Protein 3QJ3 (pdb70)

B-factor: mean 28.93, std 7.81, range [14.49, 84.55]

Secondary structure (DSSP, 8-state):
--HHHHHHHHHHHHHHTT----SHHHHHHHHHHHHHHHHHHHHHHHHHHTTS-SEEE--STTTT--HHHHHHHHS-----SSTTTTPEEE-SGGGGT--SS----SSEEGGGGT-SPPP-B--SS--HHHHHHHHHHHHHHHHHH-TTS---B-HHHHHHH-TTS-GGG---HHHHHHHHHHHT-EEBTTTS---SS-------TTSEEE--SEEEEESS--HHHHHHHHHHH--EEEEE---TTGGGEEEEEE--TT--SS---EEEEEEEEEEETTEEEEEEE-SB-TTSTBTTEEEEE-SSSSGGGTTTS-EEEE-/-HHHHHHHHHHHH----SSHHHHHHHHHHHHHHHHHHHHHHHHHHTTSSSEEE--STTTT--HHHHHHHHS-----SSTTTTPEEE-STGGGT--SS----SSEEGGGGT-SPPP-B-TTS--HHHHHHHHHHHHHHHHHH-TTS---B-HHHHHHH-TTS-GGG---HHHHHHHHHHHT-EEBTTTS---SS-------TTSEEE--SEEEEESS--HHHHHHHHHHH--EEEEE---TTGGGEEEEEE--TT--SS---EEEEEEEEEE-SS-EEEEEE-SB-TTSTBTTEEEEE-SSSSGGGTTTT-EEEE-

Nearest PDB structures (foldseek):
  3qj3-assembly2_B  TM=1.000E+00  e=4.064E-65  Tenebrio molitor
  2yj9-assembly1_A  TM=9.650E-01  e=5.679E-28  Homo sapiens
  3hha-assembly2_B  TM=9.621E-01  e=4.720E-28  Homo sapiens
  8a4u-assembly4_D  TM=9.611E-01  e=4.438E-28  Homo sapiens
  8qkb-assembly1_C  TM=9.578E-01  e=4.720E-28  Homo sapiens

Structure (mmCIF, N/CA/C/O backbone):
data_3QJ3
#
_entry.id   3QJ3
#
_cell.length_a   51.669
_cell.length_b   52.370
_cell.length_c   59.716
_cell.angle_alpha   91.28
_cell.angle_beta   91.55
_cell.angle_gamma   109.59
#
_symmetry.space_group_name_H-M   'P 1'
#
loop_
_entity.id
_entity.type
_entity.pdbx_description
1 polymer 'Cathepsin L-like protein'
2 non-polymer 'ACETATE ION'
3 water water
#
loop_
_atom_site.group_PDB
_atom_site.id
_atom_site.type_symbol
_atom_site.label_atom_id
_atom_site.label_alt_id
_atom_site.label_comp_id
_atom_site.label_asym_id
_atom_site.label_entity_id
_atom_site.label_seq_id
_atom_site.pdbx_PDB_ins_code
_atom_site.Cartn_x
_atom_site.Cartn_y
_atom_site.Cartn_z
_atom_site.occupancy
_atom_site.B_iso_or_equiv
_atom_site.auth_seq_id
_atom_site.auth_comp_id
_atom_site.auth_asym_id
_atom_site.auth_atom_id
_atom_site.pdbx_PDB_model_num
ATOM 1 N N . LEU A 1 13 ? -1.634 41.282 3.609 1.00 37.08 2 LEU A N 1
ATOM 2 C CA . LEU A 1 13 ? -2.581 41.643 2.506 1.00 36.50 2 LEU A CA 1
ATOM 3 C C . LEU A 1 13 ? -2.894 43.135 2.537 1.00 35.56 2 LEU A C 1
ATOM 4 O O . LEU A 1 13 ? -3.181 43.675 3.608 1.00 35.47 2 LEU A O 1
ATOM 9 N N . PRO A 1 14 ? -2.825 43.805 1.366 1.00 35.15 3 PRO A N 1
ATOM 10 C CA . PRO A 1 14 ? -3.164 45.231 1.264 1.00 34.60 3 PRO A CA 1
ATOM 11 C C . PRO A 1 14 ? -4.539 45.517 1.855 1.00 34.11 3 PRO A C 1
ATOM 12 O O . PRO A 1 14 ? -5.456 44.702 1.718 1.00 33.67 3 PRO A O 1
ATOM 16 N N . SER A 1 15 ? -4.670 46.664 2.516 1.00 33.35 4 SER A N 1
ATOM 17 C CA . SER A 1 15 ? -5.860 46.970 3.299 1.00 33.12 4 SER A CA 1
ATOM 18 C C . SER A 1 15 ? -7.093 47.207 2.456 1.00 32.75 4 SER A C 1
ATOM 19 O O . SER A 1 15 ? -8.183 46.789 2.830 1.00 32.09 4 SER A O 1
ATOM 22 N N . THR A 1 16 ? -6.922 47.874 1.319 1.00 32.83 5 THR A N 1
ATOM 23 C CA . THR A 1 16 ? -8.058 48.160 0.444 1.00 32.89 5 THR A CA 1
ATOM 24 C C . THR A 1 16 ? -8.523 46.879 -0.251 1.00 32.05 5 THR A C 1
ATOM 25 O O . THR A 1 16 ? -9.712 46.713 -0.529 1.00 32.22 5 THR A O 1
ATOM 29 N N . PHE A 1 17 ? -7.584 45.968 -0.494 1.00 31.13 6 PHE A N 1
ATOM 30 C CA . PHE A 1 17 ? -7.899 44.625 -0.960 1.00 30.35 6 PHE A CA 1
ATOM 31 C C . PHE A 1 17 ? -8.820 43.900 0.027 1.00 29.71 6 PHE A C 1
ATOM 32 O O . PHE A 1 17 ? -9.871 43.369 -0.367 1.00 29.61 6 PHE A O 1
ATOM 40 N N . VAL A 1 18 ? -8.421 43.873 1.300 1.00 27.58 7 VAL A N 1
ATOM 41 C CA . VAL A 1 18 ? -9.249 43.288 2.349 1.00 26.34 7 VAL A CA 1
ATOM 42 C C . VAL A 1 18 ? -10.615 43.969 2.401 1.00 25.99 7 VAL A C 1
ATOM 43 O O . VAL A 1 18 ? -11.635 43.293 2.500 1.00 25.25 7 VAL A O 1
ATOM 47 N N . ALA A 1 19 ? -10.615 45.306 2.339 1.00 25.94 8 ALA A N 1
ATOM 48 C CA . ALA A 1 19 ? -11.844 46.092 2.417 1.00 25.94 8 ALA A CA 1
ATOM 49 C C . ALA A 1 19 ? -12.812 45.716 1.289 1.00 25.99 8 ALA A C 1
ATOM 50 O O . ALA A 1 19 ? -14.010 45.550 1.530 1.00 25.82 8 ALA A O 1
ATOM 52 N N . GLU A 1 20 ? -12.278 45.553 0.080 1.00 25.78 9 GLU A N 1
ATOM 53 C CA . GLU A 1 20 ? -13.068 45.122 -1.085 1.00 26.65 9 GLU A CA 1
ATOM 54 C C . GLU A 1 20 ? -13.612 43.696 -0.929 1.00 25.78 9 GLU A C 1
ATOM 55 O O . GLU A 1 20 ? -14.811 43.452 -1.130 1.00 25.48 9 GLU A O 1
ATOM 61 N N . LYS A 1 21 ? -12.724 42.766 -0.573 1.00 25.00 10 LYS A N 1
ATOM 62 C CA . LYS A 1 21 ? -13.089 41.379 -0.285 1.00 24.53 10 LYS A CA 1
ATOM 63 C C . LYS A 1 21 ? -14.140 41.323 0.838 1.00 23.70 10 LYS A C 1
ATOM 64 O O . LYS A 1 21 ? -15.065 40.495 0.800 1.00 23.27 10 LYS A O 1
ATOM 70 N N . TRP A 1 22 ? -13.990 42.210 1.824 1.00 22.71 11 TRP A N 1
ATOM 71 C CA . TRP A 1 22 ? -14.945 42.329 2.933 1.00 22.56 11 TRP A CA 1
ATOM 72 C C . TRP A 1 22 ? -16.312 42.836 2.465 1.00 22.28 11 TRP A C 1
ATOM 73 O O . TRP A 1 22 ? -17.334 42.229 2.777 1.00 22.15 11 TRP A O 1
ATOM 84 N N . GLU A 1 23 ? -16.337 43.945 1.725 1.00 22.35 12 GLU A N 1
ATOM 85 C CA . GLU A 1 23 ? -17.598 44.440 1.137 1.00 21.84 12 GLU A CA 1
ATOM 86 C C . GLU A 1 23 ? -18.293 43.360 0.304 1.00 21.43 12 GLU A C 1
ATOM 87 O O . GLU A 1 23 ? -19.515 43.140 0.433 1.00 20.74 12 GLU A O 1
ATOM 93 N N . ASN A 1 24 ? -17.512 42.659 -0.517 1.00 21.23 13 ASN A N 1
ATOM 94 C CA . ASN A 1 24 ? -18.054 41.553 -1.313 1.00 21.22 13 ASN A CA 1
ATOM 95 C C . ASN A 1 24 ? -18.645 40.449 -0.452 1.00 20.95 13 ASN A C 1
ATOM 96 O O . ASN A 1 24 ? -19.705 39.919 -0.763 1.00 20.49 13 ASN A O 1
ATOM 101 N N . PHE A 1 25 ? -17.942 40.092 0.621 1.00 21.08 14 PHE A N 1
ATOM 102 C CA . PHE A 1 25 ? -18.449 39.095 1.566 1.00 21.49 14 PHE A CA 1
ATOM 103 C C . PHE A 1 25 ? -19.810 39.469 2.165 1.00 21.36 14 PHE A C 1
ATOM 104 O O . PHE A 1 25 ? -20.743 38.660 2.157 1.00 21.37 14 PHE A O 1
ATOM 112 N N . LYS A 1 26 ? -19.924 40.690 2.675 1.00 21.91 15 LYS A N 1
ATOM 113 C CA . LYS A 1 26 ? -21.158 41.137 3.332 1.00 22.76 15 LYS A CA 1
ATOM 114 C C . LYS A 1 26 ? -22.327 41.063 2.361 1.00 23.06 15 LYS A C 1
ATOM 115 O O . LYS A 1 26 ? -23.416 40.599 2.717 1.00 22.04 15 LYS A O 1
ATOM 121 N N . THR A 1 27 ? -22.080 41.519 1.134 1.00 23.13 16 THR A N 1
ATOM 122 C CA . THR A 1 27 ? -23.076 41.478 0.066 1.00 24.34 16 THR A CA 1
ATOM 123 C C . THR A 1 27 ? -23.476 40.043 -0.254 1.00 24.18 16 THR A C 1
ATOM 124 O O . THR A 1 27 ? -24.657 39.716 -0.246 1.00 24.42 16 THR A O 1
ATOM 128 N N . THR A 1 28 ? -22.494 39.178 -0.498 1.00 24.29 17 THR A N 1
ATOM 129 C CA . THR A 1 28 ? -22.773 37.812 -0.932 1.00 24.19 17 THR A CA 1
ATOM 130 C C . THR A 1 28 ? -23.449 36.964 0.149 1.00 25.24 17 THR A C 1
ATOM 131 O O . THR A 1 28 ? -24.355 36.188 -0.157 1.00 24.70 17 THR A O 1
ATOM 135 N N . TYR A 1 29 ? -23.035 37.130 1.404 1.00 24.86 18 TYR A N 1
ATOM 136 C CA . TYR A 1 29 ? -23.621 36.343 2.484 1.00 26.20 18 TYR A CA 1
ATOM 137 C C . TYR A 1 29 ? -24.670 37.120 3.276 1.00 26.72 18 TYR A C 1
ATOM 138 O O . TYR A 1 29 ? -25.091 36.690 4.356 1.00 26.93 18 TYR A O 1
ATOM 147 N N . ALA A 1 30 ? -25.087 38.249 2.710 1.00 27.35 19 ALA A N 1
ATOM 148 C CA . ALA A 1 30 ? -26.175 39.089 3.231 1.00 28.34 19 ALA A CA 1
ATOM 149 C C . ALA A 1 30 ? -26.022 39.415 4.723 1.00 28.92 19 ALA A C 1
ATOM 150 O O . ALA A 1 30 ? -26.935 39.216 5.527 1.00 28.51 19 ALA A O 1
ATOM 152 N N . ARG A 1 31 ? -24.848 39.933 5.065 1.00 29.24 20 ARG A N 1
ATOM 153 C CA . ARG A 1 31 ? -24.527 40.283 6.429 1.00 29.82 20 ARG A CA 1
ATOM 154 C C . ARG A 1 31 ? -25.170 41.617 6.748 1.00 31.25 20 ARG A C 1
ATOM 155 O O . ARG A 1 31 ? -25.157 42.535 5.918 1.00 30.93 20 ARG A O 1
ATOM 163 N N . SER A 1 32 ? -25.754 41.706 7.939 1.00 32.36 21 SER A N 1
ATOM 164 C CA . SER A 1 32 ? -26.315 42.957 8.410 1.00 34.13 21 SER A CA 1
ATOM 165 C C . SER A 1 32 ? -25.593 43.385 9.686 1.00 34.97 21 SER A C 1
ATOM 166 O O . SER A 1 32 ? -25.926 42.940 10.783 1.00 35.13 21 SER A O 1
ATOM 169 N N . TYR A 1 33 ? -24.581 44.235 9.524 1.00 35.85 22 TYR A N 1
ATOM 170 C CA . TYR A 1 33 ? -23.840 44.769 10.663 1.00 36.69 22 TYR A CA 1
ATOM 171 C C . TYR A 1 33 ? -24.159 46.249 10.783 1.00 37.37 22 TYR A C 1
ATOM 172 O O . TYR A 1 33 ? -23.744 47.063 9.942 1.00 37.82 22 TYR A O 1
ATOM 181 N N . VAL A 1 34 ? -24.910 46.568 11.836 1.00 37.37 23 VAL A N 1
ATOM 182 C CA . VAL A 1 34 ? -25.718 47.796 11.909 1.00 37.61 23 VAL A CA 1
ATOM 183 C C . VAL A 1 34 ? -25.118 48.934 12.753 1.00 37.66 23 VAL A C 1
ATOM 184 O O . VAL A 1 34 ? -25.772 49.962 12.970 1.00 37.83 23 VAL A O 1
ATOM 188 N N . ASN A 1 35 ? -23.899 48.732 13.253 1.00 37.20 24 ASN A N 1
ATOM 189 C CA . ASN A 1 35 ? -23.092 49.825 13.797 1.00 36.59 24 ASN A CA 1
ATOM 190 C C . ASN A 1 35 ? -21.600 49.540 13.643 1.00 35.82 24 ASN A C 1
ATOM 191 O O . ASN A 1 35 ? -21.197 48.386 13.431 1.00 35.38 24 ASN A O 1
ATOM 196 N N . ALA A 1 36 ? -20.797 50.600 13.751 1.00 34.85 25 ALA A N 1
ATOM 197 C CA . ALA A 1 36 ? -19.342 50.531 13.597 1.00 33.78 25 ALA A CA 1
ATOM 198 C C . ALA A 1 36 ? -18.674 49.443 14.442 1.00 32.96 25 ALA A C 1
ATOM 199 O O . ALA A 1 36 ? -17.716 48.802 13.989 1.00 32.67 25 ALA A O 1
ATOM 201 N N . LYS A 1 37 ? -19.177 49.252 15.661 1.00 31.55 26 LYS A N 1
ATOM 202 C CA . LYS A 1 37 ? -18.611 48.289 16.602 1.00 30.48 26 LYS A CA 1
ATOM 203 C C . LYS A 1 37 ? -18.847 46.843 16.179 1.00 29.73 26 LYS A C 1
ATOM 204 O O . LYS A 1 37 ? -17.918 46.029 16.248 1.00 29.88 26 LYS A O 1
ATOM 210 N N . GLU A 1 38 ? -20.070 46.529 15.755 1.00 29.02 27 GLU A N 1
ATOM 211 C CA . GLU A 1 38 ? -20.381 45.208 15.176 1.00 29.38 27 GLU A CA 1
ATOM 212 C C . GLU A 1 38 ? -19.524 44.963 13.930 1.00 29.73 27 GLU A C 1
ATOM 213 O O . GLU A 1 38 ? -18.964 43.873 13.742 1.00 29.44 27 GLU A O 1
ATOM 219 N N . GLU A 1 39 ? -19.438 45.995 13.092 1.00 30.00 28 GLU A N 1
ATOM 220 C CA . GLU A 1 39 ? -18.648 45.980 11.866 1.00 30.72 28 GLU A CA 1
ATOM 221 C C . GLU A 1 39 ? -17.161 45.717 12.126 1.00 30.41 28 GLU A C 1
ATOM 222 O O . GLU A 1 39 ? -16.573 44.800 11.527 1.00 30.25 28 GLU A O 1
ATOM 228 N N . THR A 1 40 ? -16.567 46.516 13.019 1.00 29.57 29 THR A N 1
ATOM 229 C CA . THR A 1 40 ? -15.149 46.394 13.359 1.00 29.16 29 THR A CA 1
ATOM 230 C C . THR A 1 40 ? -14.841 44.981 13.828 1.00 27.62 29 THR A C 1
ATOM 231 O O . THR A 1 40 ? -13.890 44.372 13.364 1.00 27.55 29 THR A O 1
ATOM 235 N N . PHE A 1 41 ? -15.666 44.479 14.740 1.00 26.17 30 PHE A N 1
ATOM 236 C CA . PHE A 1 41 ? -15.535 43.131 15.308 1.00 25.03 30 PHE A CA 1
ATOM 237 C C . PHE A 1 41 ? -15.552 42.039 14.231 1.00 24.15 30 PHE A C 1
ATOM 238 O O . PHE A 1 41 ? -14.663 41.183 14.190 1.00 23.31 30 PHE A O 1
ATOM 246 N N . ARG A 1 42 ? -16.552 42.076 13.362 1.00 23.48 31 ARG A N 1
ATOM 247 C CA . ARG A 1 42 ? -16.706 41.035 12.329 1.00 23.85 31 ARG A CA 1
ATOM 248 C C . ARG A 1 42 ? -15.611 41.114 11.266 1.00 23.78 31 ARG A C 1
ATOM 249 O O . ARG A 1 42 ? -15.110 40.083 10.802 1.00 23.57 31 ARG A O 1
ATOM 257 N N . LYS A 1 43 ? -15.240 42.335 10.887 1.00 24.17 32 LYS A N 1
ATOM 258 C CA . LYS A 1 43 ? -14.170 42.531 9.909 1.00 24.52 32 LYS A CA 1
ATOM 259 C C . LYS A 1 43 ? -12.811 42.099 10.459 1.00 24.60 32 LYS A C 1
ATOM 260 O O . LYS A 1 43 ? -11.968 41.614 9.704 1.00 24.14 32 LYS A O 1
ATOM 266 N N . GLN A 1 44 ? -12.610 42.272 11.770 1.00 24.61 33 GLN A N 1
ATOM 267 C CA . GLN A 1 44 ? -11.423 41.759 12.468 1.00 24.89 33 GLN A CA 1
ATOM 268 C C . GLN A 1 44 ? -11.324 40.245 12.333 1.00 24.50 33 GLN A C 1
ATOM 269 O O . GLN A 1 44 ? -10.278 39.734 11.960 1.00 24.53 33 GLN A O 1
ATOM 275 N N . ILE A 1 45 ? -12.406 39.534 12.668 1.00 24.43 34 ILE A N 1
ATOM 276 C CA . ILE A 1 45 ? -12.466 38.074 12.500 1.00 24.36 34 ILE A CA 1
ATOM 277 C C . ILE A 1 45 ? -12.129 37.688 11.069 1.00 23.98 34 ILE A C 1
ATOM 278 O O . ILE A 1 45 ? -11.264 36.836 10.834 1.00 24.39 34 ILE A O 1
ATOM 283 N N . PHE A 1 46 ? -12.822 38.327 10.125 1.00 23.44 35 PHE A N 1
ATOM 284 C CA . PHE A 1 46 ? -12.683 38.075 8.691 1.00 23.22 35 PHE A CA 1
ATOM 285 C C . PHE A 1 46 ? -11.239 38.290 8.235 1.00 23.44 35 PHE A C 1
ATOM 286 O O . PHE A 1 46 ? -10.671 37.447 7.535 1.00 23.29 35 PHE A O 1
ATOM 294 N N . GLN A 1 47 ? -10.644 39.413 8.637 1.00 23.83 36 GLN A N 1
ATOM 295 C CA . GLN A 1 47 ? -9.299 39.732 8.194 1.00 24.62 36 GLN A CA 1
ATOM 296 C C . GLN A 1 47 ? -8.258 38.783 8.764 1.00 24.47 36 GLN A C 1
ATOM 297 O O . GLN A 1 47 ? -7.337 38.375 8.059 1.00 25.24 36 GLN A O 1
ATOM 303 N N . LYS A 1 48 ? -8.406 38.429 10.034 1.00 24.95 37 LYS A N 1
ATOM 304 C CA . LYS A 1 48 ? -7.521 37.454 10.649 1.00 24.93 37 LYS A CA 1
ATOM 305 C C . LYS A 1 48 ? -7.622 36.120 9.914 1.00 25.42 37 LYS A C 1
ATOM 306 O O . LYS A 1 48 ? -6.604 35.515 9.596 1.00 24.73 37 LYS A O 1
ATOM 312 N N . LYS A 1 49 ? -8.844 35.684 9.593 1.00 25.83 38 LYS A N 1
ATOM 313 C CA . LYS A 1 49 ? -9.002 34.430 8.844 1.00 26.03 38 LYS A CA 1
ATOM 314 C C . LYS A 1 49 ? -8.355 34.487 7.456 1.00 26.33 38 LYS A C 1
ATOM 315 O O . LYS A 1 49 ? -7.712 33.518 7.047 1.00 26.45 38 LYS A O 1
ATOM 321 N N . LEU A 1 50 ? -8.487 35.622 6.761 1.00 26.68 39 LEU A N 1
ATOM 322 C CA . LEU A 1 50 ? -7.824 35.833 5.462 1.00 27.69 39 LEU A CA 1
ATOM 323 C C . LEU A 1 50 ? -6.307 35.678 5.535 1.00 28.13 39 LEU A C 1
ATOM 324 O O . LEU A 1 50 ? -5.695 35.0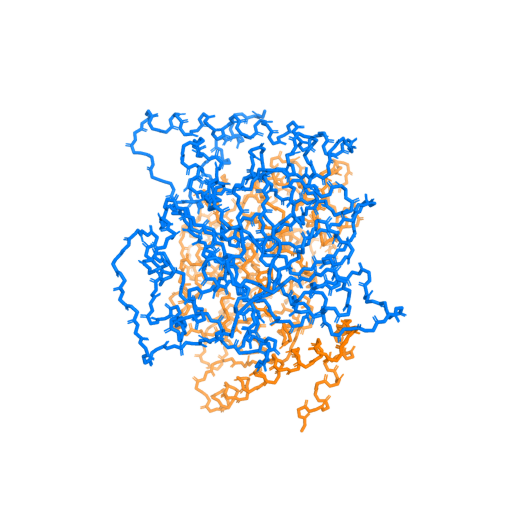57 4.665 1.00 27.76 39 LEU A O 1
ATOM 329 N N . GLU A 1 51 ? -5.711 36.244 6.574 1.00 28.68 40 GLU A N 1
ATOM 330 C CA . GLU A 1 51 ? -4.278 36.080 6.813 1.00 29.40 40 GLU A CA 1
ATOM 331 C C . GLU A 1 51 ? -3.911 34.589 6.948 1.00 29.96 40 GLU A C 1
ATOM 332 O O . GLU A 1 51 ? -2.957 34.116 6.307 1.00 29.40 40 GLU A O 1
ATOM 338 N N . THR A 1 52 ? -4.697 33.853 7.734 1.00 30.70 41 THR A N 1
ATOM 339 C CA . THR A 1 52 ? -4.443 32.425 7.942 1.00 31.59 41 THR A CA 1
ATOM 340 C C . THR A 1 52 ? -4.571 31.621 6.656 1.00 31.70 41 THR A C 1
ATOM 341 O O . THR A 1 52 ? -3.794 30.690 6.445 1.00 31.75 41 THR A O 1
ATOM 345 N N . PHE A 1 53 ? -5.528 31.986 5.798 1.00 32.23 42 PHE A N 1
ATOM 346 C CA . PHE A 1 53 ? -5.683 31.343 4.481 1.00 32.58 42 PHE A CA 1
ATOM 347 C C . PHE A 1 53 ? -4.457 31.582 3.591 1.00 33.22 42 PHE A C 1
ATOM 348 O O . PHE A 1 53 ? -3.931 30.652 2.971 1.00 32.93 42 PHE A O 1
ATOM 356 N N . GLU A 1 54 ? -4.014 32.836 3.519 1.00 34.04 43 GLU A N 1
ATOM 357 C CA . GLU A 1 54 ? -2.825 33.190 2.736 1.00 34.74 43 GLU A CA 1
ATOM 358 C C . GLU A 1 54 ? -1.601 32.380 3.155 1.00 35.25 43 GLU A C 1
ATOM 359 O O . GLU A 1 54 ? -0.923 31.802 2.303 1.00 35.71 43 GLU A O 1
ATOM 365 N N . GLU A 1 55 ? -1.348 32.327 4.461 1.00 35.69 44 GLU A N 1
ATOM 366 C CA . GLU A 1 55 ? -0.257 31.534 5.031 1.00 36.38 44 GLU A CA 1
ATOM 367 C C . GLU A 1 55 ? -0.429 30.041 4.727 1.00 36.81 44 GLU A C 1
ATOM 368 O O . GLU A 1 55 ? 0.493 29.401 4.222 1.00 36.89 44 GLU A O 1
ATOM 374 N N . HIS A 1 56 ? -1.611 29.498 5.019 1.00 36.92 45 HIS A N 1
ATOM 375 C CA . HIS A 1 56 ? -1.908 28.097 4.708 1.00 37.32 45 HIS A CA 1
ATOM 376 C C . HIS A 1 56 ? -1.757 27.781 3.223 1.00 37.65 45 HIS A C 1
ATOM 377 O O . HIS A 1 56 ? -1.084 26.815 2.859 1.00 37.63 45 HIS A O 1
ATOM 384 N N . ASN A 1 57 ? -2.390 28.588 2.373 1.00 38.38 46 ASN A N 1
ATOM 385 C CA . ASN A 1 57 ? -2.350 28.372 0.927 1.00 39.10 46 ASN A CA 1
ATOM 386 C C . ASN A 1 57 ? -0.942 28.493 0.332 1.00 40.12 46 ASN A C 1
ATOM 387 O O . ASN A 1 57 ? -0.674 27.981 -0.763 1.00 39.92 46 ASN A O 1
ATOM 392 N N . GLU A 1 58 ? -0.061 29.178 1.066 1.00 41.16 47 GLU A N 1
ATOM 393 C CA . GLU A 1 58 ? 1.359 29.261 0.734 1.00 42.12 47 GLU A CA 1
ATOM 394 C C . GLU A 1 58 ? 2.062 27.949 1.068 1.00 42.29 47 GLU A C 1
ATOM 395 O O . GLU A 1 58 ? 2.821 27.425 0.252 1.00 42.70 47 GLU A O 1
ATOM 401 N N . LYS A 1 59 ? 1.813 27.422 2.265 1.00 42.55 48 LYS A N 1
ATOM 402 C CA . LYS A 1 59 ? 2.329 26.105 2.634 1.00 42.97 48 LYS A CA 1
ATOM 403 C C . LYS A 1 59 ? 1.825 25.034 1.667 1.00 43.39 48 LYS A C 1
ATOM 404 O O . LYS A 1 59 ? 2.500 24.031 1.423 1.00 43.75 48 LYS A O 1
ATOM 410 N N . TYR A 1 60 ? 0.642 25.263 1.108 1.00 43.90 49 TYR A N 1
ATOM 411 C CA . TYR A 1 60 ? 0.060 24.360 0.122 1.00 44.09 49 TYR A CA 1
ATOM 412 C C . TYR A 1 60 ? 0.828 24.356 -1.198 1.00 44.35 49 TYR A C 1
ATOM 413 O O . TYR A 1 60 ? 1.198 23.290 -1.694 1.00 44.44 49 TYR A O 1
ATOM 422 N N . ARG A 1 61 ? 1.060 25.539 -1.763 1.00 44.71 50 ARG A N 1
ATOM 423 C CA A ARG A 1 61 ? 1.798 25.683 -3.023 0.50 44.89 50 ARG A CA 1
ATOM 424 C CA B ARG A 1 61 ? 1.780 25.633 -3.035 0.50 45.01 50 ARG A CA 1
ATOM 425 C C . ARG A 1 61 ? 3.235 25.168 -2.896 1.00 45.00 50 ARG A C 1
ATOM 426 O O . ARG A 1 61 ? 3.846 24.732 -3.878 1.00 44.95 50 ARG A O 1
ATOM 441 N N . GLN A 1 62 ? 3.766 25.236 -1.672 1.00 44.91 51 GLN A N 1
ATOM 442 C CA . GLN A 1 62 ? 5.089 24.700 -1.345 1.00 44.74 51 GLN A CA 1
ATOM 443 C C . GLN A 1 62 ? 5.034 23.192 -1.021 1.00 44.37 51 GLN A C 1
ATOM 444 O O . GLN A 1 62 ? 6.044 22.590 -0.634 1.00 44.49 51 GLN A O 1
ATOM 450 N N . GLY A 1 63 ? 3.850 22.595 -1.175 1.00 43.71 52 GLY A N 1
ATOM 451 C CA . GLY A 1 63 ? 3.655 21.163 -0.959 1.00 42.66 52 GLY A CA 1
ATOM 452 C C . GLY A 1 63 ? 3.881 20.709 0.471 1.00 42.07 52 GLY A C 1
ATOM 453 O O . GLY A 1 63 ? 4.301 19.572 0.705 1.00 42.19 52 GLY A O 1
ATOM 454 N N . LEU A 1 64 ? 3.594 21.592 1.425 1.00 41.21 53 LEU A N 1
ATOM 455 C CA . LEU A 1 64 ? 3.680 21.269 2.853 1.00 40.39 53 LEU A CA 1
ATOM 456 C C . LEU A 1 64 ? 2.363 20.744 3.417 1.00 39.84 53 LEU A C 1
ATOM 457 O O . LEU A 1 64 ? 2.359 20.027 4.428 1.00 39.82 53 LEU A O 1
ATOM 462 N N . VAL A 1 65 ? 1.259 21.125 2.769 1.00 39.00 54 VAL A N 1
ATOM 463 C CA . VAL A 1 65 ? -0.093 20.658 3.115 1.00 37.90 54 VAL A CA 1
ATOM 464 C C . VAL A 1 65 ? -0.856 20.270 1.839 1.00 36.75 54 VAL A C 1
ATOM 465 O O . VAL A 1 65 ? -0.491 20.703 0.750 1.00 36.70 54 VAL A O 1
ATOM 469 N N . SER A 1 66 ? -1.909 19.460 1.974 1.00 35.33 55 SER A N 1
ATOM 470 C CA . SER A 1 66 ? -2.586 18.878 0.798 1.00 33.84 55 SER A CA 1
ATOM 471 C C . SER A 1 66 ? -3.888 19.577 0.368 1.00 33.29 55 SER A C 1
ATOM 472 O O . SER A 1 66 ? -4.481 19.228 -0.658 1.00 33.22 55 SER A O 1
ATOM 475 N N . TYR A 1 67 ? -4.326 20.567 1.139 1.00 31.91 56 TYR A N 1
ATOM 476 C CA . TYR A 1 67 ? -5.620 21.187 0.893 1.00 30.94 56 TYR A CA 1
ATOM 477 C C . TYR A 1 67 ? -5.531 22.697 1.064 1.00 30.34 56 TYR A C 1
ATOM 478 O O . TYR A 1 67 ? -4.635 23.196 1.748 1.00 30.31 56 TYR A O 1
ATOM 487 N N . THR A 1 68 ? -6.467 23.406 0.444 1.00 30.06 57 THR A N 1
ATOM 488 C CA . THR A 1 68 ? -6.557 24.861 0.539 1.00 29.94 57 THR A CA 1
ATOM 489 C C . THR A 1 68 ? -7.668 25.322 1.503 1.00 29.80 57 THR A C 1
ATOM 490 O O . THR A 1 68 ? -8.622 24.573 1.787 1.00 29.33 57 THR A O 1
ATOM 494 N N . LEU A 1 69 ? -7.527 26.556 1.987 1.00 28.70 58 LEU A N 1
ATOM 495 C CA . LEU A 1 69 ? -8.547 27.217 2.802 1.00 28.02 58 LEU A CA 1
ATOM 496 C C . LEU A 1 69 ? -9.084 28.391 2.011 1.00 27.76 58 LEU A C 1
ATOM 497 O O . LEU A 1 69 ? -8.353 28.992 1.220 1.00 27.77 58 LEU A O 1
ATOM 502 N N . GLY A 1 70 ? -10.357 28.728 2.211 1.00 26.95 59 GLY A N 1
ATOM 503 C CA . GLY A 1 70 ? -10.960 29.828 1.469 1.00 26.07 59 GLY A CA 1
ATOM 504 C C . GLY A 1 70 ? -12.137 30.475 2.171 1.00 25.39 59 GLY A C 1
ATOM 505 O O . GLY A 1 70 ? -12.570 30.028 3.239 1.00 25.87 59 GLY A O 1
ATOM 506 N N . VAL A 1 71 ? -12.639 31.542 1.566 1.00 24.70 60 VAL A N 1
ATOM 507 C CA . VAL A 1 71 ? -13.761 32.290 2.105 1.00 23.35 60 VAL A CA 1
ATOM 508 C C . VAL A 1 71 ? -15.024 31.459 1.895 1.00 23.38 60 VAL A C 1
ATOM 509 O O . VAL A 1 71 ? -15.183 30.806 0.855 1.00 22.79 60 VAL A O 1
ATOM 513 N N . ASN A 1 72 ? -15.883 31.450 2.914 1.00 23.28 61 ASN A N 1
ATOM 514 C CA . ASN A 1 72 ? -17.202 30.802 2.873 1.00 23.51 61 ASN A CA 1
ATOM 515 C C . ASN A 1 72 ? -18.079 31.375 3.982 1.00 23.47 61 ASN A C 1
ATOM 516 O O . ASN A 1 72 ? -17.729 32.389 4.578 1.00 23.48 61 ASN A O 1
ATOM 521 N N . LEU A 1 73 ? -19.221 30.750 4.253 1.00 23.35 62 LEU A N 1
ATOM 522 C CA . LEU A 1 73 ? -20.160 31.248 5.257 1.00 22.84 62 LEU A CA 1
ATOM 523 C C . LEU A 1 73 ? -19.532 31.452 6.649 1.00 22.44 62 LEU A C 1
ATOM 524 O O . LEU A 1 73 ? -20.069 32.217 7.460 1.00 21.73 62 LEU A O 1
ATOM 529 N N . PHE A 1 74 ? -18.412 30.767 6.924 1.00 21.42 63 PHE A N 1
ATOM 530 C CA . PHE A 1 74 ? -17.820 30.784 8.270 1.00 20.73 63 PHE A CA 1
ATOM 531 C C . PHE A 1 74 ? -16.820 31.907 8.537 1.00 20.25 63 PHE A C 1
ATOM 532 O O . PHE A 1 74 ? -16.384 32.097 9.682 1.00 18.77 63 PHE A O 1
ATOM 540 N N . THR A 1 75 ? -16.446 32.633 7.488 1.00 19.76 64 THR A N 1
ATOM 541 C CA . THR A 1 75 ? -15.258 33.484 7.536 1.00 20.36 64 THR A CA 1
ATOM 542 C C . THR A 1 75 ? -15.356 34.640 8.530 1.00 20.70 64 THR A C 1
ATOM 543 O O . THR A 1 75 ? -14.340 35.069 9.065 1.00 21.34 64 THR A O 1
ATOM 547 N N . ASP A 1 76 ? -16.568 35.111 8.815 1.00 21.10 65 ASP A N 1
ATOM 548 C CA . ASP A 1 76 ? -16.747 36.146 9.844 1.00 22.72 65 ASP A CA 1
ATOM 549 C C . ASP A 1 76 ? -17.387 35.610 11.140 1.00 23.53 65 ASP A C 1
ATOM 550 O O . ASP A 1 76 ? -17.826 36.393 11.997 1.00 23.82 65 ASP A O 1
ATOM 555 N N . MET A 1 77 ? -17.461 34.284 11.263 1.00 23.48 66 MET A N 1
ATOM 556 C CA . MET A 1 77 ? -18.100 33.659 12.417 1.00 24.68 66 MET A CA 1
ATOM 557 C C . MET A 1 77 ? -17.112 33.356 13.533 1.00 24.53 66 MET A C 1
ATOM 558 O O . MET A 1 77 ? -15.927 33.061 13.286 1.00 24.58 66 MET A O 1
ATOM 563 N N . THR A 1 78 ? -17.620 33.429 14.758 1.00 24.64 67 THR A N 1
ATOM 564 C CA . THR A 1 78 ? -16.883 33.057 15.962 1.00 25.19 67 THR A CA 1
ATOM 565 C C . THR A 1 78 ? -16.952 31.540 16.185 1.00 25.36 67 THR A C 1
ATOM 566 O O . THR A 1 78 ? -17.852 30.880 15.653 1.00 24.85 67 THR A O 1
ATOM 570 N N . PRO A 1 79 ? -16.023 30.985 16.995 1.00 25.59 68 PRO A N 1
ATOM 571 C CA . PRO A 1 79 ? -16.088 29.563 17.351 1.00 25.87 68 PRO A CA 1
ATOM 572 C C . PRO A 1 79 ? -17.459 29.136 17.888 1.00 26.15 68 PRO A C 1
ATOM 573 O O . PRO A 1 79 ? -17.942 28.051 17.542 1.00 25.82 68 PRO A O 1
ATOM 577 N N . GLU A 1 80 ? -18.081 29.996 18.697 1.00 26.15 69 GLU A N 1
ATOM 578 C CA A GLU A 1 80 ? -19.385 29.709 19.303 0.50 26.50 69 GLU A CA 1
ATOM 579 C CA B GLU A 1 80 ? -19.378 29.685 19.297 0.50 26.42 69 GLU A CA 1
ATOM 580 C C . GLU A 1 80 ? -20.470 29.571 18.238 1.00 26.63 69 GLU A C 1
ATOM 581 O O . GLU A 1 80 ? -21.320 28.694 18.324 1.00 26.66 69 GLU A O 1
ATOM 592 N N . GLU A 1 81 ? -20.432 30.450 17.236 1.00 26.30 70 GLU A N 1
ATOM 593 C CA . GLU A 1 81 ? -21.389 30.410 16.128 1.00 26.36 70 GLU A CA 1
ATOM 594 C C . GLU A 1 81 ? -21.148 29.225 15.192 1.00 25.62 70 GLU A C 1
ATOM 595 O O . GLU A 1 81 ? -22.091 28.684 14.631 1.00 25.43 70 GLU A O 1
ATOM 601 N N . MET A 1 82 ? -19.891 28.823 15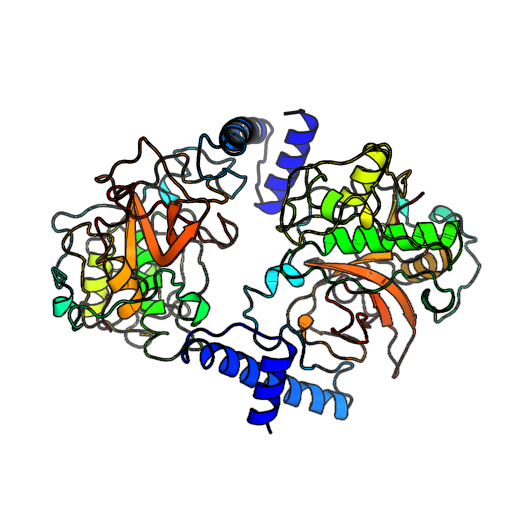.034 1.00 25.16 71 MET A N 1
ATOM 602 C CA . MET A 1 82 ? -19.551 27.690 14.164 1.00 25.22 71 MET A CA 1
ATOM 603 C C . MET A 1 82 ? -19.841 26.344 14.805 1.00 24.92 71 MET A C 1
ATOM 604 O O . MET A 1 82 ? -19.984 25.343 14.103 1.00 23.90 71 MET A O 1
ATOM 609 N N . LYS A 1 83 ? -19.935 26.331 16.135 1.00 24.89 72 LYS A N 1
ATOM 610 C CA . LYS A 1 83 ? -20.128 25.097 16.891 1.00 25.63 72 LYS A CA 1
ATOM 611 C C . LYS A 1 83 ? -21.324 24.281 16.393 1.00 25.03 72 LYS A C 1
ATOM 612 O O . LYS A 1 83 ? -21.219 23.058 16.257 1.00 25.06 72 LYS A O 1
ATOM 618 N N . ALA A 1 84 ? -22.436 24.957 16.103 1.00 24.44 73 ALA A N 1
ATOM 619 C CA . ALA A 1 84 ? -23.642 24.282 15.610 1.00 24.51 73 ALA A CA 1
ATOM 620 C C . ALA A 1 84 ? -23.353 23.471 14.347 1.00 24.28 73 ALA A C 1
ATOM 621 O O . ALA A 1 84 ? -23.832 22.347 14.195 1.00 24.67 73 ALA A O 1
ATOM 623 N N . TYR A 1 85 ? -22.556 24.049 13.454 1.00 23.46 74 TYR A N 1
ATOM 624 C CA . TYR A 1 85 ? -22.226 23.433 12.173 1.00 22.69 74 TYR A CA 1
ATOM 625 C C . TYR A 1 85 ? -21.230 22.295 12.303 1.00 22.69 74 TYR A C 1
ATOM 626 O O . TYR A 1 85 ? -21.425 21.227 11.712 1.00 22.85 74 TYR A O 1
ATOM 635 N N . THR A 1 86 ? -20.161 22.525 13.063 1.00 22.49 75 THR A N 1
ATOM 636 C CA . THR A 1 86 ? -19.000 21.618 13.048 1.00 23.03 75 THR A CA 1
ATOM 637 C C . THR A 1 86 ? -18.948 20.634 14.212 1.00 23.60 75 THR A C 1
ATOM 638 O O . THR A 1 86 ? -18.195 19.662 14.173 1.00 23.36 75 THR A O 1
ATOM 642 N N . HIS A 1 87 ? -19.719 20.899 15.258 1.00 24.82 76 HIS A N 1
ATOM 643 C CA . HIS A 1 87 ? -19.593 20.126 16.504 1.00 25.92 76 HIS A CA 1
ATOM 644 C C . HIS A 1 87 ? -20.933 19.797 17.093 1.00 26.24 76 HIS A C 1
ATOM 645 O O . HIS A 1 87 ? -21.109 19.863 18.306 1.00 26.72 76 HIS A O 1
ATOM 652 N N . GLY A 1 88 ? -21.871 19.424 16.235 1.00 26.66 77 GLY A N 1
ATOM 653 C CA . GLY A 1 88 ? -23.235 19.194 16.665 1.00 27.65 77 GLY A CA 1
ATOM 654 C C . GLY A 1 88 ? -23.558 17.766 17.051 1.00 28.36 77 GLY A C 1
ATOM 655 O O . GLY A 1 88 ? -24.638 17.524 17.588 1.00 29.18 77 GLY A O 1
ATOM 656 N N . LEU A 1 89 ? -22.643 16.828 16.778 1.00 27.96 78 LEU A N 1
ATOM 657 C CA . LEU A 1 89 ? -22.851 15.402 17.073 1.00 28.04 78 LEU A CA 1
ATOM 658 C C . LEU A 1 89 ? -22.832 15.083 18.562 1.00 27.88 78 LEU A C 1
ATOM 659 O O . LEU A 1 89 ? -22.089 15.706 19.323 1.00 27.70 78 LEU A O 1
ATOM 664 N N . ILE A 1 90 ? -23.622 14.090 18.958 1.00 27.59 79 ILE A N 1
ATOM 665 C CA . ILE A 1 90 ? -23.613 13.593 20.336 1.00 28.20 79 ILE A CA 1
ATOM 666 C C . ILE A 1 90 ? -23.591 12.071 20.335 1.00 28.02 79 ILE A C 1
ATOM 667 O O . ILE A 1 90 ? -24.550 11.435 19.906 1.00 27.51 79 ILE A O 1
ATOM 672 N N A MET A 1 91 ? -22.490 11.501 20.814 0.50 27.90 80 MET A N 1
ATOM 673 N N B MET A 1 91 ? -22.475 11.502 20.795 0.50 28.46 80 MET A N 1
ATOM 674 C CA A MET A 1 91 ? -22.326 10.049 20.863 0.50 28.13 80 MET A CA 1
ATOM 675 C CA B MET A 1 91 ? -22.310 10.048 20.895 0.50 29.48 80 MET A CA 1
ATOM 676 C C A MET A 1 91 ? -23.119 9.437 22.021 0.50 28.27 80 MET A C 1
ATOM 677 C C B MET A 1 91 ? -23.141 9.455 22.035 0.50 28.84 80 MET A C 1
ATOM 678 O O A MET A 1 91 ? -22.856 9.748 23.185 0.50 28.09 80 MET A O 1
ATOM 679 O O B MET A 1 91 ? -22.928 9.799 23.199 0.50 28.76 80 MET A O 1
ATOM 688 N N . PRO A 1 92 ? -24.080 8.547 21.707 1.00 28.51 81 PRO A N 1
ATOM 689 C CA . PRO A 1 92 ? -24.893 7.909 22.744 1.00 28.42 81 PRO A CA 1
ATOM 690 C C . PRO A 1 92 ? -24.126 6.756 23.406 1.00 28.12 81 PRO A C 1
ATOM 691 O O . PRO A 1 92 ? -22.973 6.476 23.032 1.00 27.29 81 PRO A O 1
ATOM 695 N N . ALA A 1 93 ? -24.758 6.101 24.379 1.00 28.09 82 ALA A N 1
ATOM 696 C CA . ALA A 1 93 ? -24.154 4.960 25.072 1.00 28.50 82 ALA A CA 1
ATOM 697 C C . ALA A 1 93 ? -23.814 3.816 24.108 1.00 28.78 82 ALA A C 1
ATOM 698 O O . ALA A 1 93 ? -22.689 3.314 24.094 1.00 28.84 82 ALA A O 1
ATOM 700 N N . ASP A 1 94 ? -24.799 3.423 23.310 1.00 28.76 83 ASP A N 1
ATOM 701 C CA . ASP A 1 94 ? -24.661 2.359 22.330 1.00 28.90 83 ASP A CA 1
ATOM 702 C C . ASP A 1 94 ? -24.579 2.978 20.937 1.00 29.14 83 ASP A C 1
ATOM 703 O O . ASP A 1 94 ? -25.534 3.608 20.459 1.00 28.61 83 ASP A O 1
ATOM 708 N N . LEU A 1 95 ? -23.438 2.790 20.289 1.00 29.33 84 LEU A N 1
ATOM 709 C CA . LEU A 1 95 ? -23.166 3.462 19.027 1.00 30.22 84 LEU A CA 1
ATOM 710 C C . LEU A 1 95 ? -23.935 2.878 17.840 1.00 30.38 84 LEU A C 1
ATOM 711 O O . LEU A 1 95 ? -24.017 3.497 16.784 1.00 29.89 84 LEU A O 1
ATOM 716 N N . HIS A 1 96 ? -24.514 1.696 18.024 1.00 31.00 85 HIS A N 1
ATOM 717 C CA . HIS A 1 96 ? -25.190 1.015 16.927 1.00 32.30 85 HIS A CA 1
ATOM 718 C C . HIS A 1 96 ? -26.374 0.179 17.387 1.00 32.41 85 HIS A C 1
ATOM 719 O O . HIS A 1 96 ? -26.425 -1.038 17.172 1.00 32.67 85 HIS A O 1
ATOM 726 N N . LYS A 1 97 ? -27.343 0.857 17.992 1.00 32.47 86 LYS A N 1
ATOM 727 C CA . LYS A 1 97 ? -28.566 0.220 18.459 1.00 32.96 86 LYS A CA 1
ATOM 728 C C . LYS A 1 97 ? -29.333 -0.433 17.306 1.00 32.46 86 LYS A C 1
ATOM 729 O O . LYS A 1 97 ? -29.744 0.248 16.358 1.00 31.59 86 LYS A O 1
ATOM 735 N N . ASN A 1 98 ? -29.522 -1.752 17.404 1.00 32.20 87 ASN A N 1
ATOM 736 C CA . ASN A 1 98 ? -30.297 -2.528 16.421 1.00 32.52 87 ASN A CA 1
ATOM 737 C C . ASN A 1 98 ? -29.626 -2.658 15.043 1.00 31.98 87 ASN A C 1
ATOM 738 O O . ASN A 1 98 ? -30.240 -3.145 14.095 1.00 32.18 87 ASN A O 1
ATOM 743 N N . GLY A 1 99 ? -28.376 -2.222 14.929 1.00 31.53 88 GLY A N 1
ATOM 744 C CA . GLY A 1 99 ? -27.646 -2.314 13.656 1.00 31.35 88 GLY A CA 1
ATOM 745 C C . GLY A 1 99 ? -27.150 -3.713 13.348 1.00 31.42 88 GLY A C 1
ATOM 746 O O . GLY A 1 99 ? -26.982 -4.520 14.256 1.00 31.90 88 GLY A O 1
ATOM 747 N N . ILE A 1 100 ? -26.919 -3.993 12.068 1.00 31.12 89 ILE A N 1
ATOM 748 C CA . ILE A 1 100 ? -26.338 -5.257 11.625 1.00 31.48 89 ILE A CA 1
ATOM 749 C C . ILE A 1 100 ? -24.865 -5.040 11.257 1.00 31.36 89 ILE A C 1
ATOM 750 O O . ILE A 1 100 ? -24.566 -4.263 10.352 1.00 30.14 89 ILE A O 1
ATOM 755 N N . PRO A 1 101 ? -23.949 -5.750 11.940 1.00 31.95 90 PRO A N 1
ATOM 756 C CA . PRO A 1 101 ? -22.511 -5.571 11.729 1.00 32.71 90 PRO A CA 1
ATOM 757 C C . PRO A 1 101 ? -21.996 -6.130 10.405 1.00 33.40 90 PRO A C 1
ATOM 758 O O . PRO A 1 101 ? -22.359 -7.246 10.004 1.00 33.27 90 PRO A O 1
ATOM 762 N N . ILE A 1 102 ? -21.159 -5.334 9.745 1.00 34.50 91 ILE A N 1
ATOM 763 C CA . ILE A 1 102 ? -20.404 -5.749 8.570 1.00 35.71 91 ILE A CA 1
ATOM 764 C C . ILE A 1 102 ? -18.959 -5.966 9.018 1.00 37.08 91 ILE A C 1
ATOM 765 O O . ILE A 1 102 ? -18.215 -5.008 9.268 1.00 36.83 91 ILE A O 1
ATOM 770 N N . LYS A 1 103 ? -18.579 -7.237 9.125 1.00 38.78 92 LYS A N 1
ATOM 771 C CA . LYS A 1 103 ? -17.245 -7.627 9.597 1.00 40.60 92 LYS A CA 1
ATOM 772 C C . LYS A 1 103 ? -16.371 -8.071 8.426 1.00 41.95 92 LYS A C 1
ATOM 773 O O . LYS A 1 103 ? -15.184 -7.743 8.364 1.00 42.27 92 LYS A O 1
ATOM 779 N N . THR A 1 104 ? -16.975 -8.815 7.503 1.00 43.16 93 THR A N 1
ATOM 780 C CA . THR A 1 104 ? -16.293 -9.307 6.318 1.00 44.86 93 THR A CA 1
ATOM 781 C C . THR A 1 104 ? -17.087 -8.914 5.073 1.00 45.95 93 THR A C 1
ATOM 782 O O . THR A 1 104 ? -18.192 -8.376 5.175 1.00 46.19 93 THR A O 1
ATOM 786 N N . ARG A 1 105 ? -16.523 -9.196 3.902 1.00 47.26 94 ARG A N 1
ATOM 787 C CA . ARG A 1 105 ? -17.184 -8.913 2.629 1.00 48.19 94 ARG A CA 1
ATOM 788 C C . ARG A 1 105 ? -18.391 -9.807 2.367 1.00 49.08 94 ARG A C 1
ATOM 789 O O . ARG A 1 105 ? -19.318 -9.412 1.653 1.00 49.24 94 ARG A O 1
ATOM 797 N N . GLU A 1 106 ? -18.366 -11.003 2.953 1.00 49.62 95 GLU A N 1
ATOM 798 C CA . GLU A 1 106 ? -19.471 -11.958 2.876 1.00 50.51 95 GLU A CA 1
ATOM 799 C C . GLU A 1 106 ? -20.708 -11.421 3.595 1.00 50.96 95 GLU A C 1
ATOM 800 O O . GLU A 1 106 ? -21.845 -11.754 3.234 1.00 51.02 95 GLU A O 1
ATOM 806 N N . ASP A 1 107 ? -20.469 -10.585 4.607 1.00 51.32 96 ASP A N 1
ATOM 807 C CA . ASP A 1 107 ? -21.532 -9.907 5.347 1.00 51.63 96 ASP A CA 1
ATOM 808 C C . ASP A 1 107 ? -22.265 -8.906 4.452 1.00 51.92 96 ASP A C 1
ATOM 809 O O . ASP A 1 107 ? -23.439 -8.600 4.682 1.00 52.00 96 ASP A O 1
ATOM 814 N N . LEU A 1 108 ? -21.565 -8.414 3.428 1.00 52.11 97 LEU A N 1
ATOM 815 C CA . LEU A 1 108 ? -22.157 -7.536 2.422 1.00 52.47 97 LEU A CA 1
ATOM 816 C C . LEU A 1 108 ? -22.945 -8.331 1.372 1.00 52.73 97 LEU A C 1
ATOM 817 O O . LEU A 1 108 ? -23.688 -7.752 0.571 1.00 52.93 97 LEU A O 1
ATOM 822 N N . GLY A 1 109 ? -22.793 -9.655 1.394 1.00 52.98 98 GLY A N 1
ATOM 823 C CA . GLY A 1 109 ? -23.413 -10.536 0.399 1.00 53.02 98 GLY A CA 1
ATOM 824 C C . GLY A 1 109 ? -22.609 -10.558 -0.890 1.00 53.15 98 GLY A C 1
ATOM 825 O O . GLY A 1 109 ? -23.174 -10.670 -1.985 1.00 53.03 98 GLY A O 1
ATOM 826 N N . LEU A 1 110 ? -21.286 -10.442 -0.753 1.00 53.18 99 LEU A N 1
ATOM 827 C CA . LEU A 1 110 ? -20.373 -10.377 -1.894 1.00 53.22 99 LEU A CA 1
ATOM 828 C C . LEU A 1 110 ? -19.301 -11.468 -1.850 1.00 53.18 99 LEU A C 1
ATOM 829 O O . LEU A 1 110 ? -18.962 -11.981 -0.781 1.00 53.21 99 LEU A O 1
ATOM 834 N N . ASN A 1 111 ? -18.776 -11.812 -3.023 1.00 53.09 100 ASN A N 1
ATOM 835 C CA . ASN A 1 111 ? -17.801 -12.900 -3.162 1.00 52.88 100 ASN A CA 1
ATOM 836 C C . ASN A 1 111 ? -16.383 -12.512 -2.737 1.00 52.78 100 ASN A C 1
ATOM 837 O O . ASN A 1 111 ? -16.101 -11.343 -2.455 1.00 52.90 100 ASN A O 1
ATOM 842 N N . ALA A 1 112 ? -15.498 -13.505 -2.682 1.00 52.52 101 ALA A N 1
ATOM 843 C CA . ALA A 1 112 ? -14.086 -13.264 -2.411 1.00 52.01 101 ALA A CA 1
ATOM 844 C C . ALA A 1 112 ? -13.306 -13.129 -3.720 1.00 51.46 101 ALA A C 1
ATOM 845 O O . ALA A 1 112 ? -13.570 -13.851 -4.692 1.00 51.61 101 ALA A O 1
ATOM 847 N N . SER A 1 113 ? -12.366 -12.183 -3.733 1.00 50.52 102 SER A N 1
ATOM 848 C CA . SER A 1 113 ? -11.471 -11.930 -4.874 1.00 49.49 102 SER A CA 1
ATOM 849 C C . SER A 1 113 ? -12.156 -11.389 -6.150 1.00 48.32 102 SER A C 1
ATOM 850 O O . SER A 1 113 ? -11.664 -11.573 -7.273 1.00 48.37 102 SER A O 1
ATOM 853 N N . VAL A 1 114 ? -13.304 -10.742 -5.969 1.00 46.25 103 VAL A N 1
ATOM 854 C CA . VAL A 1 114 ? -13.796 -9.809 -6.970 1.00 44.05 103 VAL A CA 1
ATOM 855 C C . VAL A 1 114 ? -13.223 -8.458 -6.555 1.00 42.36 103 VAL A C 1
ATOM 856 O O . VAL A 1 114 ? -12.901 -8.250 -5.388 1.00 41.77 103 VAL A O 1
ATOM 860 N N . ARG A 1 115 ? -13.086 -7.545 -7.505 1.00 40.41 104 ARG A N 1
ATOM 861 C CA . ARG A 1 115 ? -12.352 -6.329 -7.238 1.00 38.57 104 ARG A CA 1
ATOM 862 C C . ARG A 1 115 ? -12.959 -5.092 -7.901 1.00 37.55 104 ARG A C 1
ATOM 863 O O . ARG A 1 115 ? -12.846 -4.889 -9.118 1.00 36.87 104 ARG A O 1
ATOM 871 N N . TYR A 1 116 ? -13.593 -4.271 -7.066 1.00 36.17 105 TYR A N 1
ATOM 872 C CA . TYR A 1 116 ? -14.325 -3.081 -7.497 1.00 35.02 105 TYR A CA 1
ATOM 873 C C . TYR A 1 116 ? -13.369 -1.968 -7.929 1.00 33.76 105 TYR A C 1
ATOM 874 O O . TYR A 1 116 ? -12.194 -1.995 -7.559 1.00 32.45 105 TYR A O 1
ATOM 883 N N . PRO A 1 117 ? -13.866 -0.984 -8.713 1.00 32.48 106 PRO A N 1
ATOM 884 C CA . PRO A 1 117 ? -12.959 0.009 -9.305 1.00 31.84 106 PRO A CA 1
ATOM 885 C C . PRO A 1 117 ? -12.230 0.802 -8.223 1.00 30.90 106 PRO A C 1
ATOM 886 O O . PRO A 1 117 ? -12.798 1.056 -7.156 1.00 30.21 106 PRO A O 1
ATOM 890 N N . ALA A 1 118 ? -10.978 1.151 -8.503 1.00 29.58 107 ALA A N 1
ATOM 891 C CA . ALA A 1 118 ? -10.108 1.861 -7.566 1.00 29.07 107 ALA A CA 1
ATOM 892 C C . ALA A 1 118 ? -10.546 3.312 -7.328 1.00 28.11 107 ALA A C 1
ATOM 893 O O . ALA A 1 118 ? -10.155 3.921 -6.340 1.00 27.61 107 ALA A O 1
ATOM 895 N N . SER A 1 119 ? -11.337 3.850 -8.256 1.00 27.94 108 SER A N 1
ATOM 896 C CA . SER A 1 119 ? -11.970 5.167 -8.097 1.00 27.36 108 SER A CA 1
ATOM 897 C C . SER A 1 119 ? -13.463 5.038 -8.384 1.00 27.10 108 SER A C 1
ATOM 898 O O . SER A 1 119 ? -13.870 4.229 -9.223 1.00 27.41 108 SER A O 1
ATOM 901 N N . PHE A 1 120 ? -14.283 5.827 -7.691 1.00 26.34 109 PHE A N 1
ATOM 902 C CA . PHE A 1 120 ? -15.744 5.697 -7.801 1.00 25.68 109 PHE A CA 1
ATOM 903 C C . PHE A 1 120 ? -16.440 6.977 -7.326 1.00 25.01 109 PHE A C 1
ATOM 904 O O . PHE A 1 120 ? -15.922 7.668 -6.457 1.00 24.51 109 PHE A O 1
ATOM 912 N N . ASP A 1 121 ? -17.587 7.296 -7.919 1.00 24.58 110 ASP A N 1
ATOM 913 C CA . ASP A 1 121 ? -18.365 8.483 -7.543 1.00 24.35 110 ASP A CA 1
ATOM 914 C C . ASP A 1 121 ? -19.853 8.248 -7.851 1.00 23.60 110 ASP A C 1
ATOM 915 O O . ASP A 1 121 ? -20.235 8.147 -9.011 1.00 23.47 110 ASP A O 1
ATOM 920 N N . TRP A 1 122 ? -20.686 8.150 -6.812 1.00 23.08 111 TRP A N 1
ATOM 921 C CA . TRP A 1 122 ? -22.125 7.880 -6.999 1.00 22.35 111 TRP A CA 1
ATOM 922 C C . TRP A 1 122 ? -22.849 8.927 -7.852 1.00 22.56 111 TRP A C 1
ATOM 923 O O . TRP A 1 122 ? -23.899 8.640 -8.422 1.00 22.52 111 TRP A O 1
ATOM 934 N N . ARG A 1 123 ? -22.287 10.133 -7.932 1.00 22.84 112 ARG A N 1
ATOM 935 C CA . ARG A 1 123 ? -22.850 11.196 -8.757 1.00 23.52 112 ARG A CA 1
ATOM 936 C C . ARG A 1 123 ? -22.788 10.838 -10.243 1.00 23.40 112 ARG A C 1
ATOM 937 O O . ARG A 1 123 ? -23.659 11.244 -11.012 1.00 23.06 112 ARG A O 1
ATOM 945 N N . ASP A 1 124 ? -21.778 10.055 -10.634 1.00 24.03 113 ASP A N 1
ATOM 946 C CA . ASP A 1 124 ? -21.651 9.597 -12.035 1.00 24.18 113 ASP A CA 1
ATOM 947 C C . ASP A 1 124 ? -22.847 8.744 -12.471 1.00 24.27 113 ASP A C 1
ATOM 948 O O . ASP A 1 124 ? -23.123 8.612 -13.676 1.00 23.48 113 ASP A O 1
ATOM 953 N N . GLN A 1 125 ? -23.549 8.176 -11.487 1.00 23.94 114 GLN A N 1
ATOM 954 C CA . GLN A 1 125 ? -24.750 7.372 -11.732 1.00 24.06 114 GLN A CA 1
ATOM 955 C C . GLN A 1 125 ? -26.033 8.118 -11.345 1.00 23.38 114 GLN A C 1
ATOM 956 O O . GLN A 1 125 ? -27.126 7.557 -11.429 1.00 22.71 114 GLN A O 1
ATOM 962 N N . GLY A 1 126 ? -25.885 9.375 -10.920 1.00 22.60 115 GLY A N 1
ATOM 963 C CA . GLY A 1 126 ? -27.015 10.212 -10.487 1.00 21.82 115 GLY A CA 1
ATOM 964 C C . GLY A 1 126 ? -27.718 9.814 -9.193 1.00 21.74 115 GLY A C 1
ATOM 965 O O . GLY A 1 126 ? -28.895 10.118 -8.999 1.00 21.24 115 GLY A O 1
ATOM 966 N N . MET A 1 127 ? -26.996 9.149 -8.296 1.00 21.02 116 MET A N 1
ATOM 967 C CA . MET A 1 127 ? -27.617 8.573 -7.097 1.00 21.56 116 MET A CA 1
ATOM 968 C C . MET A 1 127 ? -27.466 9.409 -5.839 1.00 21.81 116 MET A C 1
ATOM 969 O O . MET A 1 127 ? -27.813 8.957 -4.750 1.00 22.12 116 MET A O 1
ATOM 974 N N . VAL A 1 128 ? -26.973 10.637 -5.987 1.00 22.22 117 VAL A N 1
ATOM 975 C CA . VAL A 1 128 ? -26.833 11.547 -4.847 1.00 21.87 117 VAL A CA 1
ATOM 976 C C . VAL A 1 128 ? -27.829 12.703 -4.984 1.00 22.17 117 VAL A C 1
ATOM 977 O O . VAL A 1 128 ? -27.865 13.372 -6.009 1.00 21.68 117 VAL A O 1
ATOM 981 N N . SER A 1 129 ? -28.632 12.937 -3.948 1.00 22.28 118 SER A 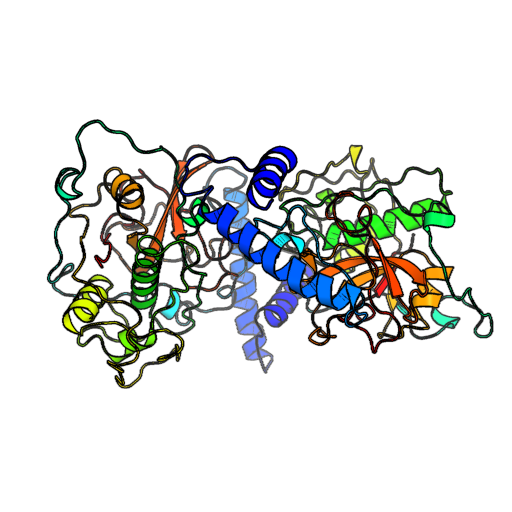N 1
ATOM 982 C CA . SER A 1 129 ? -29.572 14.063 -3.943 1.00 23.13 118 SER A CA 1
ATOM 983 C C . SER A 1 129 ? -28.811 15.404 -3.821 1.00 23.71 118 SER A C 1
ATOM 984 O O . SER A 1 129 ? -27.638 15.405 -3.439 1.00 24.20 118 SER A O 1
ATOM 987 N N . PRO A 1 130 ? -29.459 16.546 -4.150 1.00 24.41 119 PRO A N 1
ATOM 988 C CA . PRO A 1 130 ? -28.768 17.853 -4.028 1.00 24.81 119 PRO A CA 1
ATOM 989 C C . PRO A 1 130 ? -28.216 18.154 -2.636 1.00 24.27 119 PRO A C 1
ATOM 990 O O . PRO A 1 130 ? -28.709 17.629 -1.625 1.00 24.17 119 PRO A O 1
ATOM 994 N N . VAL A 1 131 ? -27.186 18.999 -2.594 1.00 24.47 120 VAL A N 1
ATOM 995 C CA . VAL A 1 131 ? -26.606 19.444 -1.324 1.00 23.54 120 VAL A CA 1
ATOM 996 C C . VAL A 1 131 ? -27.586 20.373 -0.609 1.00 23.99 120 VAL A C 1
ATOM 997 O O . VAL A 1 131 ? -28.215 21.215 -1.239 1.00 24.21 120 VAL A O 1
ATOM 1001 N N . LYS A 1 132 ? -27.736 20.176 0.698 1.00 23.58 121 LYS A N 1
ATOM 1002 C CA . LYS A 1 132 ? -28.632 20.981 1.520 1.00 24.31 121 LYS A CA 1
ATOM 1003 C C . LYS A 1 132 ? -27.806 21.817 2.491 1.00 24.49 121 LYS A C 1
ATOM 1004 O O . LYS A 1 132 ? -26.597 21.611 2.607 1.00 24.13 121 LYS A O 1
ATOM 1010 N N . ASN A 1 133 ? -28.456 22.771 3.164 1.00 24.41 122 ASN A N 1
ATOM 1011 C CA . ASN A 1 133 ? -27.804 23.599 4.185 1.00 24.46 122 ASN A CA 1
ATOM 1012 C C . ASN A 1 133 ? -28.522 23.467 5.524 1.00 24.53 122 ASN A C 1
ATOM 1013 O O . ASN A 1 133 ? -29.693 23.858 5.673 1.00 24.58 122 ASN A O 1
ATOM 1018 N N . GLN A 1 134 ? -27.825 22.917 6.510 1.00 24.19 123 GLN A N 1
ATOM 1019 C CA . GLN A 1 134 ? -28.420 22.741 7.834 1.00 24.59 123 GLN A CA 1
ATOM 1020 C C . GLN A 1 134 ? -28.601 24.061 8.603 1.00 25.42 123 GLN A C 1
ATOM 1021 O O . GLN A 1 134 ? -29.321 24.103 9.596 1.00 25.21 123 GLN A O 1
ATOM 1027 N N . GLY A 1 135 ? -27.921 25.114 8.162 1.00 26.28 124 GLY A N 1
ATOM 1028 C CA . GLY A 1 135 ? -27.897 26.391 8.894 1.00 27.82 124 GLY A CA 1
ATOM 1029 C C . GLY A 1 135 ? -27.477 26.311 10.357 1.00 28.86 124 GLY A C 1
ATOM 1030 O O . GLY A 1 135 ? -26.747 25.400 10.760 1.00 28.84 124 GLY A O 1
ATOM 1031 N N . SER A 1 136 ? -27.980 27.244 11.169 1.00 29.36 125 SER A N 1
ATOM 1032 C CA A SER A 1 136 ? -27.558 27.368 12.565 0.30 30.01 125 SER A CA 1
ATOM 1033 C CA B SER A 1 136 ? -27.556 27.366 12.567 0.70 29.84 125 SER A CA 1
ATOM 1034 C C . SER A 1 136 ? -28.296 26.411 13.513 1.00 30.47 125 SER A C 1
ATOM 1035 O O . SER A 1 136 ? -28.839 26.823 14.538 1.00 31.36 125 SER A O 1
ATOM 1040 N N . CYS A 1 137 ? -28.307 25.127 13.168 1.00 31.28 126 CYS A N 1
ATOM 1041 C CA . CYS A 1 137 ? -28.890 24.074 14.004 1.00 30.98 126 CYS A CA 1
ATOM 1042 C C . CYS A 1 137 ? -27.986 22.863 13.869 1.00 30.14 126 CYS A C 1
ATOM 1043 O O . CYS A 1 137 ? -27.714 22.428 12.759 1.00 31.66 126 CYS A O 1
ATOM 1046 N N . GLY A 1 138 ? -27.517 22.339 14.998 1.00 29.02 127 GLY A N 1
ATOM 1047 C CA . GLY A 1 138 ? -26.544 21.243 15.028 1.00 27.08 127 GLY A CA 1
ATOM 1048 C C . GLY A 1 138 ? -27.189 19.937 14.625 1.00 25.12 127 GLY A C 1
ATOM 1049 O O . GLY A 1 138 ? -27.287 19.019 15.426 1.00 25.28 127 GLY A O 1
ATOM 1050 N N . SER A 1 139 ? -27.645 19.882 13.382 1.00 23.64 128 SER A N 1
ATOM 1051 C CA . SER A 1 139 ? -28.440 18.766 12.897 1.00 22.38 128 SER A CA 1
ATOM 1052 C C . SER A 1 139 ? -27.714 17.966 11.812 1.00 21.18 128 SER A C 1
ATOM 1053 O O . SER A 1 139 ? -28.349 17.245 11.046 1.00 20.54 128 SER A O 1
ATOM 1056 N N . SER A 1 140 ? -26.387 18.072 11.746 1.00 20.06 129 SER A N 1
ATOM 1057 C CA . SER A 1 140 ? -25.647 17.303 10.731 1.00 19.26 129 SER A CA 1
ATOM 1058 C C . SER A 1 140 ? -25.978 15.809 10.785 1.00 19.14 129 SER A C 1
ATOM 1059 O O . SER A 1 140 ? -25.999 15.140 9.744 1.00 19.33 129 SER A O 1
ATOM 1062 N N . TRP A 1 141 ? -26.245 15.300 11.992 1.00 19.15 130 TRP A N 1
ATOM 1063 C CA . TRP A 1 141 ? -26.607 13.890 12.186 1.00 19.08 130 TRP A CA 1
ATOM 1064 C C . TRP A 1 141 ? -27.879 13.549 11.394 1.00 19.03 130 TRP A C 1
ATOM 1065 O O . TRP A 1 141 ? -28.022 12.456 10.839 1.00 18.48 130 TRP A O 1
ATOM 1076 N N . ALA A 1 142 ? -28.797 14.503 11.335 1.00 18.39 131 ALA A N 1
ATOM 1077 C CA . ALA A 1 142 ? -30.029 14.309 10.592 1.00 17.92 131 ALA A CA 1
ATOM 1078 C C . ALA A 1 142 ? -29.804 14.401 9.089 1.00 17.72 131 ALA A C 1
ATOM 1079 O O . ALA A 1 142 ? -30.384 13.630 8.340 1.00 18.45 131 ALA A O 1
ATOM 1081 N N . PHE A 1 143 ? -28.956 15.327 8.644 1.00 17.35 132 PHE A N 1
ATOM 1082 C CA . PHE A 1 143 ? -28.693 15.489 7.217 1.00 17.23 132 PHE A CA 1
ATOM 1083 C C . PHE A 1 143 ? -27.872 14.336 6.664 1.00 16.67 132 PHE A C 1
ATOM 1084 O O . PHE A 1 143 ? -28.107 13.867 5.559 1.00 16.86 132 PHE A O 1
ATOM 1092 N N . SER A 1 144 ? -26.899 13.877 7.433 1.00 16.93 133 SER A N 1
ATOM 1093 C CA . SER A 1 144 ? -26.155 12.671 7.065 1.00 16.25 133 SER A CA 1
ATOM 1094 C C . SER A 1 144 ? -27.129 11.508 6.856 1.00 16.17 133 SER A C 1
ATOM 1095 O O . SER A 1 144 ? -27.084 10.809 5.834 1.00 14.59 133 SER A O 1
ATOM 1098 N N . SER A 1 145 ? -28.030 11.336 7.820 1.00 16.81 134 SER A N 1
ATOM 1099 C CA . SER A 1 145 ? -29.059 10.294 7.757 1.00 17.16 134 SER A CA 1
ATOM 1100 C C . SER A 1 145 ? -29.998 10.424 6.572 1.00 17.05 134 SER A C 1
ATOM 1101 O O . SER A 1 145 ? -30.252 9.436 5.898 1.00 17.56 134 SER A O 1
ATOM 1104 N N . THR A 1 146 ? -30.558 11.609 6.337 1.00 17.66 135 THR A N 1
ATOM 1105 C CA . THR A 1 146 ? -31.510 11.752 5.230 1.00 17.62 135 THR A CA 1
ATOM 1106 C C . THR A 1 146 ? -30.793 11.568 3.903 1.00 18.28 135 THR A C 1
ATOM 1107 O O . THR A 1 146 ? -31.327 10.922 2.990 1.00 18.58 135 THR A O 1
ATOM 1111 N N . GLY A 1 147 ? -29.568 12.102 3.816 1.00 18.09 136 GLY A N 1
ATOM 1112 C CA . GLY A 1 147 ? -28.770 11.980 2.598 1.00 17.53 136 GLY A CA 1
ATOM 1113 C C . GLY A 1 147 ? -28.584 10.534 2.184 1.00 17.38 136 GLY A C 1
ATOM 1114 O O . GLY A 1 147 ? -28.728 10.187 1.009 1.00 16.95 136 GLY A O 1
ATOM 1115 N N . ALA A 1 148 ? -28.271 9.684 3.163 1.00 17.36 137 ALA A N 1
ATOM 1116 C CA . ALA A 1 148 ? -28.036 8.265 2.916 1.00 17.54 137 ALA A CA 1
ATOM 1117 C C . ALA A 1 148 ? -29.336 7.535 2.555 1.00 17.49 137 ALA A C 1
ATOM 1118 O O . ALA A 1 148 ? -29.332 6.657 1.693 1.00 17.02 137 ALA A O 1
ATOM 1120 N N . ILE A 1 149 ? -30.433 7.876 3.235 1.00 17.96 138 ILE A N 1
ATOM 1121 C CA . ILE A 1 149 ? -31.772 7.345 2.866 1.00 18.23 138 ILE A CA 1
ATOM 1122 C C . ILE A 1 149 ? -32.150 7.735 1.434 1.00 18.99 138 ILE A C 1
ATOM 1123 O O . ILE A 1 149 ? -32.621 6.896 0.662 1.00 19.84 138 ILE A O 1
ATOM 1128 N N . GLU A 1 150 ? -31.909 8.994 1.070 1.00 19.46 139 GLU A N 1
ATOM 1129 C CA . GLU A 1 150 ? -32.270 9.518 -0.255 1.00 19.66 139 GLU A CA 1
ATOM 1130 C C . GLU A 1 150 ? -31.468 8.843 -1.356 1.00 19.96 139 GLU A C 1
ATOM 1131 O O . GLU A 1 150 ? -32.011 8.547 -2.430 1.00 19.23 139 GLU A O 1
ATOM 1137 N N . SER A 1 151 ? -30.185 8.574 -1.082 1.00 19.36 140 SER A N 1
ATOM 1138 C CA . SER A 1 151 ? -29.362 7.841 -2.033 1.00 19.40 140 SER A CA 1
ATOM 1139 C C . SER A 1 151 ? -29.840 6.386 -2.160 1.00 19.31 140 SER A C 1
ATOM 1140 O O . SER A 1 151 ? -29.831 5.822 -3.256 1.00 18.86 140 SER A O 1
ATOM 1143 N N . GLN A 1 152 ? -30.323 5.799 -1.066 1.00 19.61 141 GLN A N 1
ATOM 1144 C CA . GLN A 1 152 ? -30.868 4.439 -1.169 1.00 20.41 141 GLN A CA 1
ATOM 1145 C C . GLN A 1 152 ? -32.104 4.438 -2.061 1.00 20.72 141 GLN A C 1
ATOM 1146 O O . GLN A 1 152 ? -32.263 3.543 -2.893 1.00 20.29 141 GLN A O 1
ATOM 1152 N N A MET A 1 153 ? -32.963 5.440 -1.889 0.50 20.97 142 MET A N 1
ATOM 1153 N N B MET A 1 153 ? -32.962 5.441 -1.897 0.50 20.55 142 MET A N 1
ATOM 1154 C CA A MET A 1 153 ? -34.186 5.565 -2.693 0.50 21.93 142 MET A CA 1
ATOM 1155 C CA B MET A 1 153 ? -34.180 5.542 -2.706 0.50 20.95 142 MET A CA 1
ATOM 1156 C C A MET A 1 153 ? -33.881 5.661 -4.189 0.50 21.57 142 MET A C 1
ATOM 1157 C C B MET A 1 153 ? -33.885 5.664 -4.200 0.50 21.10 142 MET A C 1
ATOM 1158 O O A MET A 1 153 ? -34.554 5.031 -5.007 0.50 21.57 142 MET A O 1
ATOM 1159 O O B MET A 1 153 ? -34.566 5.054 -5.025 0.50 21.08 142 MET A O 1
ATOM 1168 N N . LYS A 1 154 ? -32.856 6.434 -4.538 1.00 21.47 143 LYS A N 1
ATOM 1169 C CA . LYS A 1 154 ? -32.455 6.609 -5.945 1.00 22.20 143 LYS A CA 1
ATOM 1170 C C . LYS A 1 154 ? -31.842 5.336 -6.514 1.00 22.59 143 LYS A C 1
ATOM 1171 O O . LYS A 1 154 ? -32.055 4.995 -7.679 1.00 23.13 143 LYS A O 1
ATOM 1177 N N . ILE A 1 155 ? -31.075 4.631 -5.692 1.00 23.01 144 ILE A N 1
ATOM 1178 C CA . ILE A 1 155 ? -30.490 3.369 -6.117 1.00 23.46 144 ILE A CA 1
ATOM 1179 C C . ILE A 1 155 ? -31.621 2.373 -6.443 1.00 23.78 144 ILE A C 1
ATOM 1180 O O . ILE A 1 155 ? -31.587 1.733 -7.486 1.00 22.80 144 ILE A O 1
ATOM 1185 N N . ALA A 1 156 ? -32.627 2.289 -5.567 1.00 24.20 145 ALA A N 1
ATOM 1186 C CA . ALA A 1 156 ? -33.749 1.366 -5.765 1.00 25.23 145 ALA A CA 1
ATOM 1187 C C . ALA A 1 156 ? -34.730 1.802 -6.853 1.00 25.73 145 ALA A C 1
ATOM 1188 O O . ALA A 1 156 ? -35.300 0.959 -7.537 1.00 26.36 145 ALA A O 1
ATOM 1190 N N . ASN A 1 157 ? -34.919 3.105 -7.023 1.00 25.99 146 ASN A N 1
ATOM 1191 C CA . ASN A 1 157 ? -35.957 3.608 -7.919 1.00 26.76 146 ASN A CA 1
ATOM 1192 C C . ASN A 1 157 ? -35.459 4.309 -9.188 1.00 26.73 146 ASN A C 1
ATOM 1193 O O . ASN A 1 157 ? -36.254 4.636 -10.060 1.00 27.30 146 ASN A O 1
ATOM 1198 N N . GLY A 1 158 ? -34.152 4.536 -9.286 1.00 26.71 147 GLY A N 1
ATOM 1199 C CA . GLY A 1 158 ? -33.571 5.235 -10.428 1.00 26.55 147 GLY A CA 1
ATOM 1200 C C . GLY A 1 158 ? -33.113 6.650 -10.113 1.00 26.73 147 GLY A C 1
ATOM 1201 O O . GLY A 1 158 ? -33.710 7.351 -9.291 1.00 25.88 147 GLY A O 1
ATOM 1202 N N . ALA A 1 159 ? -32.052 7.069 -10.792 1.00 27.61 148 ALA A N 1
ATOM 1203 C CA . ALA A 1 159 ? -31.418 8.362 -10.551 1.00 28.70 148 ALA A CA 1
ATOM 1204 C C . ALA A 1 159 ? -32.403 9.535 -10.590 1.00 29.79 148 ALA A C 1
ATOM 1205 O O . ALA A 1 159 ? -32.252 10.509 -9.841 1.00 29.93 148 ALA A O 1
ATOM 1207 N N . GLY A 1 160 ? -33.415 9.433 -11.452 1.00 30.90 149 GLY A N 1
ATOM 1208 C CA . GLY A 1 160 ? -34.385 10.513 -11.640 1.00 32.30 149 GLY A CA 1
ATOM 1209 C C . GLY A 1 160 ? -35.527 10.512 -10.636 1.00 33.24 149 GLY A C 1
ATOM 1210 O O . GLY A 1 160 ? -36.448 11.328 -10.729 1.00 33.49 149 GLY A O 1
ATOM 1211 N N . TYR A 1 161 ? -35.471 9.599 -9.670 1.00 33.99 150 TYR A N 1
ATOM 1212 C CA . TYR A 1 161 ? -36.487 9.522 -8.626 1.00 34.90 150 TYR A CA 1
ATOM 1213 C C . TYR A 1 161 ? -36.305 10.687 -7.651 1.00 35.17 150 TYR A C 1
ATOM 1214 O O . TYR A 1 161 ? -35.225 10.864 -7.073 1.00 34.63 150 TYR A O 1
ATOM 1223 N N . ASP A 1 162 ? -37.358 11.490 -7.513 1.00 35.50 151 ASP A N 1
ATOM 1224 C CA . ASP A 1 162 ? -37.389 12.614 -6.569 1.00 35.87 151 ASP A CA 1
ATOM 1225 C C . ASP A 1 162 ? -37.384 12.084 -5.133 1.00 35.63 151 ASP A C 1
ATOM 1226 O O . ASP A 1 162 ? -38.429 11.710 -4.581 1.00 36.25 151 ASP A O 1
ATOM 1231 N N . SER A 1 163 ? -36.192 12.036 -4.542 1.00 34.58 152 SER A N 1
ATOM 1232 C CA . SER A 1 163 ? -36.051 11.602 -3.163 1.00 33.65 152 SER A CA 1
ATOM 1233 C C . SER A 1 163 ? -35.544 12.731 -2.289 1.00 32.88 152 SER A C 1
ATOM 1234 O O . SER A 1 163 ? -34.379 13.134 -2.382 1.00 32.88 152 SER A O 1
ATOM 1237 N N . SER A 1 164 ? -36.439 13.242 -1.453 1.00 31.81 153 SER A N 1
ATOM 1238 C CA . SER A 1 164 ? -36.130 14.289 -0.505 1.00 31.20 153 SER A CA 1
ATOM 1239 C C . SER A 1 164 ? -36.949 14.021 0.741 1.00 30.27 153 SER A C 1
ATOM 1240 O O . SER A 1 164 ? -38.164 14.196 0.727 1.00 30.46 153 SER A O 1
ATOM 1243 N N . VAL A 1 165 ? -36.281 13.585 1.809 1.00 28.47 154 VAL A N 1
ATOM 1244 C CA . VAL A 1 165 ? -36.952 13.231 3.065 1.00 26.99 154 VAL A CA 1
ATOM 1245 C C . VAL A 1 165 ? -36.700 14.259 4.186 1.00 26.19 154 VAL A C 1
ATOM 1246 O O . VAL A 1 165 ? -35.863 15.153 4.042 1.00 26.36 154 VAL A O 1
ATOM 1250 N N . SER A 1 166 ? -37.426 14.120 5.294 1.00 24.91 155 SER A N 1
ATOM 1251 C CA . SER A 1 166 ? -37.560 15.190 6.288 1.00 24.46 155 SER A CA 1
ATOM 1252 C C . SER A 1 166 ? -36.544 15.186 7.449 1.00 24.15 155 SER A C 1
ATOM 1253 O O . SER A 1 166 ? -36.681 14.397 8.392 1.00 23.42 155 SER A O 1
ATOM 1256 N N . GLU A 1 167 ? -35.560 16.089 7.396 1.00 24.00 156 GLU A N 1
ATOM 1257 C CA . GLU A 1 167 ? -34.632 16.274 8.523 1.00 24.31 156 GLU A CA 1
ATOM 1258 C C . GLU A 1 167 ? -35.376 16.769 9.760 1.00 24.16 156 GLU A C 1
ATOM 1259 O O . GLU A 1 167 ? -35.064 16.370 10.876 1.00 23.56 156 GLU A O 1
ATOM 1265 N N . GLN A 1 168 ? -36.378 17.624 9.555 1.00 24.03 157 GLN A N 1
ATOM 1266 C CA . GLN A 1 168 ? -37.163 18.149 10.673 1.00 24.21 157 GLN A CA 1
ATOM 1267 C C . GLN A 1 168 ? -37.844 17.048 11.474 1.00 24.09 157 GLN A C 1
ATO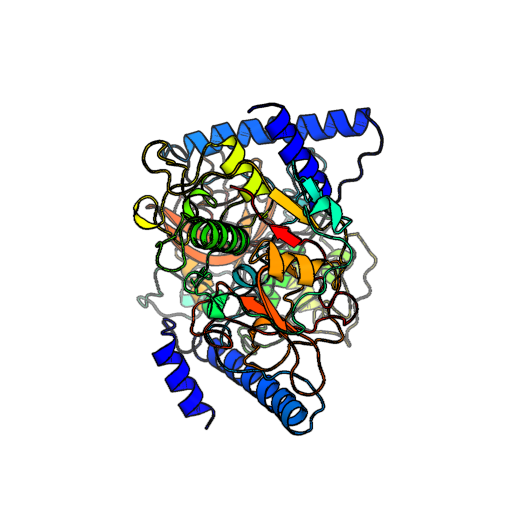M 1268 O O . GLN A 1 168 ? -37.901 17.116 12.699 1.00 24.43 157 GLN A O 1
ATOM 1274 N N . GLN A 1 169 ? -38.345 16.020 10.787 1.00 24.18 158 GLN A N 1
ATOM 1275 C CA . GLN A 1 169 ? -38.963 14.901 11.480 1.00 23.66 158 GLN A CA 1
ATOM 1276 C C . GLN A 1 169 ? -37.982 14.229 12.441 1.00 23.59 158 GLN A C 1
ATOM 1277 O O . GLN A 1 169 ? -38.327 13.883 13.567 1.00 22.96 158 GLN A O 1
ATOM 1283 N N . LEU A 1 170 ? -36.746 14.051 11.997 1.00 23.43 159 LEU A N 1
ATOM 1284 C CA . LEU A 1 170 ? -35.721 13.480 12.868 1.00 23.10 159 LEU A CA 1
ATOM 1285 C C . LEU A 1 170 ? -35.442 14.424 14.035 1.00 23.50 159 LEU A C 1
ATOM 1286 O O . LEU A 1 170 ? -35.417 13.999 15.185 1.00 23.12 159 LEU A O 1
ATOM 1291 N N . VAL A 1 171 ? -35.258 15.710 13.736 1.00 24.26 160 VAL A N 1
ATOM 1292 C CA . VAL A 1 171 ? -34.925 16.700 14.763 1.00 25.23 160 VAL A CA 1
ATOM 1293 C C . VAL A 1 171 ? -36.009 16.745 15.853 1.00 26.82 160 VAL A C 1
ATOM 1294 O O . VAL A 1 171 ? -35.704 16.781 17.055 1.00 27.25 160 VAL A O 1
ATOM 1298 N N . ASP A 1 172 ? -37.264 16.715 15.422 1.00 28.09 161 ASP A N 1
ATOM 1299 C CA . ASP A 1 172 ? -38.410 16.736 16.330 1.00 29.61 161 ASP A CA 1
ATOM 1300 C C . ASP A 1 172 ? -38.690 15.405 17.019 1.00 30.71 161 ASP A C 1
ATOM 1301 O O . ASP A 1 172 ? -39.041 15.375 18.210 1.00 31.06 161 ASP A O 1
ATOM 1306 N N . CYS A 1 173 ? -38.523 14.304 16.287 1.00 31.90 162 CYS A N 1
ATOM 1307 C CA . CYS A 1 173 ? -39.117 13.031 16.706 1.00 33.26 162 CYS A CA 1
ATOM 1308 C C . CYS A 1 173 ? -38.194 11.952 17.236 1.00 34.23 162 CYS A C 1
ATOM 1309 O O . CYS A 1 173 ? -38.650 11.096 17.997 1.00 34.88 162 CYS A O 1
ATOM 1312 N N . VAL A 1 174 ? -36.925 11.940 16.827 1.00 34.95 163 VAL A N 1
ATOM 1313 C CA . VAL A 1 174 ? -36.033 10.887 17.317 1.00 35.62 163 VAL A CA 1
ATOM 1314 C C . VAL A 1 174 ? -35.946 11.026 18.842 1.00 36.85 163 VAL A C 1
ATOM 1315 O O . VAL A 1 174 ? -35.388 12.008 19.346 1.00 36.55 163 VAL A O 1
ATOM 1319 N N . PRO A 1 175 ? -36.512 10.045 19.576 1.00 38.05 164 PRO A N 1
ATOM 1320 C CA . PRO A 1 175 ? -36.764 10.195 21.008 1.00 38.93 164 PRO A CA 1
ATOM 1321 C C . PRO A 1 175 ? -35.506 10.470 21.814 1.00 39.68 164 PRO A C 1
ATOM 1322 O O . PRO A 1 175 ? -35.530 11.307 22.715 1.00 40.28 164 PRO A O 1
ATOM 1326 N N . ASN A 1 176 ? -34.416 9.782 21.506 1.00 40.05 165 ASN A N 1
ATOM 1327 C CA . ASN A 1 176 ? -33.195 10.021 22.265 1.00 40.80 165 ASN A CA 1
ATOM 1328 C C . ASN A 1 176 ? -32.039 10.565 21.433 1.00 40.47 165 ASN A C 1
ATOM 1329 O O . ASN A 1 176 ? -30.879 10.177 21.583 1.00 40.69 165 ASN A O 1
ATOM 1334 N N . ALA A 1 177 ? -32.419 11.468 20.536 1.00 40.29 166 ALA A N 1
ATOM 1335 C CA . ALA A 1 177 ? -31.536 12.465 19.979 1.00 39.85 166 ALA A CA 1
ATOM 1336 C C . ALA A 1 177 ? -31.889 13.711 20.761 1.00 39.33 166 ALA A C 1
ATOM 1337 O O . ALA A 1 177 ? -32.907 13.740 21.462 1.00 39.72 166 ALA A O 1
ATOM 1339 N N . LEU A 1 178 ? -31.064 14.740 20.646 1.00 38.36 167 LEU A N 1
ATOM 1340 C CA . LEU A 1 178 ? -31.282 15.963 21.405 1.00 37.66 167 LEU A CA 1
ATOM 1341 C C . LEU A 1 178 ? -31.532 17.143 20.466 1.00 36.93 167 LEU A C 1
ATOM 1342 O O . LEU A 1 178 ? -31.224 18.287 20.799 1.00 37.25 167 LEU A O 1
ATOM 1347 N N . GLY A 1 179 ? -32.084 16.840 19.289 1.00 35.98 168 GLY A N 1
ATOM 1348 C CA . GLY A 1 179 ? -32.541 17.845 18.319 1.00 34.53 168 GLY A CA 1
ATOM 1349 C C . GLY A 1 179 ? -31.464 18.693 17.663 1.00 33.84 168 GLY A C 1
ATOM 1350 O O . GLY A 1 179 ? -30.485 18.173 17.120 1.00 32.95 168 GLY A O 1
ATOM 1351 N N . CYS A 1 180 ? -31.666 20.009 17.698 1.00 33.50 169 CYS A N 1
ATOM 1352 C CA . CYS A 1 180 ? -30.678 20.973 17.200 1.00 33.33 169 CYS A CA 1
ATOM 1353 C C . CYS A 1 180 ? -29.442 21.051 18.092 1.00 33.05 169 CYS A C 1
ATOM 1354 O O . CYS A 1 180 ? -28.452 21.687 17.723 1.00 32.91 169 CYS A O 1
ATOM 1357 N N . SER A 1 181 ? -29.519 20.417 19.263 1.00 32.74 170 SER A N 1
ATOM 1358 C CA . SER A 1 181 ? -28.396 20.321 20.188 1.00 32.62 170 SER A CA 1
ATOM 1359 C C . SER A 1 181 ? -27.621 19.014 20.029 1.00 32.34 170 SER A C 1
ATOM 1360 O O . SER A 1 181 ? -26.618 18.808 20.705 1.00 33.25 170 SER A O 1
ATOM 1363 N N . GLY A 1 182 ? -28.070 18.134 19.132 1.00 31.25 171 GLY A N 1
ATOM 1364 C CA . GLY A 1 182 ? -27.256 16.984 18.742 1.00 29.76 171 GLY A CA 1
ATOM 1365 C C . GLY A 1 182 ? -27.991 15.671 18.601 1.00 28.89 171 GLY A C 1
ATOM 1366 O O . GLY A 1 182 ? -29.138 15.547 19.009 1.00 29.23 171 GLY A O 1
ATOM 1367 N N . GLY A 1 183 ? -27.318 14.683 18.028 1.00 28.46 172 GLY A N 1
ATOM 1368 C CA . GLY A 1 183 ? -27.950 13.411 17.708 1.00 26.82 172 GLY A CA 1
ATOM 1369 C C . GLY A 1 183 ? -26.951 12.474 17.083 1.00 25.94 172 GLY A C 1
ATOM 1370 O O . GLY A 1 183 ? -25.751 12.781 17.013 1.00 26.11 172 GLY A O 1
ATOM 1371 N N . TRP A 1 184 ? -27.456 11.337 16.618 1.00 24.69 173 TRP A N 1
ATOM 1372 C CA . TRP A 1 184 ? -26.628 10.235 16.138 1.00 23.75 173 TRP A CA 1
ATOM 1373 C C . TRP A 1 184 ? -27.349 9.534 14.985 1.00 23.07 173 TRP A C 1
ATOM 1374 O O . TRP A 1 184 ? -28.516 9.173 15.124 1.00 21.82 173 TRP A O 1
ATOM 1385 N N . MET A 1 185 ? -26.653 9.339 13.855 1.00 22.51 174 MET A N 1
ATOM 1386 C CA . MET A 1 185 ? -27.272 8.752 12.656 1.00 22.81 174 MET A CA 1
ATOM 1387 C C . MET A 1 185 ? -27.928 7.388 12.868 1.00 22.63 174 MET A C 1
ATOM 1388 O O . MET A 1 185 ? -29.031 7.142 12.378 1.00 22.71 174 MET A O 1
ATOM 1393 N N . ASN A 1 186 ? -27.238 6.491 13.561 1.00 22.32 175 ASN A N 1
ATOM 1394 C CA . ASN A 1 186 ? -27.766 5.142 13.764 1.00 23.03 175 ASN A CA 1
ATOM 1395 C C . ASN A 1 186 ? -29.067 5.150 14.559 1.00 23.36 175 ASN A C 1
ATOM 1396 O O . ASN A 1 186 ? -29.934 4.302 14.342 1.00 23.58 175 ASN A O 1
ATOM 1401 N N . ASP A 1 187 ? -29.195 6.116 15.469 1.00 23.98 176 ASP A N 1
ATOM 1402 C CA . ASP A 1 187 ? -30.438 6.333 16.205 1.00 24.12 176 ASP A CA 1
ATOM 1403 C C . ASP A 1 187 ? -31.526 6.873 15.299 1.00 23.70 176 ASP A C 1
ATOM 1404 O O . ASP A 1 187 ? -32.688 6.503 15.452 1.00 23.97 176 ASP A O 1
ATOM 1409 N N . ALA A 1 188 ? -31.148 7.714 14.336 1.00 23.27 177 ALA A N 1
ATOM 1410 C CA . ALA A 1 188 ? -32.087 8.168 13.318 1.00 23.28 177 ALA A CA 1
ATOM 1411 C C . ALA A 1 188 ? -32.588 6.994 12.482 1.00 23.54 177 ALA A C 1
ATOM 1412 O O . ALA A 1 188 ? -33.801 6.840 12.283 1.00 23.73 177 ALA A O 1
ATOM 1414 N N . PHE A 1 189 ? -31.662 6.158 12.013 1.00 23.17 178 PHE A N 1
ATOM 1415 C CA . PHE A 1 189 ? -32.019 4.990 11.198 1.00 23.67 178 PHE A CA 1
ATOM 1416 C C . PHE A 1 189 ? -32.954 4.011 11.920 1.00 24.56 178 PHE A C 1
ATOM 1417 O O . PHE A 1 189 ? -33.964 3.578 11.358 1.00 25.02 178 PHE A O 1
ATOM 1425 N N . THR A 1 190 ? -32.643 3.684 13.167 1.00 25.84 179 THR A N 1
ATOM 1426 C CA . THR A 1 190 ? -33.469 2.716 13.887 1.00 27.43 179 THR A CA 1
ATOM 1427 C C . THR A 1 190 ? -34.850 3.303 14.235 1.00 27.24 179 THR A C 1
ATOM 1428 O O . THR A 1 190 ? -35.862 2.589 14.213 1.00 27.36 179 THR A O 1
ATOM 1432 N N . TYR A 1 191 ? -34.883 4.613 14.486 1.00 27.05 180 TYR A N 1
ATOM 1433 C CA . TYR A 1 191 ? -36.130 5.356 14.635 1.00 26.93 180 TYR A CA 1
ATOM 1434 C C . TYR A 1 191 ? -37.008 5.259 13.392 1.00 27.20 180 TYR A C 1
ATOM 1435 O O . TYR A 1 191 ? -38.174 4.908 13.505 1.00 26.90 180 TYR A O 1
ATOM 1444 N N . VAL A 1 192 ? -36.461 5.588 12.216 1.00 27.72 181 VAL A N 1
ATOM 1445 C CA . VAL A 1 192 ? -37.245 5.554 10.977 1.00 28.19 181 VAL A CA 1
ATOM 1446 C C . VAL A 1 192 ? -37.827 4.153 10.737 1.00 29.03 181 VAL A C 1
ATOM 1447 O O . VAL A 1 192 ? -38.985 4.009 10.325 1.00 29.29 181 VAL A O 1
ATOM 1451 N N . ALA A 1 193 ? -37.029 3.129 11.009 1.00 29.68 182 ALA A N 1
ATOM 1452 C CA . ALA A 1 193 ? -37.454 1.757 10.794 1.00 30.74 182 ALA A CA 1
ATOM 1453 C C . ALA A 1 193 ? -38.600 1.394 11.749 1.00 31.71 182 ALA A C 1
ATOM 1454 O O . ALA A 1 193 ? -39.585 0.767 11.347 1.00 31.83 182 ALA A O 1
ATOM 1456 N N . GLN A 1 194 ? -38.480 1.810 13.005 1.00 32.05 183 GLN A N 1
ATOM 1457 C CA . GLN A 1 194 ? -39.499 1.498 14.004 1.00 33.16 183 GLN A CA 1
ATOM 1458 C C . GLN A 1 194 ? -40.704 2.439 13.924 1.00 33.62 183 GLN A C 1
ATOM 1459 O O . GLN A 1 194 ? -41.778 2.113 14.419 1.00 34.58 183 GLN A O 1
ATOM 1465 N N . ASN A 1 195 ? -40.527 3.593 13.282 1.00 33.61 184 ASN A N 1
ATOM 1466 C CA . ASN A 1 195 ? -41.608 4.564 13.133 1.00 33.00 184 ASN A CA 1
ATOM 1467 C C . ASN A 1 195 ? -42.575 4.177 12.020 1.00 32.53 184 ASN A C 1
ATOM 1468 O O . ASN A 1 195 ? -43.727 4.598 12.026 1.00 32.41 184 ASN A O 1
ATOM 1473 N N . GLY A 1 196 ? -42.099 3.379 11.068 1.00 32.01 185 GLY A N 1
ATOM 1474 C CA . GLY A 1 196 ? -42.905 2.987 9.916 1.00 31.05 185 GLY A CA 1
ATOM 1475 C C . GLY A 1 196 ? -42.734 3.937 8.748 1.00 30.56 185 GLY A C 1
ATOM 1476 O O . GLY A 1 196 ? -43.488 3.877 7.772 1.00 30.17 185 GLY A O 1
ATOM 1477 N N . GLY A 1 197 ? -41.752 4.834 8.854 1.00 29.87 186 GLY A N 1
ATOM 1478 C CA . GLY A 1 197 ? -41.383 5.675 7.725 1.00 29.19 186 GLY A CA 1
ATOM 1479 C C . GLY A 1 197 ? -40.930 7.077 8.071 1.00 28.72 186 GLY A C 1
ATOM 1480 O O . GLY A 1 197 ? -41.036 7.514 9.213 1.00 28.98 186 GLY A O 1
ATOM 1481 N N . ILE A 1 198 ? -40.426 7.769 7.059 1.00 28.75 187 ILE A N 1
ATOM 1482 C CA . ILE A 1 198 ? -40.013 9.157 7.172 1.00 28.67 187 ILE A CA 1
ATOM 1483 C C . ILE A 1 198 ? -40.723 9.967 6.096 1.00 28.77 187 ILE A C 1
ATOM 1484 O O . ILE A 1 198 ? -40.763 9.569 4.930 1.00 28.44 187 ILE A O 1
ATOM 1489 N N . ASP A 1 199 ? -41.263 11.111 6.502 1.00 29.18 188 ASP A N 1
ATOM 1490 C CA . ASP A 1 199 ? -42.000 11.994 5.610 1.00 29.82 188 ASP A CA 1
ATOM 1491 C C . ASP A 1 199 ? -41.080 12.601 4.559 1.00 30.54 188 ASP A C 1
ATOM 1492 O O . ASP A 1 199 ? -39.858 12.619 4.720 1.00 30.44 188 ASP A O 1
ATOM 1497 N N . SER A 1 200 ? -41.684 13.058 3.471 1.00 30.86 189 SER A N 1
ATOM 1498 C CA . SER A 1 200 ? -41.025 13.905 2.487 1.00 31.87 189 SER A CA 1
ATOM 1499 C C . SER A 1 200 ? -40.685 15.269 3.093 1.00 32.46 189 SER A C 1
ATOM 1500 O O . SER A 1 200 ? -41.343 15.721 4.028 1.00 32.57 189 SER A O 1
ATOM 1503 N N . GLU A 1 201 ? -39.654 15.907 2.546 1.00 33.66 190 GLU A N 1
ATOM 1504 C CA . GLU A 1 201 ? -39.248 17.264 2.908 1.00 35.10 190 GLU A CA 1
ATOM 1505 C C . GLU A 1 201 ? -40.373 18.277 2.630 1.00 35.73 190 GLU A C 1
ATOM 1506 O O . GLU A 1 201 ? -40.524 19.244 3.361 1.00 36.07 190 GLU A O 1
ATOM 1512 N N . GLY A 1 202 ? -41.145 18.044 1.569 1.00 36.28 191 GLY A N 1
ATOM 1513 C CA . GLY A 1 202 ? -42.323 18.866 1.246 1.00 36.95 191 GLY A CA 1
ATOM 1514 C C . GLY A 1 202 ? -43.416 18.849 2.303 1.00 37.14 191 GLY A C 1
ATOM 1515 O O . GLY A 1 202 ? -43.975 19.896 2.647 1.00 37.91 191 GLY A O 1
ATOM 1516 N N . ALA A 1 203 ? -43.713 17.666 2.835 1.00 37.02 192 ALA A N 1
ATOM 1517 C CA . ALA A 1 203 ? -44.744 17.515 3.863 1.00 36.66 192 ALA A CA 1
ATOM 1518 C C . ALA A 1 203 ? -44.306 17.969 5.244 1.00 36.23 192 ALA A C 1
ATOM 1519 O O . ALA A 1 203 ? -45.146 18.267 6.100 1.00 36.48 192 ALA A O 1
ATOM 1521 N N . TYR A 1 204 ? -42.994 17.976 5.478 1.00 35.06 193 TYR A N 1
ATOM 1522 C CA . TYR A 1 204 ? -42.457 18.230 6.810 1.00 33.81 193 TYR A CA 1
ATOM 1523 C C . TYR A 1 204 ? -41.128 18.982 6.636 1.00 34.07 193 TYR A C 1
ATOM 1524 O O . TYR A 1 204 ? -40.041 18.417 6.830 1.00 34.03 193 TYR A O 1
ATOM 1533 N N . PRO A 1 205 ? -41.218 20.267 6.257 1.00 33.98 194 PRO A N 1
ATOM 1534 C CA . PRO A 1 205 ? -40.051 21.043 5.839 1.00 33.84 194 PRO A CA 1
ATOM 1535 C C . PRO A 1 205 ? -39.147 21.460 6.989 1.00 33.19 194 PRO A C 1
ATOM 1536 O O . PRO A 1 205 ? -39.572 21.491 8.146 1.00 32.43 194 PRO A O 1
ATOM 1540 N N . TYR A 1 206 ? -37.902 21.775 6.646 1.00 33.21 195 TYR A N 1
ATOM 1541 C CA . TYR A 1 206 ? -36.865 22.088 7.622 1.00 33.10 195 TYR A CA 1
ATOM 1542 C C . TYR A 1 206 ? -37.044 23.475 8.225 1.00 33.90 195 TYR A C 1
ATOM 1543 O O . TYR A 1 206 ? -37.110 24.466 7.501 1.00 34.15 195 TYR A O 1
ATOM 1552 N N . GLU A 1 207 ? -37.086 23.531 9.554 1.00 34.63 196 GLU A N 1
ATOM 1553 C CA . GLU A 1 207 ? -37.348 24.770 10.285 1.00 35.33 196 GLU A CA 1
ATOM 1554 C C . GLU A 1 207 ? -36.078 25.404 10.865 1.00 36.01 196 GLU A C 1
ATOM 1555 O O . GLU A 1 207 ? -36.123 26.519 11.391 1.00 35.73 196 GLU A O 1
ATOM 1561 N N . MET A 1 208 ? -34.957 24.683 10.787 1.00 36.44 197 MET A N 1
ATOM 1562 C CA . MET A 1 208 ? -33.685 25.128 11.371 1.00 36.86 197 MET A CA 1
ATOM 1563 C C . MET A 1 208 ? -33.846 25.462 12.859 1.00 37.19 197 MET A C 1
ATOM 1564 O O . MET A 1 208 ? -33.182 26.344 13.406 1.00 37.39 197 MET A O 1
ATOM 1569 N N . ALA A 1 209 ? -34.740 24.736 13.517 1.00 37.56 198 ALA A N 1
ATOM 1570 C CA . ALA A 1 209 ? -35.009 24.953 14.928 1.00 37.92 198 ALA A CA 1
ATOM 1571 C C . ALA A 1 209 ? -35.618 23.691 15.502 1.00 38.19 198 ALA A C 1
ATOM 1572 O O . ALA A 1 209 ? -36.164 22.865 14.764 1.00 38.64 198 ALA A O 1
ATOM 1574 N N . ASP A 1 210 ? -35.520 23.541 16.815 1.00 38.23 199 ASP A N 1
ATOM 1575 C CA . ASP A 1 210 ? -36.203 22.465 17.510 1.00 38.70 199 ASP A CA 1
ATOM 1576 C C . ASP A 1 210 ? -37.720 22.621 17.385 1.00 38.89 199 ASP A C 1
ATOM 1577 O O . ASP A 1 210 ? -38.244 23.739 17.247 1.00 39.45 199 ASP A O 1
ATOM 1582 N N . GLY A 1 211 ? -38.425 21.500 17.404 1.00 38.74 200 GLY A N 1
ATOM 1583 C CA . GLY A 1 211 ? -39.865 21.538 17.294 1.00 38.64 200 GLY A CA 1
ATOM 1584 C C . GLY A 1 211 ? -40.537 20.372 17.978 1.00 38.63 200 GLY A C 1
ATOM 1585 O O . GLY A 1 211 ? -39.880 19.519 18.601 1.00 38.51 200 GLY A O 1
ATOM 1586 N N . ASN A 1 212 ? -41.861 20.352 17.862 1.00 38.55 201 ASN A N 1
ATOM 1587 C CA . ASN A 1 212 ? -42.668 19.267 18.402 1.00 38.45 201 ASN A CA 1
ATOM 1588 C C . ASN A 1 212 ? -43.019 18.275 17.308 1.00 37.97 201 ASN A C 1
ATOM 1589 O O . ASN A 1 212 ? -43.464 18.661 16.227 1.00 37.65 201 ASN A O 1
ATOM 1594 N N . CYS A 1 213 ? -42.811 16.998 17.598 1.00 37.58 202 CYS A N 1
ATOM 1595 C CA . CYS A 1 213 ? -43.048 15.950 16.622 1.00 37.41 202 CYS A CA 1
ATOM 1596 C C . CYS A 1 213 ? -44.480 15.990 16.080 1.00 37.17 202 CYS A C 1
ATOM 1597 O O . CYS A 1 213 ? -45.443 15.854 16.838 1.00 37.54 202 CYS A O 1
ATOM 1600 N N . HIS A 1 214 ? -44.602 16.198 14.771 1.00 36.50 203 HIS A N 1
ATOM 1601 C CA . HIS A 1 214 ? -45.879 16.077 14.075 1.00 36.22 203 HIS A CA 1
ATOM 1602 C C . HIS A 1 214 ? -45.736 15.209 12.817 1.00 35.92 203 HIS A C 1
ATOM 1603 O O . HIS A 1 214 ? -46.093 15.609 11.704 1.00 35.08 203 HIS A O 1
ATOM 1610 N N . TYR A 1 215 ? -45.190 14.013 13.023 1.00 35.84 204 TYR A N 1
ATOM 1611 C CA . TYR A 1 215 ? -45.049 13.031 11.958 1.00 36.19 204 TYR A CA 1
ATOM 1612 C C . TYR A 1 215 ? -46.412 12.681 11.373 1.00 36.52 204 TYR A C 1
ATOM 1613 O O . TYR A 1 215 ? -47.383 12.478 12.111 1.00 36.81 204 TYR A O 1
ATOM 1622 N N . ASP A 1 216 ? -46.481 12.636 10.048 1.00 36.84 205 ASP A N 1
ATOM 1623 C CA . ASP A 1 216 ? -47.707 12.270 9.351 1.00 37.20 205 ASP A CA 1
ATOM 1624 C C . ASP A 1 216 ? -47.523 10.919 8.663 1.00 37.54 205 ASP A C 1
ATOM 1625 O O . ASP A 1 216 ? -46.800 10.831 7.671 1.00 37.64 205 ASP A O 1
ATOM 1630 N N . PRO A 1 217 ? -48.174 9.858 9.190 1.00 37.61 206 PRO A N 1
ATOM 1631 C CA . PRO A 1 217 ? -48.090 8.518 8.584 1.00 37.72 206 PRO A CA 1
ATOM 1632 C C . PRO A 1 217 ? -48.612 8.384 7.144 1.00 37.56 206 PRO A C 1
ATOM 1633 O O . PRO A 1 217 ? -48.333 7.381 6.490 1.00 37.77 206 PRO A O 1
ATOM 1637 N N A ASN A 1 218 ? -49.338 9.393 6.670 0.50 37.55 207 ASN A N 1
ATOM 1638 N N B ASN A 1 218 ? -49.369 9.368 6.664 0.50 37.62 207 ASN A N 1
ATOM 1639 C CA A ASN A 1 218 ? -49.906 9.391 5.326 0.50 37.22 207 ASN A CA 1
ATOM 1640 C CA B ASN A 1 218 ? -49.864 9.342 5.286 0.50 37.35 207 ASN A CA 1
ATOM 1641 C C A ASN A 1 218 ? -49.057 10.175 4.319 0.50 37.25 207 ASN A C 1
ATOM 1642 C C B ASN A 1 218 ? -49.007 10.107 4.287 0.50 37.35 207 ASN A C 1
ATOM 1643 O O A ASN A 1 218 ? -49.443 10.318 3.154 0.50 37.01 207 ASN A O 1
ATOM 1644 O O B ASN A 1 218 ? -49.340 10.182 3.099 0.50 37.10 207 ASN A O 1
ATOM 1653 N N . GLN A 1 219 ? -47.902 10.670 4.773 1.00 37.13 208 GLN A N 1
ATOM 1654 C CA . GLN A 1 219 ? -46.970 11.428 3.918 1.00 36.79 208 GLN A CA 1
ATOM 1655 C C . GLN A 1 219 ? -45.558 10.818 3.874 1.00 36.20 208 GLN A C 1
ATOM 1656 O O . GLN A 1 219 ? -44.595 11.497 3.506 1.00 35.85 208 GLN A O 1
ATOM 1662 N N . VAL A 1 220 ? -45.462 9.534 4.223 1.00 35.49 209 VAL A N 1
ATOM 1663 C CA . VAL A 1 220 ? -44.204 8.769 4.192 1.00 35.13 209 VAL A CA 1
ATOM 1664 C C . VAL A 1 220 ? -43.612 8.690 2.783 1.00 34.70 209 VAL A C 1
ATOM 1665 O O . VAL A 1 220 ? -44.291 8.293 1.834 1.00 34.87 209 VAL A O 1
ATOM 1669 N N . ALA A 1 221 ? -42.348 9.088 2.666 1.00 33.87 210 ALA A N 1
ATOM 1670 C CA . ALA A 1 221 ? -41.619 9.095 1.399 1.00 32.87 210 ALA A CA 1
ATOM 1671 C C . ALA A 1 221 ? -40.652 7.919 1.271 1.00 32.32 210 ALA A C 1
ATOM 1672 O O . ALA A 1 221 ? -40.232 7.567 0.158 1.00 32.26 210 ALA A O 1
ATOM 1674 N N . ALA A 1 222 ? -40.301 7.322 2.409 1.00 31.29 211 ALA A N 1
ATOM 1675 C CA . ALA A 1 222 ? -39.335 6.225 2.469 1.00 30.41 211 ALA A CA 1
ATOM 1676 C C . ALA A 1 222 ? -39.511 5.417 3.740 1.00 29.68 211 ALA A C 1
ATOM 1677 O O . ALA A 1 222 ? -39.887 5.945 4.779 1.00 29.90 211 ALA A O 1
ATOM 1679 N N . ARG A 1 223 ? -39.225 4.129 3.646 1.00 28.92 212 ARG A N 1
ATOM 1680 C CA . ARG A 1 223 ? -39.254 3.235 4.791 1.00 28.60 212 ARG A CA 1
ATOM 1681 C C . ARG A 1 223 ? -37.917 2.517 4.860 1.00 27.92 212 ARG A C 1
ATOM 1682 O O . ARG A 1 223 ? -37.269 2.312 3.834 1.00 28.03 212 ARG A O 1
ATOM 1690 N N . LEU A 1 224 ? -37.519 2.133 6.066 1.00 27.39 213 LEU A N 1
ATOM 1691 C CA . LEU A 1 224 ? -36.300 1.364 6.276 1.00 27.36 213 LEU A CA 1
ATOM 1692 C C . LEU A 1 224 ? -36.643 0.082 6.997 1.00 27.50 213 LEU A C 1
ATOM 1693 O O . LEU A 1 224 ? -37.550 0.060 7.829 1.00 27.83 213 LEU A O 1
ATOM 1698 N N . SER A 1 225 ? -35.925 -0.984 6.673 1.00 27.68 214 SER A N 1
ATOM 1699 C CA . SER A 1 225 ? -36.017 -2.218 7.447 1.00 28.20 214 SER A CA 1
ATOM 1700 C C . SER A 1 225 ? -34.979 -2.214 8.568 1.00 27.71 214 SER A C 1
ATOM 1701 O O . SER A 1 225 ? -35.083 -2.979 9.527 1.00 28.05 214 SER A O 1
ATOM 1704 N N . GLY A 1 226 ? -33.982 -1.331 8.449 1.00 26.95 215 GLY A N 1
ATOM 1705 C CA . GLY A 1 226 ? -32.870 -1.267 9.399 1.00 25.17 215 GLY A CA 1
ATOM 1706 C C . GLY A 1 226 ? -31.656 -0.579 8.788 1.00 24.44 215 GLY A C 1
ATOM 1707 O O . GLY A 1 226 ? -31.785 0.268 7.891 1.00 23.18 215 GLY A O 1
ATOM 1708 N N . TYR A 1 227 ? -30.475 -0.956 9.268 1.00 23.54 216 TYR A N 1
ATOM 1709 C CA . TYR A 1 227 ? -29.234 -0.472 8.695 1.00 23.26 216 TYR A CA 1
ATOM 1710 C C . TYR A 1 227 ? -28.084 -1.417 8.998 1.00 23.37 216 TYR A C 1
ATOM 1711 O O . TYR A 1 227 ? -28.145 -2.226 9.930 1.00 23.92 216 TYR A O 1
ATOM 1720 N N . VAL A 1 228 ? -27.022 -1.289 8.221 1.00 23.29 217 VAL A N 1
ATOM 1721 C CA . VAL A 1 228 ? -25.806 -2.030 8.488 1.00 23.05 217 VAL A CA 1
ATOM 1722 C C . VAL A 1 228 ? -24.733 -1.046 8.912 1.00 23.62 217 VAL A C 1
ATOM 1723 O O . VAL A 1 228 ? -24.786 0.132 8.559 1.00 23.00 217 VAL A O 1
ATOM 1727 N N . TYR A 1 229 ? -23.765 -1.518 9.687 1.00 23.62 218 TYR A N 1
ATOM 1728 C CA . TYR A 1 229 ? -22.674 -0.649 10.101 1.00 24.35 218 TYR A CA 1
ATOM 1729 C C . TYR A 1 229 ? -21.352 -1.390 9.990 1.00 24.72 218 TYR A C 1
ATOM 1730 O O . TYR A 1 229 ? -21.295 -2.611 10.186 1.00 24.08 218 TYR A O 1
ATOM 1739 N N . LEU A 1 230 ? -20.307 -0.638 9.666 1.00 24.70 219 LEU A N 1
ATOM 1740 C CA . LEU A 1 230 ? -18.963 -1.166 9.556 1.00 25.52 219 LEU A CA 1
ATOM 1741 C C . LEU A 1 230 ? -18.399 -1.378 10.956 1.00 25.91 219 LEU A C 1
ATOM 1742 O O . LEU A 1 230 ? -18.252 -0.422 11.736 1.00 24.97 219 LEU A O 1
ATOM 1747 N N . SER A 1 231 ? -18.087 -2.638 11.262 1.00 27.04 220 SER A N 1
ATOM 1748 C CA A SER A 1 231 ? -17.657 -3.045 12.602 0.50 27.56 220 SER A CA 1
ATOM 1749 C CA B SER A 1 231 ? -17.676 -3.014 12.612 0.50 27.56 220 SER A CA 1
ATOM 1750 C C . SER A 1 231 ? -16.368 -2.376 13.081 1.00 27.83 220 SER A C 1
ATOM 1751 O O . SER A 1 231 ? -16.188 -2.146 14.277 1.00 29.03 220 SER A O 1
ATOM 1756 N N . GLY A 1 232 ? -15.466 -2.079 12.154 1.00 28.24 221 GLY A N 1
ATOM 1757 C CA . GLY A 1 232 ? -14.197 -1.431 12.503 1.00 28.49 221 GLY A CA 1
ATOM 1758 C C . GLY A 1 232 ? -13.687 -0.569 11.365 1.00 28.36 221 GLY A C 1
ATOM 1759 O O . GLY A 1 232 ? -14.116 -0.747 10.231 1.00 28.73 221 GLY A O 1
ATOM 1760 N N . PRO A 1 233 ? -12.746 0.354 11.653 1.00 28.34 222 PRO A N 1
ATOM 1761 C CA . PRO A 1 233 ? -12.287 1.327 10.652 1.00 28.12 222 PRO A CA 1
ATOM 1762 C C . PRO A 1 233 ? -11.397 0.729 9.566 1.00 28.08 222 PRO A C 1
ATOM 1763 O O . PRO A 1 233 ? -10.228 1.096 9.432 1.00 28.59 222 PRO A O 1
ATOM 1767 N N . ASP A 1 234 ? -11.973 -0.169 8.782 1.00 28.26 223 ASP A N 1
ATOM 1768 C CA . ASP A 1 234 ? -11.276 -0.829 7.692 1.00 28.23 223 ASP A CA 1
ATOM 1769 C C . ASP A 1 234 ? -11.646 -0.086 6.423 1.00 28.15 223 ASP A C 1
ATOM 1770 O O . ASP A 1 234 ? -12.738 -0.273 5.879 1.00 27.71 223 ASP A O 1
ATOM 1775 N N . GLU A 1 235 ? -10.735 0.767 5.964 1.00 28.03 224 GLU A N 1
ATOM 1776 C CA . GLU A 1 235 ? -11.024 1.676 4.854 1.00 28.05 224 GLU A CA 1
ATOM 1777 C C . GLU A 1 235 ? -11.206 0.957 3.529 1.00 28.02 224 GLU A C 1
ATOM 1778 O O . GLU A 1 235 ? -11.976 1.406 2.655 1.00 27.27 224 GLU A O 1
ATOM 1784 N N . ASN A 1 236 ? -10.503 -0.163 3.383 1.00 27.46 225 ASN A N 1
ATOM 1785 C CA . ASN A 1 236 ? -10.710 -1.020 2.234 1.00 28.03 225 ASN A CA 1
ATOM 1786 C C . ASN A 1 236 ? -12.117 -1.595 2.125 1.00 27.17 225 ASN A C 1
ATOM 1787 O O . ASN A 1 236 ? -12.740 -1.568 1.061 1.00 26.49 225 ASN A O 1
ATOM 1792 N N . MET A 1 237 ? -12.605 -2.118 3.239 1.00 26.67 226 MET A N 1
ATOM 1793 C CA A MET A 1 237 ? -13.960 -2.623 3.320 0.50 26.23 226 MET A CA 1
ATOM 1794 C CA B MET A 1 237 ? -13.965 -2.627 3.328 0.50 26.37 226 MET A CA 1
ATOM 1795 C C . MET A 1 237 ? -14.969 -1.482 3.168 1.00 25.66 226 MET A C 1
ATOM 1796 O O . MET A 1 237 ? -16.065 -1.669 2.643 1.00 25.36 226 MET A O 1
ATOM 1805 N N . LEU A 1 238 ? -14.588 -0.299 3.629 1.00 24.92 227 LEU A N 1
ATOM 1806 C CA . LEU A 1 238 ? -15.456 0.853 3.520 1.00 23.99 227 LEU A CA 1
ATOM 1807 C C . LEU A 1 238 ? -15.605 1.265 2.061 1.00 23.84 227 LEU A C 1
ATOM 1808 O O . LEU A 1 238 ? -16.707 1.594 1.629 1.00 23.44 227 LEU A O 1
ATOM 1813 N N . ALA A 1 239 ? -14.504 1.231 1.302 1.00 23.56 228 ALA A N 1
ATOM 1814 C CA . ALA A 1 239 ? -14.577 1.499 -0.129 1.00 23.30 228 ALA A CA 1
ATOM 1815 C C . ALA A 1 239 ? -15.496 0.495 -0.811 1.00 23.51 228 ALA A C 1
ATOM 1816 O O . ALA A 1 239 ? -16.290 0.881 -1.659 1.00 23.21 228 ALA A O 1
ATOM 1818 N N . ASP A 1 240 ? -15.401 -0.781 -0.431 1.00 23.96 229 ASP A N 1
ATOM 1819 C CA . ASP A 1 240 ? -16.280 -1.806 -1.000 1.00 25.25 229 ASP A CA 1
ATOM 1820 C C . ASP A 1 240 ? -17.732 -1.584 -0.597 1.00 25.49 229 ASP A C 1
ATOM 1821 O O . ASP A 1 240 ? -18.636 -1.801 -1.392 1.00 25.41 229 ASP A O 1
ATOM 1826 N N . MET A 1 241 ? -17.951 -1.145 0.638 1.00 25.83 230 MET A N 1
ATOM 1827 C CA . MET A 1 241 ? -19.310 -0.857 1.077 1.00 26.92 230 MET A CA 1
ATOM 1828 C C . MET A 1 241 ? -19.918 0.302 0.285 1.00 25.20 230 MET A C 1
ATOM 1829 O O . MET A 1 241 ? -21.088 0.236 -0.111 1.00 24.65 230 MET A O 1
ATOM 1834 N N . VAL A 1 242 ? -19.121 1.340 0.038 1.00 24.46 231 VAL A N 1
ATOM 1835 C CA . VAL A 1 242 ? -19.556 2.472 -0.801 1.00 23.63 231 VAL A CA 1
ATOM 1836 C C . VAL A 1 242 ? -19.943 1.984 -2.195 1.00 23.96 231 VAL A C 1
ATOM 1837 O O . VAL A 1 242 ? -21.013 2.322 -2.718 1.00 23.46 231 VAL A O 1
ATOM 1841 N N . ALA A 1 243 ? -19.066 1.172 -2.781 1.00 24.13 232 ALA A N 1
ATOM 1842 C CA . ALA A 1 243 ? -19.205 0.720 -4.170 1.00 24.37 232 ALA A CA 1
ATOM 1843 C C . ALA A 1 243 ? -20.423 -0.176 -4.394 1.00 25.00 232 ALA A C 1
ATOM 1844 O O . ALA A 1 243 ? -21.029 -0.156 -5.466 1.00 25.10 232 ALA A O 1
ATOM 1846 N N . THR A 1 244 ? -20.783 -0.946 -3.371 1.00 24.71 233 THR A N 1
ATOM 1847 C CA . THR A 1 244 ? -21.783 -2.002 -3.515 1.00 25.42 233 THR A CA 1
ATOM 1848 C C . THR A 1 244 ? -23.101 -1.705 -2.817 1.00 25.35 233 THR A C 1
ATOM 1849 O O . THR A 1 244 ? -24.158 -2.110 -3.304 1.00 26.24 233 THR A O 1
ATOM 1853 N N . LYS A 1 245 ? -23.041 -1.014 -1.680 1.00 24.56 234 LYS A N 1
ATOM 1854 C CA . LYS A 1 245 ? -24.240 -0.700 -0.900 1.00 24.36 234 LYS A CA 1
ATOM 1855 C C . LYS A 1 245 ? -24.777 0.691 -1.190 1.00 23.25 234 LYS A C 1
ATOM 1856 O O . LYS A 1 245 ? -25.991 0.893 -1.239 1.00 23.59 234 LYS A O 1
ATOM 1862 N N . GLY A 1 246 ? -23.877 1.648 -1.370 1.00 21.65 235 GLY A N 1
ATOM 1863 C CA . GLY A 1 246 ? -24.290 3.013 -1.680 1.00 20.63 235 GLY A CA 1
ATOM 1864 C C . GLY A 1 246 ? -23.608 4.017 -0.772 1.00 19.01 235 GLY A C 1
ATOM 1865 O O . GLY A 1 246 ? -22.755 3.645 0.022 1.00 19.17 235 GLY A O 1
ATOM 1866 N N . PRO A 1 247 ? -23.953 5.308 -0.911 1.00 18.27 236 PRO A N 1
ATOM 1867 C CA . PRO A 1 247 ? -23.416 6.314 0.010 1.00 17.90 236 PRO A CA 1
ATOM 1868 C C . PRO A 1 247 ? -23.537 5.963 1.513 1.00 17.98 236 PRO A C 1
ATOM 1869 O O . PRO A 1 247 ? -24.588 5.487 1.979 1.00 17.11 236 PRO A O 1
ATOM 1873 N N . VAL A 1 248 ? -22.441 6.194 2.238 1.00 16.87 237 VAL A N 1
ATOM 1874 C CA . VAL A 1 248 ? -22.302 5.786 3.633 1.00 17.10 237 VAL A CA 1
ATOM 1875 C C . VAL A 1 248 ? -22.285 6.984 4.582 1.00 17.19 237 VAL A C 1
ATOM 1876 O O . VAL A 1 248 ? -21.505 7.943 4.395 1.00 18.03 237 VAL A O 1
ATOM 1880 N N . ALA A 1 249 ? -23.161 6.931 5.585 1.00 17.74 238 ALA A N 1
ATOM 1881 C CA . ALA A 1 249 ? -23.222 7.953 6.630 1.00 17.59 238 ALA A CA 1
ATOM 1882 C C . ALA A 1 249 ? -22.025 7.746 7.556 1.00 17.32 238 ALA A C 1
ATOM 1883 O O . ALA A 1 249 ? -21.779 6.627 8.035 1.00 17.47 238 ALA A O 1
ATOM 1885 N N . VAL A 1 250 ? -21.259 8.811 7.774 1.00 16.47 239 VAL A N 1
ATOM 1886 C CA . VAL A 1 250 ? -20.035 8.725 8.580 1.00 16.37 239 VAL A CA 1
ATOM 1887 C C . VAL A 1 250 ? -19.876 9.962 9.441 1.00 17.07 239 VAL A C 1
ATOM 1888 O O . VAL A 1 250 ? -20.586 10.968 9.261 1.00 16.35 239 VAL A O 1
ATOM 1892 N N . ALA A 1 251 ? -18.930 9.895 10.375 1.00 17.75 240 ALA A N 1
ATOM 1893 C CA . ALA A 1 251 ? -18.626 11.029 11.230 1.00 18.29 240 ALA A CA 1
ATOM 1894 C C . ALA A 1 251 ? -17.124 11.180 11.379 1.00 19.01 240 ALA A C 1
ATOM 1895 O O . ALA A 1 251 ? -16.362 10.226 11.152 1.00 19.89 240 ALA A O 1
ATOM 1897 N N . PHE A 1 252 ? -16.689 12.387 11.725 1.00 19.31 241 PHE A N 1
ATOM 1898 C CA . PHE A 1 252 ? -15.255 12.634 11.832 1.00 20.13 241 PHE A CA 1
ATOM 1899 C C . PHE A 1 252 ? -14.933 13.866 12.662 1.00 21.08 241 PHE A C 1
ATOM 1900 O O . PHE A 1 252 ? -15.825 14.608 13.076 1.00 20.86 241 PHE A O 1
ATOM 1908 N N . ASP A 1 253 ? -13.638 14.081 12.878 1.00 21.78 242 ASP A N 1
ATOM 1909 C CA . ASP A 1 253 ? -13.138 15.224 13.639 1.00 22.89 242 ASP A CA 1
ATOM 1910 C C . ASP A 1 253 ? -13.093 16.465 12.753 1.00 22.97 242 ASP A C 1
ATOM 1911 O O . ASP A 1 253 ? -12.183 16.629 11.933 1.00 22.66 242 ASP A O 1
ATOM 1916 N N . ALA A 1 254 ? -14.085 17.337 12.922 1.00 23.10 243 ALA A N 1
ATOM 1917 C CA . ALA A 1 254 ? -14.166 18.541 12.108 1.00 23.82 243 ALA A CA 1
ATOM 1918 C C . ALA A 1 254 ? -13.694 19.799 12.855 1.00 24.52 243 ALA A C 1
ATOM 1919 O O . ALA A 1 254 ? -14.151 20.908 12.567 1.00 24.63 243 ALA A O 1
ATOM 1921 N N . ASP A 1 255 ? -12.772 19.619 13.805 1.00 25.86 244 ASP A N 1
ATOM 1922 C CA . ASP A 1 255 ? -12.083 20.754 14.451 1.00 26.43 244 ASP A CA 1
ATOM 1923 C C . ASP A 1 255 ? -11.510 21.698 13.394 1.00 26.40 244 ASP A C 1
ATOM 1924 O O . ASP A 1 255 ? -11.105 21.263 12.311 1.00 25.55 244 ASP A O 1
ATOM 1929 N N . ASP A 1 256 ? -11.479 22.992 13.712 1.00 26.69 245 ASP A N 1
ATOM 1930 C CA . ASP A 1 256 ? -10.781 23.982 12.898 1.00 27.43 245 ASP A CA 1
ATOM 1931 C C . ASP A 1 256 ? -9.380 23.479 12.508 1.00 27.05 245 ASP A C 1
ATOM 1932 O O . ASP A 1 256 ? -8.727 22.815 13.305 1.00 27.38 245 ASP A O 1
ATOM 1937 N N . PRO A 1 257 ? -8.924 23.796 11.284 1.00 26.62 246 PRO A N 1
ATOM 1938 C CA . PRO A 1 257 ? -9.594 24.692 10.350 1.00 26.02 246 PRO A CA 1
ATOM 1939 C C . PRO A 1 257 ? -10.479 24.001 9.315 1.00 25.18 246 PRO A C 1
ATOM 1940 O O . PRO A 1 257 ? -10.704 24.571 8.258 1.00 24.77 246 PRO A O 1
ATOM 1944 N N . PHE A 1 258 ? -10.966 22.793 9.597 1.00 24.53 247 PHE A N 1
ATOM 1945 C CA . PHE A 1 258 ? -11.768 22.087 8.593 1.00 23.46 247 PHE A CA 1
ATOM 1946 C C . PHE A 1 258 ? -12.850 22.962 7.975 1.00 22.83 247 PHE A C 1
ATOM 1947 O O . PHE A 1 258 ? -13.016 22.985 6.750 1.00 22.22 247 PHE A O 1
ATOM 1955 N N . GLY A 1 259 ? -13.582 23.681 8.828 1.00 22.40 248 GLY A N 1
ATOM 1956 C CA . GLY A 1 259 ? -14.632 24.591 8.382 1.00 22.49 248 GLY A CA 1
ATOM 1957 C C . GLY A 1 259 ? -14.242 25.462 7.195 1.00 22.10 248 GLY A C 1
ATOM 1958 O O . GLY A 1 259 ? -15.067 25.752 6.346 1.00 21.03 248 GLY A O 1
ATOM 1959 N N . SER A 1 260 ? -12.981 25.884 7.131 1.00 22.46 249 SER A N 1
ATOM 1960 C CA . SER A 1 260 ? -12.548 26.783 6.044 1.00 23.21 249 SER A CA 1
ATOM 1961 C C . SER A 1 260 ? -11.914 26.098 4.828 1.00 23.91 249 SER A C 1
ATOM 1962 O O . SER A 1 260 ? -11.399 26.775 3.934 1.00 24.04 249 SER A O 1
ATOM 1965 N N . TYR A 1 261 ? -11.961 24.766 4.790 1.00 24.19 250 TYR A N 1
ATOM 1966 C CA . TYR A 1 261 ? -11.563 23.986 3.611 1.00 24.69 250 TYR A CA 1
ATOM 1967 C C . TYR A 1 261 ? -12.211 24.514 2.337 1.00 25.33 250 TYR A C 1
ATOM 1968 O O . TYR A 1 261 ? -13.422 24.784 2.311 1.00 25.76 250 TYR A O 1
ATOM 1977 N N . SER A 1 262 ? -11.412 24.681 1.287 1.00 25.59 251 SER A N 1
ATOM 1978 C CA . SER A 1 262 ? -11.933 25.153 0.010 1.00 26.56 251 SER A CA 1
ATOM 1979 C C . SER A 1 262 ? -11.561 24.261 -1.175 1.00 26.69 251 SER A C 1
ATOM 1980 O O . SER A 1 262 ? -12.033 24.488 -2.283 1.00 27.36 251 SER A O 1
ATOM 1983 N N . GLY A 1 263 ? -10.709 23.270 -0.960 1.00 26.91 252 GLY A N 1
ATOM 1984 C CA . GLY A 1 263 ? -10.306 22.402 -2.065 1.00 27.51 252 GLY A CA 1
ATOM 1985 C C . GLY A 1 263 ? -9.114 21.539 -1.731 1.00 27.54 252 GLY A C 1
ATOM 1986 O O . GLY A 1 263 ? -8.483 21.716 -0.689 1.00 27.83 252 GLY A O 1
ATOM 1987 N N . GLY A 1 264 ? -8.803 20.604 -2.626 1.00 27.79 253 GLY A N 1
ATOM 1988 C CA . GLY A 1 264 ? -7.726 19.642 -2.390 1.00 27.67 253 GLY A CA 1
ATOM 1989 C C . GLY A 1 264 ? -8.200 18.540 -1.473 1.00 27.72 253 GLY A C 1
ATOM 1990 O O . GLY A 1 264 ? -9.408 18.330 -1.322 1.00 28.02 253 GLY A O 1
ATOM 1991 N N . VAL A 1 265 ? -7.250 17.846 -0.858 1.00 27.57 254 VAL A N 1
ATOM 1992 C CA . VAL A 1 265 ? -7.554 16.729 0.020 1.00 27.20 254 VAL A CA 1
ATOM 1993 C C . VAL A 1 265 ? -7.230 17.117 1.445 1.00 27.77 254 VAL A C 1
ATOM 1994 O O . VAL A 1 265 ? -6.073 17.440 1.776 1.00 27.90 254 VAL A O 1
ATOM 1998 N N . TYR A 1 266 ? -8.248 17.068 2.302 1.00 27.76 255 TYR A N 1
ATOM 1999 C CA . TYR A 1 266 ? -8.060 17.435 3.693 1.00 28.03 255 TYR A CA 1
ATOM 2000 C C . TYR A 1 266 ? -7.227 16.399 4.454 1.00 28.68 255 TYR A C 1
ATOM 2001 O O . TYR A 1 266 ? -7.546 15.201 4.485 1.00 28.50 255 TYR A O 1
ATOM 2010 N N . TYR A 1 267 ? -6.136 16.878 5.040 1.00 29.44 256 TYR A N 1
ATOM 2011 C CA . TYR A 1 267 ? -5.298 16.077 5.918 1.00 30.69 256 TYR A CA 1
ATOM 2012 C C . TYR A 1 267 ? -4.815 16.969 7.049 1.00 31.23 256 TYR A C 1
ATOM 2013 O O . TYR A 1 267 ? -4.188 17.988 6.807 1.00 31.71 256 TYR A O 1
ATOM 2022 N N . ASN A 1 268 ? -5.111 16.574 8.277 1.00 32.34 257 ASN A N 1
ATOM 2023 C CA . ASN A 1 268 ? -4.754 17.349 9.444 1.00 33.55 257 ASN A CA 1
ATOM 2024 C C . ASN A 1 268 ? -3.970 16.509 10.449 1.00 33.86 257 ASN A C 1
ATOM 2025 O O . ASN A 1 268 ? -4.544 15.678 11.147 1.00 33.46 257 ASN A O 1
ATOM 2030 N N . PRO A 1 269 ? -2.647 16.748 10.545 1.00 34.71 258 PRO A N 1
ATOM 2031 C CA . PRO A 1 269 ? -1.755 15.969 11.401 1.00 34.99 258 PRO A CA 1
ATOM 2032 C C . PRO A 1 269 ? -2.288 15.803 12.822 1.00 35.50 258 PRO A C 1
ATOM 2033 O O . PRO A 1 269 ? -2.045 14.770 13.444 1.00 36.03 258 PRO A O 1
ATOM 2037 N N . THR A 1 270 ? -3.029 16.797 13.310 1.00 35.54 259 THR A N 1
ATOM 2038 C CA . THR A 1 270 ? -3.558 16.784 14.677 1.00 36.27 259 THR A CA 1
ATOM 2039 C C . THR A 1 270 ? -4.937 16.139 14.819 1.00 35.79 259 THR A C 1
ATOM 2040 O O . THR A 1 270 ? -5.473 16.035 15.929 1.00 35.82 259 THR A O 1
ATOM 2044 N N . CYS A 1 271 ? -5.496 15.680 13.704 1.00 35.71 260 CYS A N 1
ATOM 2045 C CA . CYS A 1 271 ? -6.831 15.099 13.711 1.00 35.06 260 CYS A CA 1
ATOM 2046 C C . CYS A 1 271 ? -6.905 13.840 14.567 1.00 35.89 260 CYS A C 1
ATOM 2047 O O . CYS A 1 271 ? -5.995 13.003 14.563 1.00 36.48 260 CYS A O 1
ATOM 2050 N N . GLU A 1 272 ? -7.994 13.719 15.308 1.00 35.74 261 GLU A N 1
ATOM 2051 C CA . GLU A 1 272 ? -8.222 12.574 16.167 1.00 35.84 261 GLU A CA 1
ATOM 2052 C C . GLU A 1 272 ? -9.030 11.519 15.424 1.00 35.52 261 GLU A C 1
ATOM 2053 O O . GLU A 1 272 ? -9.831 11.852 14.549 1.00 35.04 261 GLU A O 1
ATOM 2059 N N . THR A 1 273 ? -8.849 10.256 15.799 1.00 34.92 262 THR A N 1
ATOM 2060 C CA . THR A 1 273 ? -9.571 9.152 15.159 1.00 34.46 262 THR A CA 1
ATOM 2061 C C . THR A 1 273 ? -10.748 8.751 16.029 1.00 34.30 262 THR A C 1
ATOM 2062 O O . THR A 1 273 ? -11.495 7.824 15.709 1.00 33.97 262 THR A O 1
ATOM 2066 N N . ASN A 1 274 ? -10.922 9.502 17.110 1.00 34.52 263 ASN A N 1
ATOM 2067 C CA . ASN A 1 274 ? -11.734 9.106 18.244 1.00 35.11 263 ASN A CA 1
ATOM 2068 C C . ASN A 1 274 ? -12.724 10.199 18.644 1.00 34.94 263 ASN A C 1
ATOM 2069 O O . ASN A 1 274 ? -13.448 10.058 19.629 1.00 35.53 263 ASN A O 1
ATOM 2074 N N . LYS A 1 275 ? -12.748 11.279 17.865 1.00 34.29 264 LYS A N 1
ATOM 2075 C CA . LYS A 1 275 ? -13.532 12.468 18.160 1.00 33.84 264 LYS A CA 1
ATOM 2076 C C . LYS A 1 275 ? -14.457 12.733 16.968 1.00 32.39 264 LYS A C 1
ATOM 2077 O O . LYS A 1 275 ? -14.023 13.197 15.912 1.00 33.09 264 LYS A O 1
ATOM 2083 N N . PHE A 1 276 ? -15.723 12.397 17.137 1.00 30.26 265 PHE A N 1
ATOM 2084 C CA . PHE A 1 276 ? -16.705 12.489 16.060 1.00 28.25 265 PHE A CA 1
ATOM 2085 C C . PHE A 1 276 ? -17.641 13.658 16.295 1.00 27.30 265 PHE A C 1
ATOM 2086 O O . PHE A 1 276 ? -18.590 13.574 17.079 1.00 27.70 265 PHE A O 1
ATOM 2094 N N . THR A 1 277 ? -17.363 14.753 15.600 1.00 24.99 266 THR A N 1
ATOM 2095 C CA . THR A 1 277 ? -18.034 16.004 15.873 1.00 23.35 266 THR A CA 1
ATOM 2096 C C . THR A 1 277 ? -18.982 16.402 14.743 1.00 22.49 266 THR A C 1
ATOM 2097 O O . THR A 1 277 ? -19.915 17.185 14.949 1.00 23.00 266 THR A O 1
ATOM 2101 N N . HIS A 1 278 ? -18.736 15.875 13.550 1.00 21.06 267 HIS A N 1
ATOM 2102 C CA . HIS A 1 278 ? -19.572 16.203 12.400 1.00 20.29 267 HIS A CA 1
ATOM 2103 C C . HIS A 1 278 ? -19.950 14.969 11.573 1.00 20.02 267 HIS A C 1
ATOM 2104 O O . HIS A 1 278 ? -19.099 14.131 11.282 1.00 19.18 267 HIS A O 1
ATOM 2111 N N . ALA A 1 279 ? -21.221 14.888 11.181 1.00 19.37 268 ALA A N 1
ATOM 2112 C CA . ALA A 1 279 ? -21.733 13.767 10.395 1.00 18.74 268 ALA A CA 1
ATOM 2113 C C . ALA A 1 279 ? -21.973 14.183 8.942 1.00 18.56 268 ALA A C 1
ATOM 2114 O O . ALA A 1 279 ? -22.595 15.224 8.682 1.00 17.80 268 ALA A O 1
ATOM 2116 N N . VAL A 1 280 ? -21.481 13.357 8.010 1.00 17.46 269 VAL A N 1
ATOM 2117 C CA . VAL A 1 280 ? -21.474 13.649 6.570 1.00 16.81 269 VAL A CA 1
ATOM 2118 C C . VAL A 1 280 ? -21.782 12.366 5.775 1.00 17.16 269 VAL A C 1
ATOM 2119 O O . VAL A 1 280 ? -22.155 11.344 6.358 1.00 17.03 269 VAL A O 1
ATOM 2123 N N . LEU A 1 281 ? -21.627 12.403 4.454 1.00 16.33 270 LEU A N 1
ATOM 2124 C CA . LEU A 1 281 ? -21.984 11.248 3.648 1.00 17.12 270 LEU A CA 1
ATOM 2125 C C . LEU A 1 281 ? -20.931 10.974 2.576 1.00 17.69 270 LEU A C 1
ATOM 2126 O O . LEU A 1 281 ? -20.723 11.798 1.677 1.00 17.05 270 LEU A O 1
ATOM 2131 N N . ILE A 1 282 ? -20.265 9.823 2.679 1.00 18.28 271 ILE A N 1
ATOM 2132 C CA . ILE A 1 282 ? -19.303 9.411 1.650 1.00 18.14 271 ILE A CA 1
ATOM 2133 C C . ILE A 1 282 ? -20.024 8.960 0.386 1.00 18.47 271 ILE A C 1
ATOM 2134 O O . ILE A 1 282 ? -20.816 8.006 0.414 1.00 18.04 271 ILE A O 1
ATOM 2139 N N . VAL A 1 283 ? -19.748 9.643 -0.720 1.00 17.79 272 VAL A N 1
ATOM 2140 C CA . VAL A 1 283 ? -20.382 9.320 -2.001 1.00 18.92 272 VAL A CA 1
ATOM 2141 C C . VAL A 1 283 ? -19.415 8.714 -3.043 1.00 19.11 272 VAL A C 1
ATOM 2142 O O . VAL A 1 283 ? -19.823 8.361 -4.145 1.00 19.14 272 VAL A O 1
ATOM 2146 N N . GLY A 1 284 ? -18.147 8.603 -2.675 1.00 19.42 273 GLY A N 1
ATOM 2147 C CA . GLY A 1 284 ? -17.162 7.958 -3.511 1.00 19.80 273 GLY A CA 1
ATOM 2148 C C . GLY A 1 284 ? -15.752 8.055 -2.965 1.00 20.49 273 GLY A C 1
ATOM 2149 O O . GLY A 1 284 ? -15.523 8.363 -1.782 1.00 20.07 273 GLY A O 1
ATOM 2150 N N . TYR A 1 285 ? -14.793 7.807 -3.849 1.00 20.87 274 TYR A N 1
ATOM 2151 C CA . TYR A 1 285 ? -13.393 7.741 -3.468 1.00 21.95 274 TYR A CA 1
ATOM 2152 C C . TYR A 1 285 ? -12.537 7.805 -4.721 1.00 22.76 274 TYR A C 1
ATOM 2153 O O . TYR A 1 285 ? -13.015 7.508 -5.817 1.00 22.78 274 TYR A O 1
ATOM 2162 N N . GLY A 1 286 ? -11.273 8.171 -4.531 1.00 24.16 275 GLY A N 1
ATOM 2163 C CA . GLY A 1 286 ? -10.307 8.259 -5.620 1.00 25.53 275 GLY A CA 1
ATOM 2164 C C . GLY A 1 286 ? -8.927 8.595 -5.095 1.00 26.83 275 GLY A C 1
ATOM 2165 O O . GLY A 1 286 ? -8.584 8.289 -3.955 1.00 25.99 275 GLY A O 1
ATOM 2166 N N . ASN A 1 287 ? -8.135 9.226 -5.950 1.00 28.84 276 ASN A N 1
ATOM 2167 C CA . ASN A 1 287 ? -6.755 9.544 -5.651 1.00 30.70 276 ASN A CA 1
ATOM 2168 C C . ASN A 1 287 ? -6.368 10.803 -6.424 1.00 31.93 276 ASN A C 1
ATOM 2169 O O . ASN A 1 287 ? -6.743 10.961 -7.589 1.00 32.25 276 ASN A O 1
ATOM 2174 N N . GLU A 1 288 ? -5.657 11.711 -5.761 1.00 33.37 277 GLU A N 1
ATOM 2175 C CA . GLU A 1 288 ? -5.076 12.859 -6.445 1.00 34.58 277 GLU A CA 1
ATOM 2176 C C . GLU A 1 288 ? -3.798 13.342 -5.766 1.00 34.81 277 GLU A C 1
ATOM 2177 O O . GLU A 1 288 ? -3.650 13.243 -4.539 1.00 34.74 277 GLU A O 1
ATOM 2183 N N . ASN A 1 289 ? -2.886 13.860 -6.590 1.00 35.20 278 ASN A N 1
ATOM 2184 C CA . ASN A 1 289 ? -1.571 14.335 -6.151 1.00 35.40 278 ASN A CA 1
ATOM 2185 C C . ASN A 1 289 ? -0.857 13.342 -5.230 1.00 35.09 278 ASN A C 1
ATOM 2186 O O . ASN A 1 289 ? -0.200 13.732 -4.262 1.00 35.00 278 ASN A O 1
ATOM 2191 N N . GLY A 1 290 ? -1.014 12.055 -5.537 1.00 34.78 279 GLY A N 1
ATOM 2192 C CA . GLY A 1 290 ? -0.374 10.985 -4.779 1.00 34.20 279 GLY A CA 1
ATOM 2193 C C . GLY A 1 290 ? -1.066 10.604 -3.478 1.00 33.77 279 GLY A C 1
ATOM 2194 O O . GLY A 1 290 ? -0.480 9.900 -2.635 1.00 33.96 279 GLY A O 1
ATOM 2195 N N . GLN A 1 291 ? -2.309 11.049 -3.308 1.00 32.21 280 GLN A N 1
ATOM 2196 C CA . GLN A 1 291 ? -3.044 10.786 -2.068 1.00 31.44 280 GLN A CA 1
ATOM 2197 C C . GLN A 1 291 ? -4.415 10.216 -2.370 1.00 30.07 280 GLN A C 1
ATOM 2198 O O . GLN A 1 291 ? -5.179 10.810 -3.125 1.00 29.96 280 GLN A O 1
ATOM 2204 N N . ASP A 1 292 ? -4.707 9.065 -1.767 1.00 28.94 281 ASP A N 1
ATOM 2205 C CA . ASP A 1 292 ? -6.046 8.484 -1.786 1.00 27.46 281 ASP A CA 1
ATOM 2206 C C . ASP A 1 292 ? -6.974 9.373 -0.977 1.00 26.06 281 ASP A C 1
ATOM 2207 O O . ASP A 1 292 ? -6.579 9.909 0.049 1.00 25.95 281 ASP A O 1
ATOM 2212 N N . TYR A 1 293 ? -8.208 9.508 -1.441 1.00 25.00 282 TYR A N 1
ATOM 2213 C CA . TYR A 1 293 ? -9.187 10.313 -0.740 1.00 23.77 282 TYR A CA 1
ATOM 2214 C C . TYR A 1 293 ? -10.578 9.677 -0.740 1.00 23.23 282 TYR A C 1
ATOM 2215 O O . TYR A 1 293 ? -10.889 8.817 -1.570 1.00 22.42 282 TYR A O 1
ATOM 2224 N N . TRP A 1 294 ? -11.389 10.103 0.225 1.00 22.84 283 TRP A N 1
ATOM 2225 C CA . TRP A 1 294 ? -12.822 9.860 0.222 1.00 22.25 283 TRP A CA 1
ATOM 2226 C C . TRP A 1 294 ? -13.476 11.117 -0.309 1.00 21.87 283 TRP A C 1
ATOM 2227 O O . TRP A 1 294 ? -13.088 12.230 0.095 1.00 21.44 283 TRP A O 1
ATOM 2238 N N . LEU A 1 295 ? -14.470 10.942 -1.181 1.00 20.91 284 LEU A N 1
ATOM 2239 C CA . LEU A 1 295 ? -15.284 12.036 -1.698 1.00 20.54 284 LEU A CA 1
ATOM 2240 C C . LEU A 1 295 ? -16.551 12.140 -0.853 1.00 20.05 284 LEU A C 1
ATOM 2241 O O . LEU A 1 295 ? -17.284 11.155 -0.705 1.00 19.05 284 LEU A O 1
ATOM 2246 N N . VAL A 1 296 ? -16.808 13.326 -0.300 1.00 18.14 285 VAL A N 1
ATOM 2247 C CA . VAL A 1 296 ? -17.791 13.419 0.774 1.00 18.25 285 VAL A CA 1
ATOM 2248 C C . VAL A 1 296 ? -18.740 14.585 0.571 1.00 18.47 285 VAL A C 1
ATOM 2249 O O . VAL A 1 296 ? -18.303 15.709 0.305 1.00 18.13 285 VAL A O 1
ATOM 2253 N N . LYS A 1 297 ? -20.034 14.294 0.694 1.00 18.38 286 LYS A N 1
ATOM 2254 C CA . LYS A 1 297 ? -21.090 15.298 0.650 1.00 18.57 286 LYS A CA 1
ATOM 2255 C C . LYS A 1 297 ? -21.289 15.968 2.007 1.00 18.10 286 LYS A C 1
ATOM 2256 O O . LYS A 1 297 ? -21.456 15.288 3.043 1.00 18.38 286 LYS A O 1
ATOM 2262 N N . ASN A 1 298 ? -21.294 17.299 2.008 1.00 18.29 287 ASN A N 1
ATOM 2263 C CA . ASN A 1 298 ? -21.530 18.052 3.244 1.00 18.55 287 ASN A CA 1
ATOM 2264 C C . ASN A 1 298 ? -22.941 18.624 3.254 1.00 18.34 287 ASN A C 1
ATOM 2265 O O . ASN A 1 298 ? -23.682 18.449 2.281 1.00 17.88 287 ASN A O 1
ATOM 2270 N N . SER A 1 299 ? -23.313 19.260 4.369 1.00 18.63 288 SER A N 1
ATOM 2271 C CA . SER A 1 299 ? -24.653 19.823 4.557 1.00 18.56 288 SER A CA 1
ATOM 2272 C C . SER A 1 299 ? -24.574 21.289 4.994 1.00 18.78 288 SER A C 1
ATOM 2273 O O . SER A 1 299 ? -25.390 21.763 5.798 1.00 18.73 288 SER A O 1
ATOM 2276 N N . TRP A 1 300 ? -23.604 21.996 4.426 1.00 18.54 289 TRP A N 1
ATOM 2277 C CA . TRP A 1 300 ? -23.390 23.415 4.709 1.00 19.67 289 TRP A CA 1
ATOM 2278 C C . TRP A 1 300 ? -23.688 24.322 3.511 1.00 20.55 289 TRP A C 1
ATOM 2279 O O . TRP A 1 300 ? -23.146 25.431 3.411 1.00 21.22 289 TRP A O 1
ATOM 2290 N N . GLY A 1 301 ? -24.585 23.857 2.641 1.00 21.54 290 GLY A N 1
ATOM 2291 C CA . GLY A 1 301 ? -24.896 24.518 1.383 1.00 22.95 290 GLY A CA 1
ATOM 2292 C C . GLY A 1 301 ? -23.942 24.199 0.256 1.00 23.82 290 GLY A C 1
ATOM 2293 O O . GLY A 1 301 ? -22.813 23.741 0.479 1.00 23.86 290 GLY A O 1
ATOM 2294 N N . ASP A 1 302 ? -24.389 24.454 -0.972 1.00 24.97 291 ASP A N 1
ATOM 2295 C CA . ASP A 1 302 ? -23.577 24.153 -2.144 1.00 26.37 291 ASP A CA 1
ATOM 2296 C C . ASP A 1 302 ? -22.532 25.224 -2.456 1.00 26.57 291 ASP A C 1
ATOM 2297 O O . ASP A 1 302 ? -21.781 25.095 -3.420 1.00 26.55 291 ASP A O 1
ATOM 2302 N N . GLY A 1 303 ? -22.498 26.276 -1.639 1.00 26.42 292 GLY A N 1
ATOM 2303 C CA . GLY A 1 303 ? -21.458 27.295 -1.732 1.00 26.74 292 GLY A CA 1
ATOM 2304 C C . GLY A 1 303 ? -20.204 26.913 -0.966 1.00 26.36 292 GLY A C 1
ATOM 2305 O O . GLY A 1 303 ? -19.119 27.436 -1.243 1.00 26.97 292 GLY A O 1
ATOM 2306 N N . TRP A 1 304 ? -20.342 25.998 -0.004 1.00 25.70 293 TRP A N 1
ATOM 2307 C CA . TRP A 1 304 ? -19.209 25.573 0.815 1.00 24.82 293 TRP A CA 1
ATOM 2308 C C . TRP A 1 304 ? -18.359 24.513 0.104 1.00 25.00 293 TRP A C 1
ATOM 2309 O O . TRP A 1 304 ? -18.887 23.626 -0.565 1.00 24.95 293 TRP A O 1
ATOM 2320 N N . GLY A 1 305 ? -17.043 24.609 0.273 1.00 24.71 294 GLY A N 1
ATOM 2321 C CA . GLY A 1 305 ? -16.108 23.621 -0.267 1.00 24.66 294 GLY A CA 1
ATOM 2322 C C . GLY A 1 305 ? -16.162 23.556 -1.777 1.00 24.90 294 GLY A C 1
ATOM 2323 O O . GLY A 1 305 ? -16.263 24.584 -2.446 1.00 24.64 294 GLY A O 1
ATOM 2324 N N . LEU A 1 306 ? -16.107 22.337 -2.309 1.00 24.77 295 LEU A N 1
ATOM 2325 C CA . LEU A 1 306 ? -16.190 22.106 -3.751 1.00 25.29 295 LEU A CA 1
ATOM 2326 C C . LEU A 1 306 ? -17.631 21.794 -4.120 1.00 25.24 295 LEU A C 1
ATOM 2327 O O . LEU A 1 306 ? -18.044 20.629 -4.204 1.00 25.77 295 LEU A O 1
ATOM 2332 N N . ASP A 1 307 ? -18.398 22.865 -4.297 1.00 25.09 296 ASP A N 1
ATOM 2333 C CA . ASP A 1 307 ? -19.832 22.807 -4.582 1.00 25.48 296 ASP A CA 1
ATOM 2334 C C . ASP A 1 307 ? -20.640 21.984 -3.576 1.00 24.33 296 ASP A C 1
ATOM 2335 O O . ASP A 1 307 ? -21.611 21.321 -3.940 1.00 24.10 296 ASP A O 1
ATOM 2340 N N . GLY A 1 308 ? -20.225 22.046 -2.310 1.00 23.73 297 GLY A N 1
ATOM 2341 C CA . GLY A 1 308 ? -20.938 21.400 -1.211 1.00 22.49 297 GLY A CA 1
ATOM 2342 C C . GLY A 1 308 ? -20.245 20.136 -0.747 1.00 22.30 297 GLY A C 1
ATOM 2343 O O . GLY A 1 308 ? -20.651 19.535 0.261 1.00 22.07 297 GLY A O 1
ATOM 2344 N N . TYR A 1 309 ? -19.195 19.761 -1.486 1.00 21.73 298 TYR A N 1
ATOM 2345 C CA A TYR A 1 309 ? -18.461 18.519 -1.284 0.50 21.47 298 TYR A CA 1
ATOM 2346 C CA B TYR A 1 309 ? -18.474 18.517 -1.276 0.50 21.47 298 TYR A CA 1
ATOM 2347 C C . TYR A 1 309 ? -17.041 18.800 -0.834 1.00 21.60 298 TYR A C 1
ATOM 2348 O O . TYR A 1 309 ? -16.550 19.924 -0.971 1.00 21.84 298 TYR A O 1
ATOM 2365 N N . PHE A 1 310 ? -16.389 17.774 -0.300 1.00 21.64 299 PHE A N 1
ATOM 2366 C CA . PHE A 1 310 ? -14.980 17.845 0.061 1.00 21.57 299 PHE A CA 1
ATOM 2367 C C . PHE A 1 310 ? -14.308 16.490 -0.104 1.00 21.99 299 PHE A C 1
ATOM 2368 O O . PHE A 1 310 ? -14.969 15.463 -0.222 1.00 22.37 299 PHE A O 1
ATOM 2376 N N . LYS A 1 311 ? -12.985 16.527 -0.151 1.00 22.09 300 LYS A N 1
ATOM 2377 C CA A LYS A 1 311 ? -12.157 15.331 -0.195 0.50 22.23 300 LYS A CA 1
ATOM 2378 C CA B LYS A 1 311 ? -12.173 15.323 -0.178 0.50 22.15 300 LYS A CA 1
ATOM 2379 C C . LYS A 1 311 ? -11.367 15.258 1.099 1.00 22.12 300 LYS A C 1
ATOM 2380 O O . LYS A 1 311 ? -10.874 16.291 1.603 1.00 22.20 300 LYS A O 1
ATOM 2391 N N . ILE A 1 312 ? -11.244 14.060 1.644 1.00 22.28 301 ILE A N 1
ATOM 2392 C CA . ILE A 1 312 ? -10.486 13.867 2.872 1.00 22.17 301 ILE A CA 1
ATOM 2393 C C . ILE A 1 312 ? -9.599 12.626 2.723 1.00 22.98 301 ILE A C 1
ATOM 2394 O O . ILE A 1 312 ? -9.992 11.657 2.075 1.00 22.81 301 ILE A O 1
ATOM 2399 N N . ALA A 1 313 ? -8.405 12.673 3.313 1.00 24.05 302 ALA A N 1
ATOM 2400 C CA . ALA A 1 313 ? -7.422 11.592 3.181 1.00 24.04 302 ALA A CA 1
ATOM 2401 C C . ALA A 1 313 ? -8.008 10.203 3.460 1.00 24.36 302 ALA A C 1
ATOM 2402 O O . ALA A 1 313 ? -8.623 9.964 4.508 1.00 24.32 302 ALA A O 1
ATOM 2404 N N . ARG A 1 314 ? -7.779 9.292 2.516 1.00 24.91 303 ARG A N 1
ATOM 2405 C CA . ARG A 1 314 ? -8.171 7.881 2.650 1.00 25.10 303 ARG A CA 1
ATOM 2406 C C . ARG A 1 314 ? -6.918 6.999 2.753 1.00 25.55 303 ARG A C 1
ATOM 2407 O O . ARG A 1 314 ? -5.872 7.352 2.220 1.00 25.59 303 ARG A O 1
ATOM 2415 N N . ASN A 1 315 ? -7.028 5.874 3.457 1.00 26.10 304 ASN A N 1
ATOM 2416 C CA . ASN A 1 315 ? -5.905 4.949 3.646 1.00 27.27 304 ASN A CA 1
ATOM 2417 C C . ASN A 1 315 ? -4.744 5.652 4.344 1.00 28.16 304 ASN A C 1
ATOM 2418 O O . ASN A 1 315 ? -3.572 5.418 4.035 1.00 28.76 304 ASN A O 1
ATOM 2423 N N . ALA A 1 316 ? -5.102 6.538 5.270 1.00 28.54 305 ALA A N 1
ATOM 2424 C CA . ALA A 1 316 ? -4.145 7.299 6.054 1.00 28.98 305 ALA A CA 1
ATOM 2425 C C . ALA A 1 316 ? -4.472 7.053 7.513 1.00 28.73 305 ALA A C 1
ATOM 2426 O O . ALA A 1 316 ? -4.659 7.987 8.284 1.00 29.80 305 ALA A O 1
ATOM 2428 N N . ASN A 1 317 ? -4.565 5.776 7.873 1.00 28.65 306 ASN A N 1
ATOM 2429 C CA . ASN A 1 317 ? -4.821 5.360 9.240 1.00 28.91 306 ASN A CA 1
ATOM 2430 C C . ASN A 1 317 ? -6.116 5.952 9.831 1.00 27.84 306 ASN A C 1
ATOM 2431 O O . ASN A 1 317 ? -6.116 6.497 10.939 1.00 26.95 306 ASN A O 1
ATOM 2436 N N . ASN A 1 318 ? -7.215 5.827 9.084 1.00 26.84 307 ASN A N 1
ATOM 2437 C CA . ASN A 1 318 ? -8.531 6.236 9.578 1.00 25.70 307 ASN A CA 1
ATOM 2438 C C . ASN A 1 318 ? -8.516 7.727 9.949 1.00 25.64 307 ASN A C 1
ATOM 2439 O O . ASN A 1 318 ? -8.895 8.127 11.055 1.00 25.16 307 ASN A O 1
ATOM 2444 N N . HIS A 1 319 ? -8.080 8.539 8.994 1.00 25.46 308 HIS A N 1
ATOM 2445 C CA . HIS A 1 319 ? -7.807 9.942 9.243 1.00 26.42 308 HIS A CA 1
ATOM 2446 C C . HIS A 1 319 ? -9.042 10.706 9.711 1.00 26.46 308 HIS A C 1
ATOM 2447 O O . HIS A 1 319 ? -10.069 10.722 9.029 1.00 26.65 308 HIS A O 1
ATOM 2454 N N . CYS A 1 320 ? -8.919 11.320 10.886 1.00 26.36 309 CYS A N 1
ATOM 2455 C CA . CYS A 1 320 ? -10.002 12.072 11.527 1.00 26.11 309 CYS A CA 1
ATOM 2456 C C . CYS A 1 320 ? -11.159 11.180 11.933 1.00 25.29 309 CYS A C 1
ATOM 2457 O O . CYS A 1 320 ? -12.223 11.689 12.261 1.00 25.40 309 CYS A O 1
ATOM 2460 N N . GLY A 1 321 ? -10.938 9.862 11.933 1.00 24.42 310 GLY A N 1
ATOM 2461 C CA . GLY A 1 321 ? -11.944 8.877 12.321 1.00 23.77 310 GLY A CA 1
ATOM 2462 C C . GLY A 1 321 ? -13.020 8.605 11.277 1.00 23.16 310 GLY A C 1
ATOM 2463 O O . GLY A 1 321 ? -14.073 8.037 11.594 1.00 22.78 310 GLY A O 1
ATOM 2464 N N . ILE A 1 322 ? -12.722 8.970 10.030 1.00 22.54 311 ILE A N 1
ATOM 2465 C CA . ILE A 1 322 ? -13.659 8.922 8.907 1.00 22.66 311 ILE A CA 1
ATOM 2466 C C . ILE A 1 322 ? -14.263 7.539 8.635 1.00 22.79 311 ILE A C 1
ATOM 2467 O O . ILE A 1 322 ? -15.394 7.439 8.149 1.00 22.58 311 ILE A O 1
ATOM 2472 N N . ALA A 1 323 ? -13.513 6.488 8.954 1.00 22.31 312 ALA A N 1
ATOM 2473 C CA . ALA A 1 323 ? -13.982 5.109 8.768 1.00 22.42 312 ALA A CA 1
ATOM 2474 C C . ALA A 1 323 ? -14.507 4.501 10.068 1.00 22.28 312 ALA A C 1
ATOM 2475 O O . ALA A 1 323 ? -14.914 3.343 10.094 1.00 22.69 312 ALA A O 1
ATOM 2477 N N . GLY A 1 324 ? -14.523 5.294 11.132 1.00 22.44 313 GLY A N 1
ATOM 2478 C CA . GLY A 1 324 ? -14.844 4.813 12.480 1.00 22.90 313 GLY A CA 1
ATOM 2479 C C . GLY A 1 324 ? -16.289 4.528 12.839 1.00 23.39 313 GLY A C 1
ATOM 2480 O O . GLY A 1 324 ? -16.547 3.636 13.634 1.00 23.63 313 GLY A O 1
ATOM 2481 N N . VAL A 1 325 ? -17.237 5.294 12.286 1.00 23.38 314 VAL A N 1
ATOM 2482 C CA . VAL A 1 325 ? -18.669 5.076 12.563 1.00 23.32 314 VAL A CA 1
ATOM 2483 C C . VAL A 1 325 ? -19.485 5.173 11.248 1.00 23.40 314 VAL A C 1
ATOM 2484 O O . VAL A 1 325 ? -20.275 6.108 11.022 1.00 23.72 314 VAL A O 1
ATOM 2488 N N . ALA A 1 326 ? -19.254 4.191 10.383 1.00 22.47 315 ALA A N 1
ATOM 2489 C CA . ALA A 1 326 ? -19.807 4.166 9.042 1.00 22.38 315 ALA A CA 1
ATOM 2490 C C . ALA A 1 326 ? -21.009 3.234 9.022 1.00 21.85 315 ALA A C 1
ATOM 2491 O O . ALA A 1 326 ? -20.929 2.114 9.527 1.00 21.78 315 ALA A O 1
ATOM 2493 N N . SER A 1 327 ? -22.113 3.700 8.446 1.00 21.36 316 SER A N 1
ATOM 2494 C CA . SE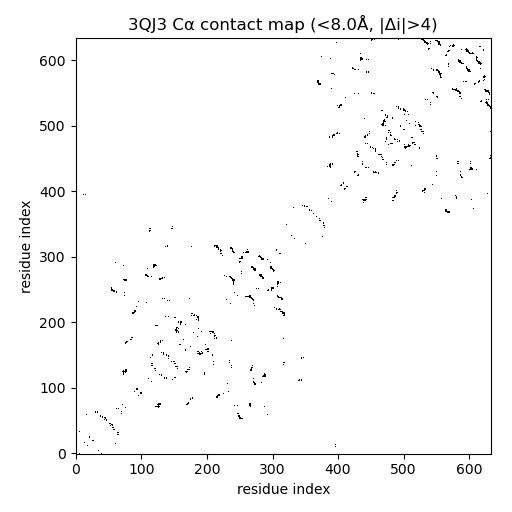R A 1 327 ? -23.328 2.889 8.333 1.00 21.17 316 SER A CA 1
ATOM 2495 C C . SER A 1 327 ? -24.137 3.258 7.097 1.00 21.00 316 SER A C 1
ATOM 2496 O O . SER A 1 327 ? -23.999 4.353 6.556 1.00 20.30 316 SER A O 1
ATOM 2499 N N . VAL A 1 328 ? -24.960 2.325 6.645 1.00 20.33 317 VAL A N 1
ATOM 2500 C CA . VAL A 1 328 ? -25.823 2.545 5.494 1.00 21.14 317 VAL A CA 1
ATOM 2501 C C . VAL A 1 328 ? -27.214 2.062 5.880 1.00 21.48 317 VAL A C 1
ATOM 2502 O O . VAL A 1 328 ? -27.349 0.940 6.346 1.00 21.99 317 VAL A O 1
ATOM 2506 N N . PRO A 1 329 ? -28.250 2.903 5.681 1.00 21.69 318 PRO A N 1
ATOM 2507 C CA . PRO A 1 329 ? -29.615 2.429 5.919 1.00 21.85 318 PRO A CA 1
ATOM 2508 C C . PRO A 1 329 ? -30.028 1.379 4.877 1.00 22.14 318 PRO A C 1
ATOM 2509 O O . PRO A 1 329 ? -29.584 1.424 3.721 1.00 21.38 318 PRO A O 1
ATOM 2513 N N A THR A 1 330 ? -30.905 0.475 5.304 0.50 22.25 319 THR A N 1
ATOM 2514 N N B THR A 1 330 ? -30.824 0.405 5.297 0.50 22.62 319 THR A N 1
ATOM 2515 C CA A THR A 1 330 ? -31.436 -0.600 4.480 0.50 22.58 319 THR A CA 1
ATOM 2516 C CA B THR A 1 330 ? -31.389 -0.540 4.348 0.50 23.29 319 THR A CA 1
ATOM 2517 C C A THR A 1 330 ? -32.919 -0.324 4.233 0.50 23.34 319 THR A C 1
ATOM 2518 C C B THR A 1 330 ? -32.878 -0.274 4.211 0.50 23.75 319 THR A C 1
ATOM 2519 O O A THR A 1 330 ? -33.683 -0.188 5.187 0.50 23.47 319 THR A O 1
ATOM 2520 O O B THR A 1 330 ? -33.590 -0.093 5.198 0.50 23.83 319 THR A O 1
ATOM 2527 N N . LEU A 1 331 ? -33.325 -0.227 2.967 1.00 23.97 320 LEU A N 1
ATOM 2528 C CA . LEU A 1 331 ? -34.725 -0.005 2.641 1.00 25.43 320 LEU A CA 1
ATOM 2529 C C . LEU A 1 331 ? -35.552 -1.242 3.011 1.00 25.99 320 LEU A C 1
ATOM 2530 O O . LEU A 1 331 ? -36.753 -1.167 3.213 1.00 26.16 320 LEU A O 1
ATOM 2536 N N . PHE B 1 17 ? -37.224 7.123 -32.957 1.00 42.69 6 PHE B N 1
ATOM 2537 C CA . PHE B 1 17 ? -36.079 7.982 -33.377 1.00 42.45 6 PHE B CA 1
ATOM 2538 C C . PHE B 1 17 ? -35.177 8.356 -32.201 1.00 42.03 6 PHE B C 1
ATOM 2539 O O . PHE B 1 17 ? -33.968 8.571 -32.379 1.00 42.21 6 PHE B O 1
ATOM 2547 N N . VAL B 1 18 ? -35.767 8.428 -31.008 1.00 41.25 7 VAL B N 1
ATOM 2548 C CA . VAL B 1 18 ? -35.045 8.831 -29.793 1.00 40.49 7 VAL B CA 1
ATOM 2549 C C . VAL B 1 18 ? -33.735 8.049 -29.590 1.00 39.24 7 VAL B C 1
ATOM 2550 O O . VAL B 1 18 ? -32.716 8.631 -29.205 1.00 38.87 7 VAL B O 1
ATOM 2554 N N . ALA B 1 19 ? -33.768 6.751 -29.896 1.00 37.75 8 ALA B N 1
ATOM 2555 C CA . ALA B 1 19 ? -32.608 5.861 -29.743 1.00 36.33 8 ALA B CA 1
ATOM 2556 C C . ALA B 1 19 ? -31.402 6.202 -30.648 1.00 35.23 8 ALA B C 1
ATOM 2557 O O . ALA B 1 19 ? -30.258 6.196 -30.193 1.00 34.48 8 ALA B O 1
ATOM 2559 N N . GLU B 1 20 ? -31.656 6.473 -31.929 1.00 33.62 9 GLU B N 1
ATOM 2560 C CA . GLU B 1 20 ? -30.585 6.864 -32.850 1.00 32.21 9 GLU B CA 1
ATOM 2561 C C . GLU B 1 20 ? -30.042 8.254 -32.500 1.00 31.04 9 GLU B C 1
ATOM 2562 O O . GLU B 1 20 ? -28.833 8.486 -32.522 1.00 30.07 9 GLU B O 1
ATOM 2568 N N . LYS B 1 21 ? -30.966 9.160 -32.193 1.00 30.19 10 LYS B N 1
ATOM 2569 C CA . LYS B 1 21 ? -30.669 10.495 -31.676 1.00 29.55 10 LYS B CA 1
ATOM 2570 C C . LYS B 1 21 ? -29.671 10.385 -30.525 1.00 28.61 10 LYS B C 1
ATOM 2571 O O . LYS B 1 21 ? -28.605 11.032 -30.522 1.00 27.48 10 LYS B O 1
ATOM 2577 N N . TRP B 1 22 ? -30.000 9.515 -29.569 1.00 27.47 11 TRP B N 1
ATOM 2578 C CA . TRP B 1 22 ? -29.143 9.298 -28.410 1.00 26.35 11 TRP B CA 1
ATOM 2579 C C . TRP B 1 22 ? -27.751 8.727 -28.757 1.00 25.74 11 TRP B C 1
ATOM 2580 O O . TRP B 1 22 ? -26.762 9.176 -28.192 1.00 24.51 11 TRP B O 1
ATOM 2591 N N . GLU B 1 23 ? -27.660 7.773 -29.694 1.00 25.51 12 GLU B N 1
ATOM 2592 C CA . GLU B 1 23 ? -26.339 7.251 -30.115 1.00 25.27 12 GLU B CA 1
ATOM 2593 C C . GLU B 1 23 ? -25.454 8.325 -30.740 1.00 24.73 12 GLU B C 1
ATOM 2594 O O . GLU B 1 23 ? -24.247 8.394 -30.468 1.00 23.65 12 GLU B O 1
ATOM 2600 N N . ASN B 1 24 ? -26.066 9.144 -31.599 1.00 24.20 13 ASN B N 1
ATOM 2601 C CA . ASN B 1 24 ? -25.378 10.257 -32.253 1.00 23.99 13 ASN B CA 1
ATOM 2602 C C . ASN B 1 24 ? -24.892 11.302 -31.265 1.00 24.08 13 ASN B C 1
ATOM 2603 O O . ASN B 1 24 ? -23.784 11.822 -31.389 1.00 23.82 13 ASN B O 1
ATOM 2608 N N . PHE B 1 25 ? -25.731 11.617 -30.286 1.00 24.31 14 PHE B N 1
ATOM 2609 C CA . PHE B 1 25 ? -25.334 12.508 -29.199 1.00 24.24 14 PHE B CA 1
ATOM 2610 C C . PHE B 1 25 ? -24.099 11.989 -28.459 1.00 24.59 14 PHE B C 1
ATOM 2611 O O . PHE B 1 25 ? -23.152 12.742 -28.240 1.00 24.46 14 PHE B O 1
ATOM 2619 N N . LYS B 1 26 ? -24.125 10.713 -28.072 1.00 25.30 15 LYS B N 1
ATOM 2620 C CA . LYS B 1 26 ? -23.011 10.084 -27.345 1.00 26.23 15 LYS B CA 1
ATOM 2621 C C . LYS B 1 26 ? -21.700 10.140 -28.126 1.00 26.54 15 LYS B C 1
ATOM 2622 O O . LYS B 1 26 ? -20.665 10.467 -27.571 1.00 26.27 15 LYS B O 1
ATOM 2628 N N . THR B 1 27 ? -21.760 9.831 -29.423 1.00 27.43 16 THR B N 1
ATOM 2629 C CA . THR B 1 27 ? -20.580 9.894 -30.300 1.00 28.18 16 THR B CA 1
ATOM 2630 C C . THR B 1 27 ? -20.109 11.337 -30.519 1.00 27.80 16 THR B C 1
ATOM 2631 O O . THR B 1 27 ? -18.925 11.643 -30.348 1.00 28.21 16 THR B O 1
ATOM 2635 N N . THR B 1 28 ? -21.036 12.222 -30.879 1.00 27.76 17 THR B N 1
ATOM 2636 C CA . THR B 1 28 ? -20.726 13.648 -31.112 1.00 27.84 17 THR B CA 1
ATOM 2637 C C . THR B 1 28 ? -20.127 14.377 -29.888 1.00 27.95 17 THR B C 1
ATOM 2638 O O . THR B 1 28 ? -19.160 15.126 -30.021 1.00 28.07 17 THR B O 1
ATOM 2642 N N . TYR B 1 29 ? -20.691 14.164 -28.701 1.00 27.57 18 TYR B N 1
ATOM 2643 C CA . TYR B 1 29 ? -20.218 14.885 -27.515 1.00 27.91 18 TYR B CA 1
ATOM 2644 C C . TYR B 1 29 ? -19.271 14.049 -26.642 1.00 27.90 18 TYR B C 1
ATOM 2645 O O . TYR B 1 29 ? -18.632 14.566 -25.722 1.00 28.18 18 TYR B O 1
ATOM 2654 N N . ALA B 1 30 ? -19.179 12.761 -26.946 1.00 27.98 19 ALA B N 1
ATOM 2655 C CA . ALA B 1 30 ? -18.120 11.898 -26.409 1.00 28.27 19 ALA B CA 1
ATOM 2656 C C . ALA B 1 30 ? -18.040 11.785 -24.878 1.00 28.39 19 ALA B C 1
ATOM 2657 O O . ALA B 1 30 ? -16.932 11.720 -24.311 1.00 28.56 19 ALA B O 1
ATOM 2659 N N . ARG B 1 31 ? -19.188 11.750 -24.202 1.00 28.09 20 ARG B N 1
ATOM 2660 C CA . ARG B 1 31 ? -19.163 11.499 -22.754 1.00 27.96 20 ARG B CA 1
ATOM 2661 C C . ARG B 1 31 ? -18.553 10.128 -22.512 1.00 27.70 20 ARG B C 1
ATOM 2662 O O . ARG B 1 31 ? -18.928 9.151 -23.173 1.00 27.20 20 ARG B O 1
ATOM 2670 N N . SER B 1 32 ? -17.601 10.073 -21.586 1.00 27.30 21 SER B N 1
ATOM 2671 C CA . SER B 1 32 ? -17.002 8.814 -21.180 1.00 27.75 21 SER B CA 1
ATOM 2672 C C . SER B 1 32 ? -17.952 8.028 -20.275 1.00 27.59 21 SER B C 1
ATOM 2673 O O . SER B 1 32 ? -18.355 8.514 -19.219 1.00 28.26 21 SER B O 1
ATOM 2676 N N . TYR B 1 33 ? -18.304 6.817 -20.690 1.00 27.52 22 TYR B N 1
ATOM 2677 C CA . TYR B 1 33 ? -19.094 5.912 -19.848 1.00 27.33 22 TYR B CA 1
ATOM 2678 C C . TYR B 1 33 ? -18.283 4.725 -19.351 1.00 27.50 22 TYR B C 1
ATOM 2679 O O . TYR B 1 33 ? -17.660 4.027 -20.143 1.00 27.41 22 TYR B O 1
ATOM 2688 N N . VAL B 1 34 ? -18.320 4.482 -18.044 1.00 27.57 23 VAL B N 1
ATOM 2689 C CA . VAL B 1 34 ? -17.607 3.336 -17.474 1.00 28.17 23 VAL B CA 1
ATOM 2690 C C . VAL B 1 34 ? -18.538 2.293 -16.841 1.00 28.05 23 VAL B C 1
ATOM 2691 O O . VAL B 1 34 ? -18.066 1.344 -16.203 1.00 28.67 23 VAL B O 1
ATOM 2695 N N A ASN B 1 35 ? -19.846 2.467 -17.053 0.50 27.69 24 ASN B N 1
ATOM 2696 N N B ASN B 1 35 ? -19.844 2.485 -17.000 0.50 27.97 24 ASN B N 1
ATOM 2697 C CA A ASN B 1 35 ? -20.889 1.606 -16.483 0.50 27.31 24 ASN B CA 1
ATOM 2698 C CA B ASN B 1 35 ? -20.826 1.470 -16.630 0.50 27.78 24 ASN B CA 1
ATOM 2699 C C A ASN B 1 35 ? -22.249 1.838 -17.155 0.50 27.32 24 ASN B C 1
ATOM 2700 C C B ASN B 1 35 ? -22.222 1.805 -17.149 0.50 27.61 24 ASN B C 1
ATOM 2701 O O A ASN B 1 35 ? -22.614 2.983 -17.435 0.50 27.46 24 ASN B O 1
ATOM 2702 O O B ASN B 1 35 ? -22.578 2.974 -17.316 0.50 27.70 24 ASN B O 1
ATOM 2711 N N . ALA B 1 36 ? -22.997 0.757 -17.401 1.00 27.26 25 ALA B N 1
ATOM 2712 C CA . ALA B 1 36 ? -24.371 0.863 -17.912 1.00 27.01 25 ALA B CA 1
ATOM 2713 C C . ALA B 1 36 ? -25.289 1.784 -17.102 1.00 26.63 25 ALA B C 1
ATOM 2714 O O . ALA B 1 36 ? -26.115 2.486 -17.690 1.00 26.59 25 ALA B O 1
ATOM 2716 N N . LYS B 1 37 ? -25.157 1.772 -15.770 1.00 25.48 26 LYS B N 1
ATOM 2717 C CA . LYS B 1 37 ? -25.961 2.653 -14.902 1.00 25.17 26 LYS B CA 1
ATOM 2718 C C . LYS B 1 37 ? -25.723 4.142 -15.186 1.00 24.51 26 LYS B C 1
ATOM 2719 O O . LYS B 1 37 ? -26.653 4.942 -15.079 1.00 24.72 26 LYS B O 1
ATOM 2725 N N . GLU B 1 38 ? -24.487 4.497 -15.552 1.00 23.51 27 GLU B N 1
ATOM 2726 C CA . GLU B 1 38 ? -24.146 5.873 -15.956 1.00 23.54 27 GLU B CA 1
ATOM 2727 C C . GLU B 1 38 ? -24.914 6.263 -17.218 1.00 23.20 27 GLU B C 1
ATOM 2728 O O . GLU B 1 38 ? -25.482 7.361 -17.303 1.00 22.74 27 GLU B O 1
ATOM 2734 N N A GLU B 1 39 ? -24.955 5.354 -18.188 0.50 23.03 28 GLU B N 1
ATOM 2735 N N B GLU B 1 39 ? -24.928 5.349 -18.188 0.50 23.03 28 GLU B N 1
ATOM 2736 C CA A GLU B 1 39 ? -25.662 5.618 -19.436 0.50 23.07 28 GLU B CA 1
ATOM 2737 C CA B GLU B 1 39 ? -25.648 5.539 -19.445 0.50 23.11 28 GLU B CA 1
ATOM 2738 C C A GLU B 1 39 ? -27.179 5.698 -19.238 0.50 22.99 28 GLU B C 1
ATOM 2739 C C B GLU B 1 39 ? -27.147 5.718 -19.194 0.50 22.97 28 GLU B C 1
ATOM 2740 O O A GLU B 1 39 ? -27.832 6.560 -19.830 0.50 23.02 28 GLU B O 1
ATOM 2741 O O B GLU B 1 39 ? -27.750 6.669 -19.697 0.50 22.94 28 GLU B O 1
ATOM 2752 N N . THR B 1 40 ? -27.733 4.817 -18.400 1.00 22.72 29 THR B N 1
ATOM 2753 C CA . THR B 1 40 ? -29.166 4.880 -18.048 1.00 22.79 29 THR B CA 1
ATOM 2754 C C . THR B 1 40 ? -29.533 6.261 -17.469 1.00 22.39 29 THR B C 1
ATOM 2755 O O . THR B 1 40 ? -30.492 6.917 -17.905 1.00 22.78 29 THR B O 1
ATOM 2759 N N . PHE B 1 41 ? -28.752 6.683 -16.487 1.00 21.53 30 PHE B N 1
ATOM 2760 C CA . PHE B 1 41 ? -28.885 7.989 -15.861 1.00 21.11 30 PHE B CA 1
ATOM 2761 C C . PHE B 1 41 ? -28.878 9.098 -16.928 1.00 20.48 30 PHE B C 1
ATOM 2762 O O . PHE B 1 41 ? -29.802 9.896 -17.003 1.00 21.23 30 PHE B O 1
ATOM 2770 N N . ARG B 1 42 ? -27.848 9.129 -17.758 1.00 20.60 31 ARG B N 1
ATOM 2771 C CA . ARG B 1 42 ? -27.719 10.191 -18.787 1.00 20.53 31 ARG B CA 1
ATOM 2772 C C . ARG B 1 42 ? -28.813 10.183 -19.849 1.00 20.58 31 ARG B C 1
ATOM 2773 O O . ARG B 1 42 ? -29.344 11.245 -20.209 1.00 19.90 31 ARG B O 1
ATOM 2781 N N . LYS B 1 43 ? -29.149 8.989 -20.336 1.00 20.45 32 LYS B N 1
ATOM 2782 C CA . LYS B 1 43 ? -30.167 8.819 -21.368 1.00 21.86 32 LYS B CA 1
ATOM 2783 C C . LYS B 1 43 ? -31.503 9.298 -20.850 1.00 21.79 32 LYS B C 1
ATOM 2784 O O . LYS B 1 43 ? -32.266 9.878 -21.597 1.00 22.11 32 LYS B O 1
ATOM 2790 N N . GLN B 1 44 ? -31.770 9.060 -19.564 1.00 21.81 33 GLN B N 1
ATOM 2791 C CA . GLN B 1 44 ? -33.008 9.504 -18.937 1.00 22.59 33 GLN B CA 1
ATOM 2792 C C . GLN B 1 44 ? -33.086 11.035 -18.912 1.00 22.21 33 GLN B C 1
ATOM 2793 O O . GLN B 1 44 ? -34.130 11.607 -19.215 1.00 22.97 33 GLN B O 1
ATOM 2799 N N . ILE B 1 45 ? -31.980 11.699 -18.580 1.00 22.18 34 ILE B N 1
ATOM 2800 C CA . ILE B 1 45 ? -31.923 13.175 -18.648 1.00 21.64 34 ILE B CA 1
ATOM 2801 C C . ILE B 1 45 ? -32.201 13.634 -20.082 1.00 21.78 34 ILE B C 1
ATOM 2802 O O . ILE B 1 45 ? -33.022 14.537 -20.326 1.00 21.74 34 ILE B O 1
ATOM 2807 N N . PHE B 1 46 ? -31.518 12.995 -21.025 1.00 21.80 35 PHE B N 1
ATOM 2808 C CA . PHE B 1 46 ? -31.598 13.334 -22.452 1.00 22.46 35 PHE B CA 1
ATOM 2809 C C . PHE B 1 46 ? -33.030 13.188 -22.969 1.00 23.53 35 PHE B C 1
ATOM 2810 O O . PHE B 1 46 ? -33.574 14.122 -23.582 1.00 23.53 35 PHE B O 1
ATOM 2818 N N . GLN B 1 47 ? -33.634 12.026 -22.714 1.00 24.68 36 GLN B N 1
ATOM 2819 C CA . GLN B 1 47 ? -35.050 11.783 -23.050 1.00 25.50 36 GLN B CA 1
ATOM 2820 C C . GLN B 1 47 ? -35.989 12.840 -22.484 1.00 25.56 36 GLN B C 1
ATOM 2821 O O . GLN B 1 47 ? -36.828 13.388 -23.202 1.00 25.96 36 GLN B O 1
ATOM 2827 N N . LYS B 1 48 ? -35.837 13.141 -21.199 1.00 26.19 37 LYS B N 1
ATOM 2828 C CA . LYS B 1 48 ? -36.678 14.130 -20.541 1.00 26.50 37 LYS B CA 1
ATOM 2829 C C . LYS B 1 48 ? -36.565 15.508 -21.210 1.00 27.09 37 LYS B C 1
ATOM 2830 O O . LYS B 1 48 ? -37.579 16.132 -21.525 1.00 27.40 37 LYS B O 1
ATOM 2836 N N . LYS B 1 49 ? -35.341 15.970 -21.449 1.00 27.49 38 LYS B N 1
ATOM 2837 C CA . LYS B 1 49 ? -35.140 17.221 -22.181 1.00 28.00 38 LYS B CA 1
ATOM 2838 C C . LYS B 1 49 ? -35.738 17.173 -23.592 1.00 28.09 38 LYS B C 1
ATOM 2839 O O . LYS B 1 49 ? -36.398 18.119 -24.014 1.00 27.28 38 LYS B O 1
ATOM 2845 N N . LEU B 1 50 ? -35.545 16.057 -24.294 1.00 28.71 39 LEU B N 1
ATOM 2846 C CA . LEU B 1 50 ? -36.131 15.871 -25.626 1.00 29.58 39 LEU B CA 1
ATOM 2847 C C . LEU B 1 50 ? -37.640 16.127 -25.659 1.00 29.77 39 LEU B C 1
ATOM 2848 O O . LEU B 1 50 ? -38.139 16.798 -26.572 1.00 29.95 39 LEU B O 1
ATOM 2853 N N . GLU B 1 51 ? -38.341 15.609 -24.653 1.00 30.12 40 GLU B N 1
ATOM 2854 C CA . GLU B 1 51 ? -39.779 15.816 -24.485 1.00 30.77 40 GLU B CA 1
ATOM 2855 C C . GLU B 1 51 ? -40.127 17.297 -24.311 1.00 30.94 40 GLU B C 1
ATOM 2856 O O . GLU B 1 51 ? -41.012 17.820 -25.000 1.00 31.23 40 GLU B O 1
ATOM 2862 N N . THR B 1 52 ? -39.401 17.966 -23.416 1.00 30.36 41 THR B N 1
ATOM 2863 C CA . THR B 1 52 ? -39.491 19.414 -23.233 1.00 30.39 41 THR B CA 1
ATOM 2864 C C . THR B 1 52 ? -39.362 20.160 -24.561 1.00 30.05 41 THR B C 1
ATOM 2865 O O . THR B 1 52 ? -40.201 21.009 -24.881 1.00 30.51 41 THR B O 1
ATOM 2869 N N . PHE B 1 53 ? -38.340 19.807 -25.341 1.00 29.66 42 PHE B N 1
ATOM 2870 C CA . PHE B 1 53 ? -38.072 20.469 -26.611 1.00 29.71 42 PHE B CA 1
ATOM 2871 C C . PHE B 1 53 ? -39.250 20.325 -27.568 1.00 30.04 42 PHE B C 1
ATOM 2872 O O . PHE B 1 53 ? -39.637 21.292 -28.221 1.00 29.91 42 PHE B O 1
ATOM 2880 N N . GLU B 1 54 ? -39.803 19.117 -27.652 1.00 30.43 43 GLU B N 1
ATOM 2881 C CA . GLU B 1 54 ? -40.866 18.843 -28.624 1.00 31.16 43 GLU B CA 1
ATOM 2882 C C . GLU B 1 54 ? -42.116 19.665 -28.322 1.00 31.23 43 GLU B C 1
ATOM 2883 O O . GLU B 1 54 ? -42.701 20.272 -29.225 1.00 31.65 43 GLU B O 1
ATOM 2889 N N . GLU B 1 55 ? -42.489 19.695 -27.049 1.00 30.77 44 GLU B N 1
ATOM 2890 C CA . GLU B 1 55 ? -43.610 20.492 -26.583 1.00 30.91 44 GLU B CA 1
ATOM 2891 C C . GLU B 1 55 ? -43.413 21.990 -26.851 1.00 30.86 44 GLU B C 1
ATOM 2892 O O . GLU B 1 55 ? -44.307 22.652 -27.379 1.00 30.82 44 GLU B O 1
ATOM 2898 N N . HIS B 1 56 ? -42.240 22.509 -26.492 1.00 30.28 45 HIS B N 1
ATOM 2899 C CA . HIS B 1 56 ? -41.900 23.909 -26.718 1.00 29.70 45 HIS B CA 1
ATOM 2900 C C . HIS B 1 56 ? -41.903 24.262 -28.199 1.00 29.23 45 HIS B C 1
ATOM 2901 O O . HIS B 1 56 ? -42.423 25.314 -28.590 1.00 28.94 45 HIS B O 1
ATOM 2908 N N . ASN B 1 57 ? -41.315 23.391 -29.018 1.00 29.23 46 ASN B N 1
ATOM 2909 C CA . ASN B 1 57 ? -41.170 23.670 -30.446 1.00 29.41 46 ASN B CA 1
ATOM 2910 C C . ASN B 1 57 ? -42.483 23.607 -31.229 1.00 29.91 46 ASN B C 1
ATOM 2911 O O . ASN B 1 57 ? -42.631 24.261 -32.262 1.00 29.75 46 ASN B O 1
ATOM 2916 N N . GLU B 1 58 ? -43.426 22.818 -30.718 1.00 30.75 47 GLU B N 1
ATOM 2917 C CA . GLU B 1 58 ? -44.786 22.789 -31.248 1.00 31.40 47 GLU B CA 1
ATOM 2918 C C . GLU B 1 58 ? -45.464 24.142 -31.013 1.00 31.70 47 GLU B C 1
ATOM 2919 O O . GLU B 1 58 ? -46.133 24.666 -31.903 1.00 31.94 47 GLU B O 1
ATOM 2925 N N . LYS B 1 59 ? -45.273 24.712 -29.825 1.00 32.26 48 LYS B N 1
ATOM 2926 C CA . LYS B 1 59 ? -45.730 26.080 -29.551 1.00 32.83 48 LYS B CA 1
ATOM 2927 C C . LYS B 1 59 ? -45.076 27.097 -30.484 1.00 33.28 48 LYS B C 1
ATOM 2928 O O . LYS B 1 59 ? -45.739 28.034 -30.951 1.00 33.50 48 LYS B O 1
ATOM 2934 N N . TYR B 1 60 ? -43.786 26.913 -30.765 1.00 33.87 49 TYR B N 1
ATOM 2935 C CA . TYR B 1 60 ? -43.082 27.779 -31.718 1.00 34.45 49 TYR B CA 1
ATOM 2936 C C . TYR B 1 60 ? -43.742 27.729 -33.094 1.00 34.81 49 TYR B C 1
ATOM 2937 O O . TYR B 1 60 ? -44.060 28.769 -33.675 1.00 34.65 49 TYR B O 1
ATOM 2946 N N . ARG B 1 61 ? -43.941 26.505 -33.585 1.00 35.20 50 ARG B N 1
ATOM 2947 C CA . ARG B 1 61 ? -44.640 26.219 -34.837 1.00 36.02 50 ARG B CA 1
ATOM 2948 C C . ARG B 1 61 ? -45.955 26.994 -34.914 1.00 35.96 50 ARG B C 1
ATOM 2949 O O . ARG B 1 61 ? -46.299 27.550 -35.967 1.00 35.92 50 ARG B O 1
ATOM 2957 N N . GLN B 1 62 ? -46.663 27.040 -33.785 1.00 35.95 51 GLN B N 1
ATOM 2958 C CA . GLN B 1 62 ? -47.973 27.689 -33.680 1.00 36.35 51 GLN B CA 1
ATOM 2959 C C . GLN B 1 62 ? -47.895 29.202 -33.453 1.00 35.84 51 GLN B C 1
ATOM 2960 O O . GLN B 1 62 ? -48.929 29.872 -33.355 1.00 35.70 51 GLN B O 1
ATOM 2966 N N . GLY B 1 63 ? -46.676 29.735 -33.377 1.00 35.40 52 GLY B N 1
ATOM 2967 C CA . GLY B 1 63 ? -46.464 31.160 -33.132 1.00 34.77 52 GLY B CA 1
ATOM 2968 C C . GLY B 1 63 ? -46.700 31.596 -31.694 1.00 34.34 52 GLY B C 1
ATOM 2969 O O . GLY B 1 63 ? -46.859 32.790 -31.426 1.00 34.88 52 GLY B O 1
ATOM 2970 N N . LEU B 1 64 ? -46.694 30.638 -30.768 1.00 33.54 53 LEU B N 1
ATOM 2971 C CA . LEU B 1 64 ? -47.014 30.894 -29.357 1.00 32.89 53 LEU B CA 1
ATOM 2972 C C . LEU B 1 64 ? -45.787 31.196 -28.487 1.00 32.22 53 LEU B C 1
ATOM 2973 O O . LEU B 1 64 ? -45.920 31.654 -27.344 1.00 31.82 53 LEU B O 1
ATOM 2978 N N . VAL B 1 65 ? -44.602 30.894 -29.017 1.00 31.04 54 VAL B N 1
ATOM 2979 C CA . VAL B 1 65 ? -43.338 31.323 -28.417 1.00 30.04 54 VAL B CA 1
ATOM 2980 C C . VAL B 1 65 ? -42.431 31.809 -29.541 1.00 29.37 54 VAL B C 1
ATOM 2981 O O . VAL B 1 65 ? -42.636 31.457 -30.707 1.00 29.02 54 VAL B O 1
ATOM 2985 N N . SER B 1 66 ? -41.431 32.608 -29.190 1.00 28.05 55 SER B N 1
ATOM 2986 C CA . SER B 1 66 ? -40.605 33.281 -30.183 1.00 27.40 55 SER B CA 1
ATOM 2987 C C . SER B 1 66 ? -39.266 32.587 -30.439 1.00 26.69 55 SER B C 1
ATOM 2988 O O . SER B 1 66 ? -38.479 33.051 -31.267 1.00 26.46 55 SER B O 1
ATOM 2991 N N . TYR B 1 67 ? -38.998 31.506 -29.710 1.00 26.18 56 TYR B N 1
ATOM 2992 C CA . TYR B 1 67 ? -37.728 30.805 -29.847 1.00 25.34 56 TYR B CA 1
ATOM 2993 C C . TYR B 1 67 ? -37.889 29.290 -29.818 1.00 25.30 56 TYR B C 1
ATOM 2994 O O . TYR B 1 67 ? -38.925 28.765 -29.405 1.00 26.05 56 TYR B O 1
ATOM 3003 N N . THR B 1 68 ? -36.859 28.586 -30.263 1.00 24.62 57 THR B N 1
ATOM 3004 C CA . THR B 1 68 ? -36.886 27.131 -30.266 1.00 24.32 57 THR B CA 1
ATOM 3005 C C . THR B 1 68 ? -35.882 26.581 -29.265 1.00 24.13 57 THR B C 1
ATOM 3006 O O . THR B 1 68 ? -34.934 27.278 -28.885 1.00 23.80 57 THR B O 1
ATOM 3010 N N . LEU B 1 69 ? -36.091 25.329 -28.857 1.00 23.79 58 LEU B N 1
ATOM 3011 C CA . LEU B 1 69 ? -35.135 24.610 -28.010 1.00 23.21 58 LEU B CA 1
ATOM 3012 C C . LEU B 1 69 ? -34.531 23.452 -28.787 1.00 23.11 58 LEU B C 1
ATOM 3013 O O . LEU B 1 69 ? -35.197 22.851 -29.639 1.00 23.64 58 LEU B O 1
ATOM 3018 N N . GLY B 1 70 ? -33.266 23.134 -28.524 1.00 21.73 59 GLY B N 1
ATOM 3019 C CA . GLY B 1 70 ? -32.623 22.079 -29.294 1.00 21.53 59 GLY B CA 1
ATOM 3020 C C . GLY B 1 70 ? -31.540 21.331 -28.545 1.00 20.80 59 GLY B C 1
ATOM 3021 O O . GLY B 1 70 ? -31.126 21.734 -27.459 1.00 20.91 59 GLY B O 1
ATOM 3022 N N . VAL B 1 71 ? -31.080 20.251 -29.162 1.00 20.42 60 VAL B N 1
ATOM 3023 C CA . VAL B 1 71 ? -29.988 19.441 -28.657 1.00 20.17 60 VAL B CA 1
ATOM 3024 C C . VAL B 1 71 ? -28.668 20.200 -28.773 1.00 20.09 60 VAL B C 1
ATOM 3025 O O . VAL B 1 71 ? -28.373 20.817 -29.807 1.00 19.99 60 VAL B O 1
ATOM 3029 N N . ASN B 1 72 ? -27.882 20.128 -27.706 1.00 20.08 61 ASN B N 1
ATOM 3030 C CA . ASN B 1 72 ? -26.545 20.719 -27.658 1.00 20.55 61 ASN B CA 1
ATOM 3031 C C . ASN B 1 72 ? -25.805 20.098 -26.478 1.00 20.74 61 ASN B C 1
ATOM 3032 O O . ASN B 1 72 ? -26.307 19.141 -25.880 1.00 20.75 61 ASN B O 1
ATOM 3037 N N . LEU B 1 73 ? -24.647 20.657 -26.121 1.00 20.94 62 LEU B N 1
ATOM 3038 C CA . LEU B 1 73 ? -23.782 20.086 -25.078 1.00 20.57 62 LEU B CA 1
ATOM 3039 C C . LEU B 1 73 ? -24.502 19.798 -23.753 1.00 20.85 62 LEU B C 1
ATOM 3040 O O . LEU B 1 73 ? -24.113 18.882 -23.028 1.00 20.48 62 LEU B O 1
ATOM 3045 N N . PHE B 1 74 ? -25.547 20.571 -23.454 1.00 20.34 63 PHE B N 1
ATOM 3046 C CA . PHE B 1 74 ? -26.225 20.503 -22.159 1.00 20.77 63 PHE B CA 1
ATOM 3047 C C . PHE B 1 74 ? -27.283 19.408 -22.048 1.00 20.68 63 PHE B C 1
ATOM 3048 O O . PHE B 1 74 ? -27.784 19.150 -20.952 1.00 20.09 63 PHE B O 1
ATOM 3056 N N . THR B 1 75 ? -27.642 18.789 -23.170 1.00 20.63 64 THR B N 1
ATOM 3057 C CA . THR B 1 75 ? -28.828 17.920 -23.217 1.00 21.04 64 THR B CA 1
ATOM 3058 C C . THR B 1 75 ? -28.790 16.717 -22.242 1.00 21.08 64 THR B C 1
ATOM 3059 O O . THR B 1 75 ? -29.838 16.253 -21.775 1.00 22.02 64 THR B O 1
ATOM 3063 N N . ASP B 1 76 ? -27.596 16.245 -21.900 1.00 20.71 65 ASP B N 1
ATOM 3064 C CA . ASP B 1 76 ? -27.480 15.148 -20.945 1.00 20.67 65 ASP B CA 1
ATOM 3065 C C . ASP B 1 76 ? -26.885 15.563 -19.597 1.00 21.09 65 ASP B C 1
ATOM 3066 O O . ASP B 1 76 ? -26.521 14.701 -18.782 1.00 20.55 65 ASP B O 1
ATOM 3071 N N A MET B 1 77 ? -26.814 16.875 -19.364 0.50 21.01 66 MET B N 1
ATOM 3072 N N B MET B 1 77 ? -26.796 16.880 -19.381 0.50 21.12 66 MET B N 1
ATOM 3073 C CA A MET B 1 77 ? -26.136 17.433 -18.194 0.50 20.85 66 MET B CA 1
ATOM 3074 C CA B MET B 1 77 ? -26.163 17.473 -18.197 0.50 21.08 66 MET B CA 1
ATOM 3075 C C A MET B 1 77 ? -27.092 17.741 -17.044 0.50 21.45 66 MET B C 1
ATOM 3076 C C B MET B 1 77 ? -27.132 17.663 -17.037 0.50 21.57 66 MET B C 1
ATOM 3077 O O A MET B 1 77 ? -28.244 18.152 -17.259 0.50 20.89 66 MET B O 1
ATOM 3078 O O B MET B 1 77 ? -28.323 17.949 -17.236 0.50 21.08 66 MET B O 1
ATOM 3087 N N . THR B 1 78 ? -26.609 17.539 -15.820 1.00 21.84 67 THR B N 1
ATOM 3088 C CA . THR B 1 78 ? -27.403 17.838 -14.623 1.00 23.12 67 THR B CA 1
ATOM 3089 C C . THR B 1 78 ? -27.406 19.353 -14.351 1.00 24.26 67 THR B C 1
ATOM 3090 O O . THR B 1 78 ? -26.543 20.067 -14.855 1.00 24.56 67 THR B O 1
ATOM 3094 N N . PRO B 1 79 ? -28.362 19.843 -13.535 1.00 25.45 68 PRO B N 1
ATOM 3095 C CA . PRO B 1 79 ? -28.315 21.261 -13.136 1.00 26.11 68 PRO B CA 1
ATOM 3096 C C . PRO B 1 79 ? -26.956 21.659 -12.552 1.00 26.68 68 PRO B C 1
ATOM 3097 O O . PRO B 1 79 ? -26.484 22.774 -12.781 1.00 26.35 68 PRO B O 1
ATOM 3101 N N . GLU B 1 80 ? -26.334 20.736 -11.820 1.00 27.00 69 GLU B N 1
ATOM 3102 C CA . GLU B 1 80 ? -25.066 20.987 -11.145 1.00 27.22 69 GLU B CA 1
ATOM 3103 C C . GLU B 1 80 ? -23.894 21.220 -12.108 1.00 26.72 69 GLU B C 1
ATOM 3104 O O . GLU B 1 80 ? -23.030 22.060 -11.835 1.00 26.76 69 GLU B O 1
ATOM 3110 N N A GLU B 1 81 ? -23.892 20.494 -13.226 0.50 25.92 70 GLU B N 1
ATOM 3111 N N B GLU B 1 81 ? -23.864 20.472 -13.212 0.50 26.22 70 GLU B N 1
ATOM 3112 C CA A GLU B 1 81 ? -22.854 20.603 -14.260 0.50 25.16 70 GLU B CA 1
ATOM 3113 C CA B GLU B 1 81 ? -22.840 20.632 -14.256 0.50 25.77 70 GLU B CA 1
ATOM 3114 C C A GLU B 1 81 ? -23.042 21.822 -15.169 0.50 25.12 70 GLU B C 1
ATOM 3115 C C B GLU B 1 81 ? -23.031 21.916 -15.055 0.50 25.47 70 GLU B C 1
ATOM 3116 O O A GLU B 1 81 ? -22.077 22.351 -15.723 0.50 24.88 70 GLU B O 1
ATOM 3117 O O B GLU B 1 81 ? -22.060 22.581 -15.423 0.50 25.26 70 GLU B O 1
ATOM 3128 N N . MET B 1 82 ? -24.290 22.257 -15.322 1.00 24.88 71 MET B N 1
ATOM 3129 C CA . MET B 1 82 ? -24.605 23.428 -16.123 1.00 24.72 71 MET B CA 1
ATOM 3130 C C . MET B 1 82 ? -24.346 24.717 -15.385 1.00 24.44 71 MET B C 1
ATOM 3131 O O . MET B 1 82 ? -24.167 25.740 -16.029 1.00 25.06 71 MET B O 1
ATOM 3136 N N . LYS B 1 83 ? -24.319 24.660 -14.048 1.00 24.80 72 LYS B N 1
ATOM 3137 C CA . LYS B 1 83 ? -24.182 25.857 -13.207 1.00 25.18 72 LYS B CA 1
ATOM 3138 C C . LYS B 1 83 ? -22.953 26.677 -13.592 1.00 25.00 72 LYS B C 1
ATOM 3139 O O . LYS B 1 83 ? -23.026 27.906 -13.642 1.00 24.76 72 LYS B O 1
ATOM 3145 N N . ALA B 1 84 ? -21.843 25.994 -13.877 1.00 24.44 73 ALA B N 1
ATOM 3146 C CA . ALA B 1 84 ? -20.590 26.642 -14.274 1.00 24.84 73 ALA B CA 1
ATOM 3147 C C . ALA B 1 84 ? -20.757 27.514 -15.528 1.00 24.20 73 ALA B C 1
ATOM 3148 O O . ALA B 1 84 ? -20.177 28.595 -15.628 1.00 24.91 73 ALA B O 1
ATOM 3150 N N . TYR B 1 85 ? -21.575 27.042 -16.458 1.00 23.61 74 TYR B N 1
ATOM 3151 C CA . TYR B 1 85 ? -21.809 27.693 -17.744 1.00 22.92 74 TYR B CA 1
ATOM 3152 C C . TYR B 1 85 ? -22.796 28.840 -17.602 1.00 22.61 74 TYR B C 1
ATOM 3153 O O . TYR B 1 85 ? -22.551 29.938 -18.085 1.00 23.05 74 TYR B O 1
ATOM 3162 N N . THR B 1 86 ? -23.913 28.570 -16.929 1.00 22.08 75 THR B N 1
ATOM 3163 C CA . THR B 1 86 ? -25.081 29.448 -16.958 1.00 22.05 75 THR B CA 1
ATOM 3164 C C . THR B 1 86 ? -25.223 30.344 -15.727 1.00 22.09 75 THR B C 1
ATOM 3165 O O . THR B 1 86 ? -25.911 31.367 -15.780 1.00 20.60 75 THR B O 1
ATOM 3169 N N . HIS B 1 87 ? -24.605 29.935 -14.616 1.00 22.20 76 HIS B N 1
ATOM 3170 C CA . HIS B 1 87 ? -24.701 30.650 -13.334 1.00 23.31 76 HIS B CA 1
ATOM 3171 C C . HIS B 1 87 ? -23.324 30.833 -12.726 1.00 23.39 76 HIS B C 1
ATOM 3172 O O . HIS B 1 87 ? -23.137 30.691 -11.510 1.00 24.44 76 HIS B O 1
ATOM 3179 N N . GLY B 1 88 ? -22.365 31.140 -13.587 1.00 23.57 77 GLY B N 1
ATOM 3180 C CA . GLY B 1 88 ? -20.988 31.320 -13.188 1.00 23.72 77 GLY B CA 1
ATOM 3181 C C . GLY B 1 88 ? -20.712 32.669 -12.552 1.00 24.31 77 GLY B C 1
ATOM 3182 O O . GLY B 1 88 ? -19.740 32.796 -11.824 1.00 24.39 77 GLY B O 1
ATOM 3183 N N . LEU B 1 89 ? -21.580 33.655 -12.786 1.00 24.04 78 LEU B N 1
ATOM 3184 C CA . LEU B 1 89 ? -21.319 35.036 -12.347 1.00 24.75 78 LEU B CA 1
ATOM 3185 C C . LEU B 1 89 ? -21.482 35.244 -10.847 1.00 24.75 78 LEU B C 1
ATOM 3186 O O . LEU B 1 89 ? -22.357 34.645 -10.225 1.00 24.65 78 LEU B O 1
ATOM 3191 N N . ILE B 1 90 ? -20.635 36.100 -10.280 1.00 24.41 79 ILE B N 1
ATOM 3192 C CA . ILE B 1 90 ? -20.781 36.502 -8.877 1.00 24.20 79 ILE B CA 1
ATOM 3193 C C . ILE B 1 90 ? -20.717 38.016 -8.814 1.00 23.87 79 ILE B C 1
ATOM 3194 O O . ILE B 1 90 ? -19.713 38.623 -9.193 1.00 22.67 79 ILE B O 1
ATOM 3199 N N . MET B 1 91 ? -21.800 38.621 -8.346 1.00 23.88 80 MET B N 1
ATOM 3200 C CA . MET B 1 91 ? -21.906 40.067 -8.347 1.00 25.17 80 MET B CA 1
ATOM 3201 C C . MET B 1 91 ? -21.214 40.641 -7.113 1.00 25.15 80 MET B C 1
ATOM 3202 O O . MET B 1 91 ? -21.551 40.264 -5.981 1.00 25.12 80 MET B O 1
ATOM 3207 N N . PRO B 1 92 ? -20.218 41.526 -7.320 1.00 25.54 81 PRO B N 1
ATOM 3208 C CA . PRO B 1 92 ? -19.532 42.171 -6.206 1.00 25.51 81 PRO B CA 1
ATOM 3209 C C . PRO B 1 92 ? -20.400 43.232 -5.541 1.00 25.17 81 PRO B C 1
ATOM 3210 O O . PRO B 1 92 ? -21.484 43.576 -6.055 1.00 24.99 81 PRO B O 1
ATOM 3214 N N . ALA B 1 93 ? -19.921 43.752 -4.413 1.00 25.25 82 ALA B N 1
ATOM 3215 C CA . ALA B 1 93 ? -20.618 44.818 -3.708 1.00 25.63 82 ALA B CA 1
ATOM 3216 C C . ALA B 1 93 ? -20.806 46.006 -4.640 1.00 26.33 82 ALA B C 1
ATOM 3217 O O . ALA B 1 93 ? -21.894 46.580 -4.705 1.00 25.76 82 ALA B O 1
ATOM 3219 N N . ASP B 1 94 ? -19.747 46.325 -5.385 1.00 27.45 83 ASP B N 1
ATOM 3220 C CA . ASP B 1 94 ? -19.693 47.497 -6.265 1.00 28.76 83 ASP B CA 1
ATOM 3221 C C . ASP B 1 94 ? -19.686 47.016 -7.719 1.00 29.29 83 ASP B C 1
ATOM 3222 O O . ASP B 1 94 ? -18.679 46.488 -8.216 1.00 29.36 83 ASP B O 1
ATOM 3227 N N . LEU B 1 95 ? -20.817 47.193 -8.394 1.00 29.79 84 LEU B N 1
ATOM 3228 C CA . LEU B 1 95 ? -21.012 46.619 -9.731 1.00 30.90 84 LEU B CA 1
ATOM 3229 C C . LEU B 1 95 ? -20.242 47.335 -10.846 1.00 30.91 84 LEU B C 1
ATOM 3230 O O . LEU B 1 95 ? -20.070 46.785 -11.943 1.00 31.01 84 LEU B O 1
ATOM 3235 N N A HIS B 1 96 ? -19.791 48.554 -10.572 0.50 31.11 85 HIS B N 1
ATOM 3236 N N B HIS B 1 96 ? -19.797 48.555 -10.540 0.50 31.09 85 HIS B N 1
ATOM 3237 C CA A HIS B 1 96 ? -19.043 49.337 -11.552 0.50 31.42 85 HIS B CA 1
ATOM 3238 C CA B HIS B 1 96 ? -19.118 49.433 -11.490 0.50 31.41 85 HIS B CA 1
ATOM 3239 C C A HIS B 1 96 ? -17.909 50.084 -10.872 0.50 31.56 85 HIS B C 1
ATOM 3240 C C B HIS B 1 96 ? -17.921 50.110 -10.821 0.50 31.55 85 HIS B C 1
ATOM 3241 O O A HIS B 1 96 ? -17.877 51.320 -10.842 0.50 31.47 85 HIS B O 1
ATOM 3242 O O B HIS B 1 96 ? -17.855 51.343 -10.755 0.50 31.45 85 HIS B O 1
ATOM 3255 N N . LYS B 1 97 ? -16.981 49.305 -10.324 1.00 31.80 86 LYS B N 1
ATOM 3256 C CA . LYS B 1 97 ? -15.774 49.823 -9.685 1.00 32.27 86 LYS B CA 1
ATOM 3257 C C . LYS B 1 97 ? -14.915 50.602 -10.692 1.00 31.86 86 LYS B C 1
ATOM 3258 O O . LYS B 1 97 ? -14.463 50.032 -11.697 1.00 32.15 86 LYS B O 1
ATOM 3264 N N . ASN B 1 98 ? -14.701 51.890 -10.403 1.00 31.85 87 ASN B N 1
ATOM 3265 C CA . ASN B 1 98 ? -13.910 52.817 -11.243 1.00 31.64 87 ASN B CA 1
ATOM 3266 C C . ASN B 1 98 ? -14.515 53.123 -12.625 1.00 31.11 87 ASN B C 1
ATOM 3267 O O . ASN B 1 98 ? -13.856 53.722 -13.478 1.00 30.84 87 ASN B O 1
ATOM 3272 N N . GLY B 1 99 ? -15.761 52.715 -12.838 1.00 30.48 88 GLY B N 1
ATOM 3273 C CA . GLY B 1 99 ? -16.429 52.947 -14.119 1.00 30.15 88 GLY B CA 1
ATOM 3274 C C . GLY B 1 99 ? -16.939 54.361 -14.311 1.00 29.71 88 GLY B C 1
ATOM 3275 O O . GLY B 1 99 ? -17.289 55.043 -13.337 1.00 30.05 88 GLY B O 1
ATOM 3276 N N . ILE B 1 100 ? -16.990 54.793 -15.573 1.00 28.69 89 ILE B N 1
ATOM 3277 C CA . ILE B 1 100 ? -17.530 56.095 -15.957 1.00 28.46 89 ILE B CA 1
ATOM 3278 C C . ILE B 1 100 ? -18.988 55.925 -16.370 1.00 27.90 89 ILE B C 1
ATOM 3279 O O . ILE B 1 100 ? -19.266 55.203 -17.327 1.00 27.05 89 ILE B O 1
ATOM 3284 N N . PRO B 1 101 ? -19.920 56.582 -15.652 1.00 27.96 90 PRO B N 1
ATOM 3285 C CA . PRO B 1 101 ? -21.342 56.365 -15.938 1.00 28.03 90 PRO B CA 1
ATOM 3286 C C . PRO B 1 101 ? -21.777 57.031 -17.231 1.00 28.27 90 PRO B C 1
ATOM 3287 O O . PRO B 1 101 ? -21.292 58.124 -17.573 1.00 27.79 90 PRO B O 1
ATOM 3291 N N . ILE B 1 102 ? -22.686 56.361 -17.938 1.00 28.08 91 ILE B N 1
ATOM 3292 C CA . ILE B 1 102 ? -23.294 56.894 -19.150 1.00 28.10 91 ILE B CA 1
ATOM 3293 C C . ILE B 1 102 ? -24.784 57.060 -18.887 1.00 28.75 91 ILE B C 1
ATOM 3294 O O . ILE B 1 102 ? -25.461 56.102 -18.516 1.00 28.15 91 ILE B O 1
ATOM 3299 N N . LYS B 1 103 ? -25.275 58.288 -19.053 1.00 29.43 92 LYS B N 1
ATOM 3300 C CA . LYS B 1 103 ? -26.708 58.601 -18.901 1.00 31.00 92 LYS B CA 1
ATOM 3301 C C . LYS B 1 103 ? -27.285 59.214 -20.185 1.00 31.69 92 LYS B C 1
ATOM 3302 O O . LYS B 1 103 ? -28.413 58.894 -20.577 1.00 31.58 92 LYS B O 1
ATOM 3308 N N . THR B 1 104 ? -26.502 60.086 -20.831 1.00 32.17 93 THR B N 1
ATOM 3309 C CA . THR B 1 104 ? -26.954 60.855 -21.996 1.00 33.14 93 THR B CA 1
ATOM 3310 C C . THR B 1 104 ? -26.133 60.582 -23.258 1.00 33.95 93 THR B C 1
ATOM 3311 O O . THR B 1 104 ? -25.049 60.003 -23.187 1.00 34.36 93 THR B O 1
ATOM 3315 N N . ARG B 1 105 ? -26.644 61.022 -24.411 1.00 34.65 94 ARG B N 1
ATOM 3316 C CA . ARG B 1 105 ? -25.868 61.020 -25.661 1.00 35.34 94 ARG B CA 1
ATOM 3317 C C . ARG B 1 105 ? -24.551 61.774 -25.490 1.00 35.68 94 ARG B C 1
ATOM 3318 O O . ARG B 1 105 ? -23.500 61.304 -25.935 1.00 35.67 94 ARG B O 1
ATOM 3326 N N . GLU B 1 106 ? -24.621 62.940 -24.843 1.00 36.01 95 GLU B N 1
ATOM 3327 C CA . GLU B 1 106 ? -23.445 63.763 -24.557 1.00 36.73 95 GLU B CA 1
ATOM 3328 C C . GLU B 1 106 ? -22.374 62.974 -23.796 1.00 37.12 95 GLU B C 1
ATOM 3329 O O . GLU B 1 106 ? -21.180 63.110 -24.082 1.00 37.35 95 GLU B O 1
ATOM 3335 N N . ASP B 1 107 ? -22.808 62.144 -22.843 1.00 37.44 96 ASP B N 1
ATOM 3336 C CA . ASP B 1 107 ? -21.901 61.259 -22.098 1.00 37.62 96 ASP B CA 1
ATOM 3337 C C . ASP B 1 107 ? -21.105 60.352 -23.036 1.00 38.10 96 ASP B C 1
ATOM 3338 O O . ASP B 1 107 ? -19.948 60.024 -22.754 1.00 38.36 96 ASP B O 1
ATOM 3343 N N . LEU B 1 108 ? -21.725 59.963 -24.150 1.00 38.77 97 LEU B N 1
ATOM 3344 C CA . LEU B 1 108 ? -21.089 59.083 -25.140 1.00 39.45 97 LEU B CA 1
ATOM 3345 C C . LEU B 1 108 ? -20.251 59.838 -26.165 1.00 40.16 97 LEU B C 1
ATOM 3346 O O . LEU B 1 108 ? -19.718 59.230 -27.099 1.00 40.29 97 LEU B O 1
ATOM 3351 N N . GLY B 1 109 ? -20.134 61.155 -25.988 1.00 40.83 98 GLY B N 1
ATOM 3352 C CA . GLY B 1 109 ? -19.508 62.029 -26.982 1.00 41.95 98 GLY B CA 1
ATOM 3353 C C . GLY B 1 109 ? -20.328 62.114 -28.261 1.00 42.58 98 GLY B C 1
ATOM 3354 O O . GLY B 1 109 ? -19.783 62.316 -29.347 1.00 42.83 98 GLY B O 1
ATOM 3355 N N . LEU B 1 110 ? -21.642 61.963 -28.127 1.00 43.28 99 LEU B N 1
ATOM 3356 C CA . LEU B 1 110 ? -22.528 61.831 -29.275 1.00 44.37 99 LEU B CA 1
ATOM 3357 C C . LEU B 1 110 ? -23.448 63.028 -29.450 1.00 44.89 99 LEU B C 1
ATOM 3358 O O . LEU B 1 110 ? -23.904 63.623 -28.468 1.00 45.00 99 LEU B O 1
ATOM 3363 N N . ASN B 1 111 ? -23.699 63.368 -30.717 1.00 45.64 100 ASN B N 1
ATOM 3364 C CA . ASN B 1 111 ? -24.730 64.324 -31.108 1.00 46.00 100 ASN B CA 1
ATOM 3365 C C . ASN B 1 111 ? -26.086 63.830 -30.607 1.00 46.18 100 ASN B C 1
ATOM 3366 O O . ASN B 1 111 ? -26.439 62.663 -30.800 1.00 46.36 100 ASN B O 1
ATOM 3371 N N . ALA B 1 112 ? -26.833 64.709 -29.951 1.00 46.42 101 ALA B N 1
ATOM 3372 C CA . ALA B 1 112 ? -28.056 64.305 -29.255 1.00 46.63 101 ALA B CA 1
ATOM 3373 C C . ALA B 1 112 ? -29.242 64.126 -30.200 1.00 46.61 101 ALA B C 1
ATOM 3374 O O . ALA B 1 112 ? -30.269 63.559 -29.822 1.00 46.94 101 ALA B O 1
ATOM 3376 N N . SER B 1 113 ? -29.089 64.605 -31.429 1.00 46.39 102 SER B N 1
ATOM 3377 C CA . SER B 1 113 ? -30.174 64.629 -32.400 1.00 46.01 102 SER B CA 1
ATOM 3378 C C . SER B 1 113 ? -30.054 63.514 -33.447 1.00 45.67 102 SER B C 1
ATOM 3379 O O . SER B 1 113 ? -31.062 63.089 -34.031 1.00 45.77 102 SER B O 1
ATOM 3382 N N . VAL B 1 114 ? -28.829 63.040 -33.672 1.00 44.90 103 VAL B N 1
ATOM 3383 C CA . VAL B 1 114 ? -28.551 62.069 -34.734 1.00 44.19 103 VAL B CA 1
ATOM 3384 C C . VAL B 1 114 ? -29.227 60.729 -34.466 1.00 43.22 103 VAL B C 1
ATOM 3385 O O . VAL B 1 114 ? -29.377 60.301 -33.319 1.00 43.65 103 VAL B O 1
ATOM 3389 N N . ARG B 1 115 ? -29.631 60.074 -35.544 1.00 41.83 104 ARG B N 1
ATOM 3390 C CA . ARG B 1 115 ? -30.417 58.870 -35.459 1.00 40.18 104 ARG B CA 1
ATOM 3391 C C . ARG B 1 115 ? -29.651 57.702 -36.068 1.00 38.85 104 ARG B C 1
ATOM 3392 O O . ARG B 1 115 ? -29.182 57.787 -37.200 1.00 38.21 104 ARG B O 1
ATOM 3400 N N . TYR B 1 116 ? -29.536 56.614 -35.313 1.00 36.96 105 TYR B N 1
ATOM 3401 C CA . TYR B 1 116 ? -28.762 55.451 -35.752 1.00 35.97 105 TYR B CA 1
ATOM 3402 C C . TYR B 1 116 ? -29.641 54.357 -36.396 1.00 34.63 105 TYR B C 1
ATOM 3403 O O . TYR B 1 116 ? -30.853 54.333 -36.181 1.00 33.76 105 TYR B O 1
ATOM 3412 N N . PRO B 1 117 ? -29.035 53.470 -37.217 1.00 33.63 106 PRO B N 1
ATOM 3413 C CA . PRO B 1 117 ? -29.803 52.438 -37.935 1.00 32.62 106 PRO B CA 1
ATOM 3414 C C . PRO B 1 117 ? -30.725 51.644 -37.009 1.00 31.42 106 PRO B C 1
ATOM 3415 O O . PRO B 1 117 ? -30.360 51.395 -35.857 1.00 31.36 106 PRO B O 1
ATOM 3419 N N . ALA B 1 118 ? -31.901 51.257 -37.504 1.00 29.85 107 ALA B N 1
ATOM 3420 C CA . ALA B 1 118 ? -32.847 50.450 -36.727 1.00 29.07 107 ALA B CA 1
ATOM 3421 C C . ALA B 1 118 ? -32.316 49.045 -36.464 1.00 28.54 107 ALA B C 1
ATOM 3422 O O . ALA B 1 118 ? -32.737 48.370 -35.518 1.00 28.46 107 ALA B O 1
ATOM 3424 N N . SER B 1 119 ? -31.421 48.604 -37.338 1.00 27.80 108 SER B N 1
ATOM 3425 C CA . SER B 1 119 ? -30.795 47.288 -37.242 1.00 27.41 108 SER B CA 1
ATOM 3426 C C . SER B 1 119 ? -29.304 47.450 -37.386 1.00 26.87 108 SER B C 1
ATOM 3427 O O . SER B 1 119 ? -28.841 48.364 -38.079 1.00 26.49 108 SER B O 1
ATOM 3430 N N . PHE B 1 120 ? -28.546 46.562 -36.745 1.00 25.89 109 PHE B N 1
ATOM 3431 C CA . PHE B 1 120 ? -27.096 46.673 -36.757 1.00 25.59 109 PHE B CA 1
ATOM 3432 C C . PHE B 1 120 ? -26.453 45.353 -36.322 1.00 24.98 109 PHE B C 1
ATOM 3433 O O . PHE B 1 120 ? -27.025 44.620 -35.524 1.00 25.16 109 PHE B O 1
ATOM 3441 N N . ASP B 1 121 ? -25.272 45.056 -36.860 1.00 24.41 110 ASP B N 1
ATOM 3442 C CA . ASP B 1 121 ? -24.544 43.829 -36.529 1.00 24.12 110 ASP B CA 1
ATOM 3443 C C . ASP B 1 121 ? -23.060 44.084 -36.763 1.00 23.90 110 ASP B C 1
ATOM 3444 O O . ASP B 1 121 ? -22.649 44.281 -37.908 1.00 23.58 110 ASP B O 1
ATOM 3449 N N . TRP B 1 122 ? -22.257 44.078 -35.696 1.00 23.51 111 TRP B N 1
ATOM 3450 C CA . TRP B 1 122 ? -20.820 44.416 -35.813 1.00 23.84 111 TRP B CA 1
ATOM 3451 C C . TRP B 1 122 ? -20.047 43.435 -36.707 1.00 24.10 111 TRP B C 1
ATOM 3452 O O . TRP B 1 122 ? -18.973 43.772 -37.234 1.00 23.91 111 TRP B O 1
ATOM 3463 N N . ARG B 1 123 ? -20.600 42.233 -36.884 1.00 24.00 112 ARG B N 1
ATOM 3464 C CA . ARG B 1 123 ? -20.011 41.236 -37.775 1.00 24.87 112 ARG B CA 1
ATOM 3465 C C . ARG B 1 123 ? -20.035 41.715 -39.233 1.00 24.92 112 ARG B C 1
ATOM 3466 O O . ARG B 1 123 ? -19.162 41.335 -40.023 1.00 25.22 112 ARG B O 1
ATOM 3474 N N . ASP B 1 124 ? -21.007 42.574 -39.562 1.00 24.77 113 ASP B N 1
ATOM 3475 C CA . ASP B 1 124 ? -21.111 43.183 -40.902 1.00 25.15 113 ASP B CA 1
ATOM 3476 C C . ASP B 1 124 ? -19.906 44.072 -41.228 1.00 25.40 113 ASP B C 1
ATOM 3477 O O . ASP B 1 124 ? -19.653 44.380 -42.400 1.00 25.35 113 ASP B O 1
ATOM 3482 N N . GLN B 1 125 ? -19.171 44.476 -40.190 1.00 25.43 114 GLN B N 1
ATOM 3483 C CA . GLN B 1 125 ? -17.963 45.286 -40.328 1.00 25.71 114 GLN B CA 1
ATOM 3484 C C . GLN B 1 125 ? -16.735 44.501 -39.849 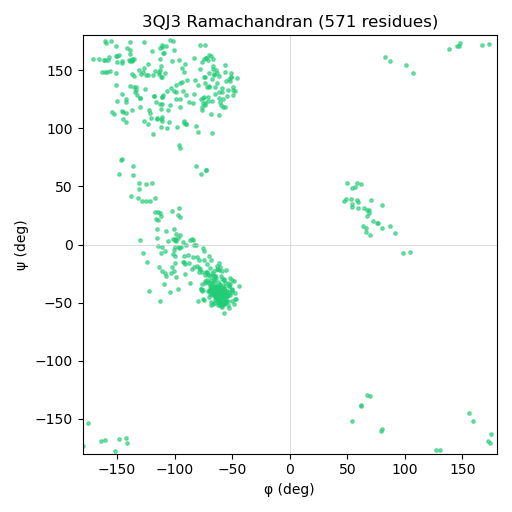1.00 25.38 114 GLN B C 1
ATOM 3485 O O . GLN B 1 125 ? -15.628 45.038 -39.766 1.00 25.38 114 GLN B O 1
ATOM 3491 N N . GLY B 1 126 ? -16.940 43.231 -39.519 1.00 24.96 115 GLY B N 1
ATOM 3492 C CA . GLY B 1 126 ? -15.835 42.345 -39.130 1.00 24.80 115 GLY B CA 1
ATOM 3493 C C . GLY B 1 126 ? -15.173 42.654 -37.799 1.00 24.67 115 GLY B C 1
ATOM 3494 O O . GLY B 1 126 ? -13.981 42.386 -37.611 1.00 24.39 115 GLY B O 1
ATOM 3495 N N . MET B 1 127 ? -15.947 43.211 -36.869 1.00 24.42 116 MET B N 1
ATOM 3496 C CA . MET B 1 127 ? -15.394 43.713 -35.613 1.00 24.43 116 MET B CA 1
ATOM 3497 C C . MET B 1 127 ? -15.581 42.755 -34.437 1.00 24.74 116 MET B C 1
ATOM 3498 O O . MET B 1 127 ? -15.249 43.087 -33.299 1.00 24.56 116 MET B O 1
ATOM 3503 N N . VAL B 1 128 ? -16.118 41.569 -34.705 1.00 24.55 117 VAL B N 1
ATOM 3504 C CA . VAL B 1 128 ? -16.294 40.575 -33.649 1.00 24.38 117 VAL B CA 1
ATOM 3505 C C . VAL B 1 128 ? -15.298 39.434 -33.837 1.00 24.46 117 VAL B C 1
ATOM 3506 O O . VAL B 1 128 ? -15.200 38.867 -34.931 1.00 24.73 117 VAL B O 1
ATOM 3510 N N A SER B 1 129 ? -14.564 39.118 -32.770 0.50 23.98 118 SER B N 1
ATOM 3511 N N B SER B 1 129 ? -14.558 39.117 -32.777 0.50 24.52 118 SER B N 1
ATOM 3512 C CA A SER B 1 129 ? -13.625 37.996 -32.758 0.50 23.63 118 SER B CA 1
ATOM 3513 C CA B SER B 1 129 ? -13.618 37.999 -32.792 0.50 24.81 118 SER B CA 1
ATOM 3514 C C A SER B 1 129 ? -14.391 36.669 -32.822 0.50 23.92 118 SER B C 1
ATOM 3515 C C B SER B 1 129 ? -14.384 36.672 -32.822 0.50 24.46 118 SER B C 1
ATOM 3516 O O A SER B 1 129 ? -15.593 36.644 -32.556 0.50 23.51 118 SER B O 1
ATOM 3517 O O B SER B 1 129 ? -15.581 36.650 -32.533 0.50 24.10 118 SER B O 1
ATOM 3522 N N . PRO B 1 130 ? -13.712 35.562 -33.193 1.00 24.38 119 PRO B N 1
ATOM 3523 C CA . PRO B 1 130 ? -14.440 34.283 -33.240 1.00 24.18 119 PRO B CA 1
ATOM 3524 C C . PRO B 1 130 ? -15.015 33.842 -31.878 1.00 24.13 119 PRO B C 1
ATOM 3525 O O . PRO B 1 130 ? -14.516 34.253 -30.819 1.00 24.36 119 PRO B O 1
ATOM 3529 N N . VAL B 1 131 ? -16.071 33.030 -31.923 1.00 23.67 120 VAL B N 1
ATOM 3530 C CA . VAL B 1 131 ? -16.694 32.470 -30.720 1.00 23.96 120 VAL B CA 1
ATOM 3531 C C . VAL B 1 131 ? -15.700 31.539 -30.024 1.00 24.49 120 VAL B C 1
ATOM 3532 O O . VAL B 1 131 ? -15.022 30.756 -30.674 1.00 24.35 120 VAL B O 1
ATOM 3536 N N . LYS B 1 132 ? -15.604 31.646 -28.706 1.00 24.91 121 LYS B N 1
ATOM 3537 C CA . LYS B 1 132 ? -14.736 30.778 -27.932 1.00 25.64 121 LYS B CA 1
ATOM 3538 C C . LYS B 1 132 ? -15.616 29.861 -27.094 1.00 25.86 121 LYS B C 1
ATOM 3539 O O . LYS B 1 132 ? -16.838 30.056 -27.037 1.00 24.83 121 LYS B O 1
ATOM 3545 N N . ASN B 1 133 ? -15.006 28.853 -26.469 1.00 25.87 122 ASN B N 1
ATOM 3546 C CA . ASN B 1 133 ? -15.723 27.933 -25.597 1.00 26.17 122 ASN B CA 1
ATOM 3547 C C . ASN B 1 133 ? -15.076 27.901 -24.216 1.00 26.79 122 ASN B C 1
ATOM 3548 O O . ASN B 1 133 ? -13.912 27.498 -24.068 1.00 26.20 122 ASN B O 1
ATOM 3553 N N A GLN B 1 134 ? -15.836 28.333 -23.210 0.50 26.71 123 GLN B N 1
ATOM 3554 N N B GLN B 1 134 ? -15.835 28.333 -23.211 0.50 26.71 123 GLN B N 1
ATOM 3555 C CA A GLN B 1 134 ? -15.333 28.445 -21.843 0.50 26.72 123 GLN B CA 1
ATOM 3556 C CA B GLN B 1 134 ? -15.330 28.444 -21.844 0.50 26.71 123 GLN B CA 1
ATOM 3557 C C A GLN B 1 134 ? -15.162 27.092 -21.143 0.50 27.24 123 GLN B C 1
ATOM 3558 C C B GLN B 1 134 ? -15.159 27.091 -21.146 0.50 27.24 123 GLN B C 1
ATOM 3559 O O A GLN B 1 134 ? -14.491 27.006 -20.112 0.50 26.97 123 GLN B O 1
ATOM 3560 O O B GLN B 1 134 ? -14.484 27.004 -20.117 0.50 26.98 123 GLN B O 1
ATOM 3571 N N . GLY B 1 135 ? -15.795 26.054 -21.688 1.00 27.70 124 GLY B N 1
ATOM 3572 C CA . GLY B 1 135 ? -15.743 24.703 -21.096 1.00 28.69 124 GLY B CA 1
ATOM 3573 C C . GLY B 1 135 ? -16.323 24.633 -19.695 1.00 29.70 124 GLY B C 1
ATOM 3574 O O . GLY B 1 135 ? -17.168 25.454 -19.313 1.00 29.29 124 GLY B O 1
ATOM 3575 N N . SER B 1 136 ? -15.841 23.667 -18.916 1.00 30.39 125 SER B N 1
ATOM 3576 C CA . SER B 1 136 ? -16.370 23.401 -17.580 1.00 31.57 125 SER B CA 1
ATOM 3577 C C . SER B 1 136 ? -15.939 24.437 -16.540 1.00 32.01 125 SER B C 1
ATOM 3578 O O . SER B 1 136 ? -16.388 24.398 -15.397 1.00 32.97 125 SER B O 1
ATOM 3581 N N . CYS B 1 137 ? -15.070 25.358 -16.943 1.00 32.65 126 CYS B N 1
ATOM 3582 C CA . CYS B 1 137 ? -14.635 26.452 -16.080 1.00 32.29 126 CYS B CA 1
ATOM 3583 C C . CYS B 1 137 ? -15.603 27.632 -16.204 1.00 31.94 126 CYS B C 1
ATOM 3584 O O . CYS B 1 137 ? -15.813 28.156 -17.307 1.00 32.16 126 CYS B O 1
ATOM 3587 N N . GLY B 1 138 ? -16.172 28.048 -15.072 1.00 31.33 127 GLY B N 1
ATOM 3588 C CA . GLY B 1 138 ? -17.255 29.036 -15.028 1.00 30.52 127 GLY B CA 1
ATOM 3589 C C . GLY B 1 138 ? -16.822 30.480 -15.215 1.00 29.28 127 GLY B C 1
ATOM 3590 O O . GLY B 1 138 ? -17.036 31.330 -14.341 1.00 29.28 127 GLY B O 1
ATOM 3591 N N . SER B 1 139 ? -16.222 30.758 -16.366 1.00 27.83 128 SER B N 1
ATOM 3592 C CA . SER B 1 139 ? -15.520 32.018 -16.566 1.00 27.10 128 SER B CA 1
ATOM 3593 C C . SER B 1 139 ? -16.165 32.916 -17.622 1.00 25.85 128 SER B C 1
ATOM 3594 O O . SER B 1 139 ? -15.477 33.717 -18.257 1.00 25.69 128 SER B O 1
ATOM 3597 N N . SER B 1 140 ? -17.479 32.802 -17.808 1.00 24.68 129 SER B N 1
ATOM 3598 C CA . SER B 1 140 ? -18.147 33.676 -18.782 1.00 24.05 129 SER B CA 1
ATOM 3599 C C . SER B 1 140 ? -17.815 35.162 -18.519 1.00 23.23 129 SER B C 1
ATOM 3600 O O . SER B 1 140 ? -17.676 35.944 -19.459 1.00 23.16 129 SER B O 1
ATOM 3603 N N . TRP B 1 141 ? -17.682 35.538 -17.245 1.00 22.63 130 TRP B N 1
ATOM 3604 C CA . TRP B 1 141 ? -17.245 36.893 -16.877 1.00 22.24 130 TRP B CA 1
ATOM 3605 C C . TRP B 1 141 ? -15.966 37.346 -17.599 1.00 21.40 130 TRP B C 1
ATOM 3606 O O . TRP B 1 141 ? -15.855 38.499 -18.023 1.00 21.79 130 TRP B O 1
ATOM 3617 N N . ALA B 1 142 ? -15.014 36.430 -17.722 1.00 21.07 131 ALA B N 1
ATOM 3618 C CA . ALA B 1 142 ? -13.745 36.701 -18.379 1.00 20.06 131 ALA B CA 1
ATOM 3619 C C . ALA B 1 142 ? -13.908 36.714 -19.884 1.00 20.32 131 ALA B C 1
ATOM 3620 O O . ALA B 1 142 ? -13.305 37.556 -20.547 1.00 19.95 131 ALA B O 1
ATOM 3622 N N . PHE B 1 143 ? -14.714 35.791 -20.430 1.00 19.94 132 PHE B N 1
ATOM 3623 C CA . PHE B 1 143 ? -14.941 35.760 -21.886 1.00 20.33 132 PHE B CA 1
ATOM 3624 C C . PHE B 1 143 ? -15.730 36.956 -22.378 1.00 20.06 132 PHE B C 1
ATOM 3625 O O . PHE B 1 143 ? -15.470 37.474 -23.470 1.00 20.32 132 PHE B O 1
ATOM 3633 N N . SER B 1 144 ? -16.682 37.399 -21.563 1.00 20.25 133 SER B N 1
ATOM 3634 C CA . SER B 1 144 ? -17.423 38.618 -21.858 1.00 20.81 133 SER B CA 1
ATOM 3635 C C . SER B 1 144 ? -16.443 39.794 -21.932 1.00 20.55 133 SER B C 1
ATOM 3636 O O . SER B 1 144 ? -16.495 40.604 -22.851 1.00 21.11 133 SER B O 1
ATOM 3639 N N . SER B 1 145 ? -15.525 39.854 -20.978 1.00 20.78 134 SER B N 1
ATOM 3640 C CA . SER B 1 145 ? -14.521 40.914 -20.924 1.00 21.14 134 SER B CA 1
ATOM 3641 C C . SER B 1 145 ? -13.572 40.913 -22.123 1.00 21.32 134 SER B C 1
ATOM 3642 O O . SER B 1 145 ? -13.342 41.957 -22.709 1.00 21.92 134 SER B O 1
ATOM 3645 N N . THR B 1 146 ? -13.017 39.746 -22.456 1.00 21.72 135 THR B N 1
ATOM 3646 C CA . THR B 1 146 ? -12.027 39.628 -23.530 1.00 21.84 135 THR B CA 1
ATOM 3647 C C . THR B 1 146 ? -12.660 39.907 -24.888 1.00 22.23 135 THR B C 1
ATOM 3648 O O . THR B 1 146 ? -12.070 40.619 -25.707 1.00 22.69 135 THR B O 1
ATOM 3652 N N . GLY B 1 147 ? -13.859 39.364 -25.102 1.00 21.49 136 GLY B N 1
ATOM 3653 C CA . GLY B 1 147 ? -14.635 39.623 -26.307 1.00 22.10 136 GLY B CA 1
ATOM 3654 C C . GLY B 1 147 ? -14.823 41.111 -26.529 1.00 22.13 136 GLY B C 1
ATOM 3655 O O . GLY B 1 147 ? -14.666 41.603 -27.652 1.00 22.94 136 GLY B O 1
ATOM 3656 N N . ALA B 1 148 ? -15.146 41.825 -25.453 1.00 21.72 137 ALA B N 1
ATOM 3657 C CA . ALA B 1 148 ? -15.336 43.267 -25.510 1.00 22.25 137 ALA B CA 1
ATOM 3658 C C . ALA B 1 148 ? -14.024 43.996 -25.821 1.00 22.20 137 ALA B C 1
ATOM 3659 O O . ALA B 1 148 ? -14.009 44.892 -26.658 1.00 21.58 137 ALA B O 1
ATOM 3661 N N . ILE B 1 149 ? -12.928 43.570 -25.189 1.00 22.32 138 ILE B N 1
ATOM 3662 C CA . ILE B 1 149 ? -11.618 44.164 -25.462 1.00 22.88 138 ILE B CA 1
ATOM 3663 C C . ILE B 1 149 ? -11.185 43.916 -26.913 1.00 23.21 138 ILE B C 1
ATOM 3664 O O . ILE B 1 149 ? -10.744 44.840 -27.591 1.00 22.93 138 ILE B O 1
ATOM 3669 N N . GLU B 1 150 ? -11.373 42.680 -27.379 1.00 23.67 139 GLU B N 1
ATOM 3670 C CA . GLU B 1 150 ? -10.969 42.257 -28.718 1.00 24.25 139 GLU B CA 1
ATOM 3671 C C . GLU B 1 150 ? -11.679 43.096 -29.762 1.00 24.11 139 GLU B C 1
ATOM 3672 O O . GLU B 1 150 ? -11.062 43.570 -30.725 1.00 24.00 139 GLU B O 1
ATOM 3678 N N . SER B 1 151 ? -12.972 43.326 -29.546 1.00 23.64 140 SER B N 1
ATOM 3679 C CA . SER B 1 151 ? -13.740 44.139 -30.482 1.00 23.60 140 SER B CA 1
ATOM 3680 C C . SER B 1 151 ? -13.266 45.601 -30.505 1.00 23.77 140 SER B C 1
ATOM 3681 O O . SER B 1 151 ? -13.255 46.237 -31.568 1.00 23.62 140 SER B O 1
ATOM 3684 N N . GLN B 1 152 ? -12.871 46.135 -29.351 1.00 23.99 141 GLN B N 1
ATOM 3685 C CA . GLN B 1 152 ? -12.302 47.498 -29.304 1.00 24.78 141 GLN B CA 1
ATOM 3686 C C . GLN B 1 152 ? -10.995 47.587 -30.107 1.00 25.83 141 GLN B C 1
ATOM 3687 O O . GLN B 1 152 ? -10.753 48.565 -30.836 1.00 25.52 141 GLN B O 1
ATOM 3693 N N . MET B 1 153 ? -10.168 46.556 -29.983 1.00 26.83 142 MET B N 1
ATOM 3694 C CA . MET B 1 153 ? -8.914 46.497 -30.717 1.00 28.21 142 MET B CA 1
ATOM 3695 C C . MET B 1 153 ? -9.154 46.409 -32.226 1.00 28.41 142 MET B C 1
ATOM 3696 O O . MET B 1 153 ? -8.434 47.036 -32.996 1.00 29.31 142 MET B O 1
ATOM 3701 N N . LYS B 1 154 ? -10.167 45.648 -32.639 1.00 28.18 143 LYS B N 1
ATOM 3702 C CA . LYS B 1 154 ? -10.535 45.561 -34.053 1.00 28.27 143 LYS B CA 1
ATOM 3703 C C . LYS B 1 154 ? -11.040 46.901 -34.553 1.00 28.22 143 LYS B C 1
ATOM 3704 O O . LYS B 1 154 ? -10.684 47.346 -35.642 1.00 27.97 143 LYS B O 1
ATOM 3710 N N . ILE B 1 155 ? -11.868 47.553 -33.748 1.00 28.14 144 ILE B N 1
ATOM 3711 C CA . ILE B 1 155 ? -12.431 48.838 -34.135 1.00 28.39 144 ILE B CA 1
ATOM 3712 C C . ILE B 1 155 ? -11.326 49.886 -34.273 1.00 29.25 144 ILE B C 1
ATOM 3713 O O . ILE B 1 155 ? -11.392 50.734 -35.163 1.00 28.82 144 ILE B O 1
ATOM 3718 N N . ALA B 1 156 ? -10.309 49.810 -33.418 1.00 29.73 145 ALA B N 1
ATOM 3719 C CA . ALA B 1 156 ? -9.213 50.782 -33.481 1.00 31.38 145 ALA B CA 1
ATOM 3720 C C . ALA B 1 156 ? -8.243 50.490 -34.634 1.00 32.23 145 ALA B C 1
ATOM 3721 O O . ALA B 1 156 ? -7.768 51.411 -35.304 1.00 32.79 145 ALA B O 1
ATOM 3723 N N . ASN B 1 157 ? -7.985 49.208 -34.874 1.00 33.35 146 ASN B N 1
ATOM 3724 C CA . ASN B 1 157 ? -6.939 48.784 -35.793 1.00 34.16 146 ASN B CA 1
ATOM 3725 C C . ASN B 1 157 ? -7.446 48.193 -37.115 1.00 34.38 146 ASN B C 1
ATOM 3726 O O . ASN B 1 157 ? -6.649 47.880 -38.004 1.00 34.92 146 ASN B O 1
ATOM 3731 N N . GLY B 1 158 ? -8.759 48.029 -37.240 1.00 34.59 147 GLY B N 1
ATOM 3732 C CA . GLY B 1 158 ? -9.362 47.463 -38.447 1.00 34.87 147 GLY B CA 1
ATOM 3733 C C . GLY B 1 158 ? -9.747 46.002 -38.283 1.00 34.92 147 GLY B C 1
ATOM 3734 O O . GLY B 1 158 ? -9.153 45.280 -37.477 1.00 34.70 147 GLY B O 1
ATOM 37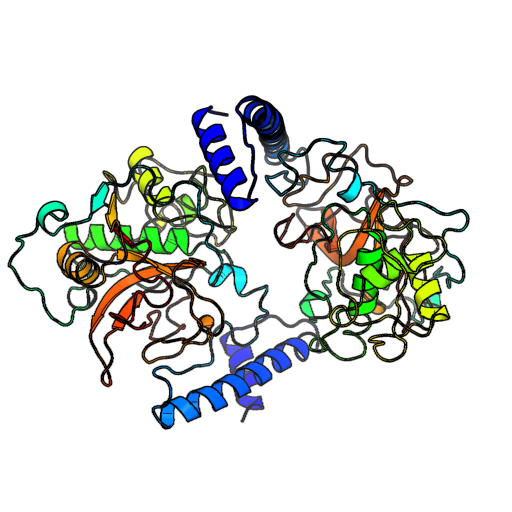35 N N . ALA B 1 159 ? -10.729 45.567 -39.068 1.00 35.28 148 ALA B N 1
ATOM 3736 C CA . ALA B 1 159 ? -11.332 44.238 -38.924 1.00 35.98 148 ALA B CA 1
ATOM 3737 C C . ALA B 1 159 ? -10.335 43.093 -39.031 1.00 36.50 148 ALA B C 1
ATOM 3738 O O . ALA B 1 159 ? -10.475 42.071 -38.350 1.00 36.23 148 ALA B O 1
ATOM 3740 N N . GLY B 1 160 ? -9.336 43.270 -39.891 1.00 37.35 149 GLY B N 1
ATOM 3741 C CA . GLY B 1 160 ? -8.340 42.237 -40.162 1.00 37.94 149 GLY B CA 1
ATOM 3742 C C . GLY B 1 160 ? -7.369 42.047 -39.019 1.00 38.40 149 GLY B C 1
ATOM 3743 O O . GLY B 1 160 ? -6.767 40.982 -38.884 1.00 38.57 149 GLY B O 1
ATOM 3744 N N . TYR B 1 161 ? -7.211 43.087 -38.201 1.00 38.94 150 TYR B N 1
ATOM 3745 C CA . TYR B 1 161 ? -6.364 43.020 -37.015 1.00 39.05 150 TYR B CA 1
ATOM 3746 C C . TYR B 1 161 ? -6.797 41.838 -36.160 1.00 39.09 150 TYR B C 1
ATOM 3747 O O . TYR B 1 161 ? -7.983 41.682 -35.857 1.00 39.46 150 TYR B O 1
ATOM 3756 N N . ASP B 1 162 ? -5.840 40.984 -35.811 1.00 38.87 151 ASP B N 1
ATOM 3757 C CA . ASP B 1 162 ? -6.154 39.772 -35.080 1.00 38.29 151 ASP B CA 1
ATOM 3758 C C . ASP B 1 162 ? -6.052 40.043 -33.587 1.00 37.92 151 ASP B C 1
ATOM 3759 O O . ASP B 1 162 ? -4.957 40.188 -33.036 1.00 37.83 151 ASP B O 1
ATOM 3764 N N . SER B 1 163 ? -7.207 40.129 -32.937 1.00 36.84 152 SER B N 1
ATOM 3765 C CA . SER B 1 163 ? -7.216 40.284 -31.501 1.00 35.75 152 SER B CA 1
ATOM 3766 C C . SER B 1 163 ? -7.782 39.058 -30.839 1.00 34.96 152 SER B C 1
ATOM 3767 O O . SER B 1 163 ? -8.919 38.645 -31.103 1.00 35.01 152 SER B O 1
ATOM 3770 N N . SER B 1 164 ? -6.947 38.469 -29.997 1.00 33.72 153 SER B N 1
ATOM 3771 C CA . SER B 1 164 ? -7.335 37.414 -29.088 1.00 32.55 153 SER B CA 1
ATOM 3772 C C . SER B 1 164 ? -6.476 37.649 -27.860 1.00 31.40 153 SER B C 1
ATOM 3773 O O . SER B 1 164 ? -5.244 37.575 -27.935 1.00 31.47 153 SER B O 1
ATOM 3776 N N . VAL B 1 165 ? -7.132 37.976 -26.747 1.00 30.35 154 VAL B N 1
ATOM 3777 C CA . VAL B 1 165 ? -6.462 38.230 -25.468 1.00 29.26 154 VAL B CA 1
ATOM 3778 C C . VAL B 1 165 ? -6.764 37.133 -24.436 1.00 28.65 154 VAL B C 1
ATOM 3779 O O . VAL B 1 165 ? -7.611 36.262 -24.663 1.00 28.76 154 VAL B O 1
ATOM 3783 N N . SER B 1 166 ? -6.066 37.190 -23.306 1.00 27.70 155 SER B N 1
ATOM 3784 C CA . SER B 1 166 ? -5.973 36.065 -22.382 1.00 27.44 155 SER B CA 1
ATOM 3785 C C . SER B 1 166 ? -7.049 36.017 -21.303 1.00 26.81 155 SER B C 1
ATOM 3786 O O . SER B 1 166 ? -6.961 36.749 -20.319 1.00 26.84 155 SER B O 1
ATOM 3789 N N . GLU B 1 167 ? -8.034 35.133 -21.467 1.00 26.18 156 GLU B N 1
ATOM 3790 C CA . GLU B 1 167 ? -9.012 34.883 -20.401 1.00 26.18 156 GLU B CA 1
ATOM 3791 C C . GLU B 1 167 ? -8.317 34.279 -19.188 1.00 26.02 156 GLU B C 1
ATOM 3792 O O . GLU B 1 167 ? -8.690 34.564 -18.051 1.00 25.87 156 GLU B O 1
ATOM 3798 N N . GLN B 1 168 ? -7.311 33.435 -19.436 1.00 25.92 157 GLN B N 1
ATOM 3799 C CA . GLN B 1 168 ? -6.566 32.806 -18.351 1.00 25.52 157 GLN B CA 1
ATOM 3800 C C . GLN B 1 168 ? -5.912 33.827 -17.437 1.00 25.68 157 GLN B C 1
ATOM 3801 O O . GLN B 1 168 ? -5.967 33.694 -16.217 1.00 25.86 157 GLN B O 1
ATOM 3807 N N . GLN B 1 169 ? -5.306 34.860 -18.016 1.00 26.12 158 GLN B N 1
ATOM 3808 C CA . GLN B 1 169 ? -4.730 35.906 -17.184 1.00 26.31 158 GLN B CA 1
ATOM 3809 C C . GLN B 1 169 ? -5.792 36.452 -16.237 1.00 26.17 158 GLN B C 1
ATOM 3810 O O . GLN B 1 169 ? -5.533 36.633 -15.046 1.00 25.83 158 GLN B O 1
ATOM 3816 N N . LEU B 1 170 ? -6.997 36.678 -16.752 1.00 25.90 159 LEU B N 1
ATOM 3817 C CA . LEU B 1 170 ? -8.083 37.201 -15.920 1.00 26.02 159 LEU B CA 1
ATOM 3818 C C . LEU B 1 170 ? -8.476 36.236 -14.786 1.00 26.11 159 LEU B C 1
ATOM 3819 O O . LEU B 1 170 ? -8.584 36.643 -13.629 1.00 26.22 159 LEU B O 1
ATOM 3824 N N A VAL B 1 171 ? -8.679 34.969 -15.144 0.50 26.39 160 VAL B N 1
ATOM 3825 N N B VAL B 1 171 ? -8.679 34.964 -15.112 0.50 26.46 160 VAL B N 1
ATOM 3826 C CA A VAL B 1 171 ? -9.025 33.913 -14.193 0.50 26.48 160 VAL B CA 1
ATOM 3827 C CA B VAL B 1 171 ? -9.081 33.995 -14.091 0.50 26.59 160 VAL B CA 1
ATOM 3828 C C A VAL B 1 171 ? -7.975 33.838 -13.089 0.50 26.96 160 VAL B C 1
ATOM 3829 C C B VAL B 1 171 ? -7.967 33.727 -13.073 0.50 27.04 160 VAL B C 1
ATOM 3830 O O A VAL B 1 171 ? -8.308 33.792 -11.906 0.50 26.66 160 VAL B O 1
ATOM 3831 O O B VAL B 1 171 ? -8.256 33.431 -11.918 0.50 26.88 160 VAL B O 1
ATOM 3838 N N . ASP B 1 172 ? -6.709 33.858 -13.498 1.00 27.24 161 ASP B N 1
ATOM 3839 C CA . ASP B 1 172 ? -5.568 33.764 -12.576 1.00 28.29 161 ASP B CA 1
ATOM 3840 C C . ASP B 1 172 ? -5.302 35.039 -11.769 1.00 28.91 161 ASP B C 1
ATOM 3841 O O . ASP B 1 172 ? -4.897 34.960 -10.608 1.00 29.36 161 ASP B O 1
ATOM 3846 N N . CYS B 1 173 ? -5.513 36.204 -12.378 1.00 29.03 162 CYS B N 1
ATOM 3847 C CA . CYS B 1 173 ? -4.923 37.437 -11.850 1.00 29.77 162 CYS B CA 1
ATOM 3848 C C . CYS B 1 173 ? -5.863 38.504 -11.303 1.00 29.76 162 CYS B C 1
ATOM 3849 O O . CYS B 1 173 ? -5.409 39.382 -10.576 1.00 29.45 162 CYS B O 1
ATOM 3852 N N . VAL B 1 174 ? -7.145 38.470 -11.660 1.00 29.33 163 VAL B N 1
ATOM 3853 C CA . VAL B 1 174 ? -8.061 39.496 -11.157 1.00 29.74 163 VAL B CA 1
ATOM 3854 C C . VAL B 1 174 ? -8.225 39.280 -9.649 1.00 30.65 163 VAL B C 1
ATOM 3855 O O . VAL B 1 174 ? -8.782 38.264 -9.236 1.00 30.76 163 VAL B O 1
ATOM 3859 N N . PRO B 1 175 ? -7.717 40.226 -8.828 1.00 31.75 164 PRO B N 1
ATOM 3860 C CA . PRO B 1 175 ? -7.513 39.962 -7.399 1.00 32.34 164 PRO B CA 1
ATOM 3861 C C . PRO B 1 175 ? -8.790 39.704 -6.605 1.00 32.93 164 PRO B C 1
ATOM 3862 O O . PRO B 1 175 ? -8.750 38.988 -5.608 1.00 32.89 164 PRO B O 1
ATOM 3866 N N . ASN B 1 176 ? -9.910 40.281 -7.024 1.00 33.79 165 ASN B N 1
ATOM 3867 C CA . ASN B 1 176 ? -11.167 39.985 -6.351 1.00 34.58 165 ASN B CA 1
ATOM 3868 C C . ASN B 1 176 ? -12.236 39.392 -7.266 1.00 34.68 165 ASN B C 1
ATOM 3869 O O . ASN B 1 176 ? -13.430 39.684 -7.147 1.00 34.99 165 ASN B O 1
ATOM 3874 N N . ALA B 1 177 ? -11.768 38.549 -8.181 1.00 34.58 166 ALA B N 1
ATOM 3875 C CA . ALA B 1 177 ? -12.608 37.561 -8.837 1.00 34.73 166 ALA B CA 1
ATOM 3876 C C . ALA B 1 177 ? -12.165 36.220 -8.297 1.00 35.01 166 ALA B C 1
ATOM 3877 O O . ALA B 1 177 ? -11.084 36.098 -7.713 1.00 35.21 166 ALA B O 1
ATOM 3879 N N . LEU B 1 178 ? -12.991 35.209 -8.508 1.00 35.22 167 LEU B N 1
ATOM 3880 C CA . LEU B 1 178 ? -12.839 33.942 -7.817 1.00 35.52 167 LEU B CA 1
ATOM 3881 C C . LEU B 1 178 ? -12.521 32.849 -8.829 1.00 35.64 167 LEU B C 1
ATOM 3882 O O . LEU B 1 178 ? -12.738 31.664 -8.566 1.00 36.66 167 LEU B O 1
ATOM 3887 N N . GLY B 1 179 ? -12.002 33.271 -9.984 1.00 34.93 168 GLY B N 1
ATOM 3888 C CA . GLY B 1 179 ? -11.530 32.376 -11.040 1.00 33.97 168 GLY B CA 1
ATOM 3889 C C . GLY B 1 179 ? -12.613 31.605 -11.766 1.00 33.63 168 GLY B C 1
ATOM 3890 O O . GLY B 1 179 ? -13.603 32.179 -12.229 1.00 33.44 168 GLY B O 1
ATOM 3891 N N . CYS B 1 180 ? -12.414 30.297 -11.872 1.00 33.09 169 CYS B N 1
ATOM 3892 C CA . CYS B 1 180 ? -13.389 29.415 -12.512 1.00 33.25 169 CYS B CA 1
ATOM 3893 C C . CYS B 1 180 ? -14.674 29.303 -11.701 1.00 32.93 169 CYS B C 1
ATOM 3894 O O . CYS B 1 180 ? -15.687 28.805 -12.201 1.00 33.77 169 CYS B O 1
ATOM 3897 N N . SER B 1 181 ? -14.619 29.772 -10.457 1.00 32.32 170 SER B N 1
ATOM 3898 C CA . SER B 1 181 ? -15.745 29.757 -9.541 1.00 31.83 170 SER B CA 1
ATOM 3899 C C . SER B 1 181 ? -16.501 31.087 -9.530 1.00 31.56 170 SER B C 1
ATOM 3900 O O . SER B 1 181 ? -17.514 31.215 -8.838 1.00 32.14 170 SER B O 1
ATOM 3903 N N . GLY B 1 182 ? -16.015 32.074 -10.288 1.00 30.38 171 GLY B N 1
ATOM 3904 C CA . GLY B 1 182 ? -16.789 33.289 -10.530 1.00 28.77 171 GLY B CA 1
ATOM 3905 C C . GLY B 1 182 ? -16.019 34.585 -10.690 1.00 27.71 171 GLY B C 1
ATOM 3906 O O . GLY B 1 182 ? -14.816 34.650 -10.432 1.00 27.86 171 GLY B O 1
ATOM 3907 N N . GLY B 1 183 ? -16.722 35.634 -11.095 1.00 26.79 172 GLY B N 1
ATOM 3908 C CA . GLY B 1 183 ? -16.082 36.917 -11.341 1.00 25.94 172 GLY B CA 1
ATOM 3909 C C . GLY B 1 183 ? -17.056 37.882 -11.967 1.00 25.83 172 GLY B C 1
ATOM 3910 O O . GLY B 1 183 ? -18.253 37.591 -12.042 1.00 25.92 172 GLY B O 1
ATOM 3911 N N . TRP B 1 184 ? -16.531 39.012 -12.439 1.00 24.96 173 TRP B N 1
ATOM 3912 C CA . TRP B 1 184 ? -17.339 40.145 -12.847 1.00 24.72 173 TRP B CA 1
ATOM 3913 C C . TRP B 1 184 ? -16.588 40.999 -13.861 1.00 24.72 173 TRP B C 1
ATOM 3914 O O . TRP B 1 184 ? -15.454 41.402 -13.603 1.00 24.30 173 TRP B O 1
ATOM 3925 N N A MET B 1 185 ? -17.235 41.289 -14.993 0.50 24.33 174 MET B N 1
ATOM 3926 N N B MET B 1 185 ? -17.229 41.291 -14.995 0.50 24.99 174 MET B N 1
ATOM 3927 C CA A MET B 1 185 ? -16.585 41.972 -16.123 0.50 23.77 174 MET B CA 1
ATOM 3928 C CA B MET B 1 185 ? -16.546 41.945 -16.124 0.50 25.04 174 MET B CA 1
ATOM 3929 C C A MET B 1 185 ? -15.926 43.298 -15.765 0.50 24.12 174 MET B C 1
ATOM 3930 C C B MET B 1 185 ? -15.953 43.333 -15.839 0.50 24.89 174 MET B C 1
ATOM 3931 O O A MET B 1 185 ? -14.767 43.526 -16.109 0.50 24.11 174 MET B O 1
ATOM 3932 O O B MET B 1 185 ? -14.851 43.635 -16.301 0.50 24.94 174 MET B O 1
ATOM 3941 N N . ASN B 1 186 ? -16.664 44.169 -15.082 1.00 24.23 175 ASN B N 1
ATOM 3942 C CA . ASN B 1 186 ? -16.147 45.495 -14.724 1.00 24.71 175 ASN B CA 1
ATOM 3943 C C . ASN B 1 186 ? -14.906 45.432 -13.845 1.00 24.70 175 ASN B C 1
ATOM 3944 O O . ASN B 1 186 ? -13.994 46.233 -14.015 1.00 25.32 175 ASN B O 1
ATOM 3949 N N . ASP B 1 187 ? -14.874 44.459 -12.935 1.00 25.00 176 ASP B N 1
ATOM 3950 C CA . ASP B 1 187 ? -13.657 44.147 -12.163 1.00 25.12 176 ASP B CA 1
ATOM 3951 C C . ASP B 1 187 ? -12.507 43.700 -13.067 1.00 24.19 176 ASP B C 1
ATOM 3952 O O . ASP B 1 187 ? -11.348 44.048 -12.821 1.00 24.03 176 ASP B O 1
ATOM 3957 N N . ALA B 1 188 ? -12.828 42.921 -14.097 1.00 24.09 177 ALA B N 1
ATOM 3958 C CA . ALA B 1 188 ? -11.842 42.532 -15.103 1.00 24.36 177 ALA B CA 1
ATOM 3959 C C . ALA B 1 188 ? -11.298 43.748 -15.875 1.00 24.32 177 ALA B C 1
ATOM 3960 O O . ALA B 1 188 ? -10.087 43.846 -16.079 1.00 24.57 177 ALA B O 1
ATOM 3962 N N . PHE B 1 189 ? -12.177 44.678 -16.266 1.00 24.38 178 PHE B N 1
ATOM 3963 C CA . PHE B 1 189 ? -11.751 45.888 -16.995 1.00 24.59 178 PHE B CA 1
ATOM 3964 C C . PHE B 1 189 ? -10.856 46.792 -16.135 1.00 25.39 178 PHE B C 1
ATOM 3965 O O . PHE B 1 189 ? -9.817 47.272 -16.615 1.00 25.27 178 PHE B O 1
ATOM 3973 N N . THR B 1 190 ? -11.250 47.025 -14.878 1.00 26.01 179 THR B N 1
ATOM 3974 C CA . THR B 1 190 ? -10.441 47.855 -13.975 1.00 26.76 179 THR B CA 1
ATOM 3975 C C . THR B 1 190 ? -9.105 47.193 -13.692 1.00 26.56 179 THR B C 1
ATOM 3976 O O . THR B 1 190 ? -8.091 47.889 -13.547 1.00 26.60 179 THR B O 1
ATOM 3980 N N . TYR B 1 191 ? -9.102 45.863 -13.590 1.00 26.31 180 TYR B N 1
ATOM 3981 C CA . TYR B 1 191 ? -7.852 45.143 -13.379 1.00 26.53 180 TYR B CA 1
ATOM 3982 C C . TYR B 1 191 ? -6.892 45.369 -14.551 1.00 26.62 180 TYR B C 1
ATOM 3983 O O . TYR B 1 191 ? -5.720 45.654 -14.334 1.00 26.73 180 TYR B O 1
ATOM 3992 N N . VAL B 1 192 ? -7.386 45.231 -15.778 1.00 26.66 181 VAL B N 1
ATOM 3993 C CA . VAL B 1 192 ? -6.539 45.381 -16.964 1.00 26.73 181 VAL B CA 1
ATOM 3994 C C . VAL B 1 192 ? -5.921 46.791 -17.014 1.00 27.42 181 VAL B C 1
ATOM 3995 O O . VAL B 1 192 ? -4.709 46.932 -17.214 1.00 27.20 181 VAL B O 1
ATOM 3999 N N . ALA B 1 193 ? -6.751 47.814 -16.815 1.00 27.41 182 ALA B N 1
ATOM 4000 C CA . ALA B 1 193 ? -6.279 49.210 -16.798 1.00 28.74 182 ALA B CA 1
ATOM 4001 C C . ALA B 1 193 ? -5.193 49.416 -15.746 1.00 29.19 182 ALA B C 1
ATOM 4002 O O . ALA B 1 193 ? -4.078 49.797 -16.076 1.00 30.27 182 ALA B O 1
ATOM 4004 N N . GLN B 1 194 ? -5.526 49.140 -14.486 1.00 30.28 183 GLN B N 1
ATOM 4005 C CA . GLN B 1 194 ? -4.591 49.247 -13.360 1.00 30.64 183 GLN B CA 1
ATOM 4006 C C . GLN B 1 194 ? -3.328 48.397 -13.542 1.00 30.92 183 GLN B C 1
ATOM 4007 O O . GLN B 1 194 ? -2.240 48.812 -13.134 1.00 31.30 183 GLN B O 1
ATOM 4013 N N . ASN B 1 195 ? -3.478 47.207 -14.130 1.00 30.57 184 ASN B N 1
ATOM 4014 C CA . ASN B 1 195 ? -2.363 46.277 -14.330 1.00 30.77 184 ASN B CA 1
ATOM 4015 C C . ASN B 1 195 ? -1.391 46.756 -15.411 1.00 30.55 184 ASN B C 1
ATOM 4016 O O . ASN B 1 195 ? -0.226 46.370 -15.416 1.00 30.99 184 ASN B O 1
ATOM 4021 N N . GLY B 1 196 ? -1.879 47.592 -16.321 1.00 30.85 185 GLY B N 1
ATOM 4022 C CA . GLY B 1 196 ? -1.068 48.078 -17.429 1.00 30.60 185 GLY B CA 1
ATOM 4023 C C . GLY B 1 196 ? -1.099 47.142 -18.620 1.00 30.66 185 GLY B C 1
ATOM 4024 O O . GLY B 1 196 ? -0.266 47.241 -19.525 1.00 30.67 185 GLY B O 1
ATOM 4025 N N . GLY B 1 197 ? -2.063 46.225 -18.636 1.00 30.56 186 GLY B N 1
ATOM 4026 C CA . GLY B 1 197 ? -2.279 45.423 -19.821 1.00 30.58 186 GLY B CA 1
ATOM 4027 C C . GLY B 1 197 ? -2.777 44.011 -19.622 1.00 30.71 186 GLY B C 1
ATOM 4028 O O . GLY B 1 197 ? -2.886 43.512 -18.503 1.00 30.46 186 GLY B O 1
ATOM 4029 N N . ILE B 1 198 ? -3.087 43.386 -20.749 1.00 30.89 187 ILE B N 1
ATOM 4030 C CA . ILE B 1 198 ? -3.494 41.996 -20.805 1.00 31.05 187 ILE B CA 1
ATOM 4031 C C . ILE B 1 198 ? -2.706 41.325 -21.935 1.00 31.49 187 ILE B C 1
ATOM 4032 O O . ILE B 1 198 ? -2.583 41.879 -23.041 1.00 31.28 187 ILE B O 1
ATOM 4037 N N . ASP B 1 199 ? -2.151 40.153 -21.630 1.00 32.36 188 ASP B N 1
ATOM 4038 C CA . ASP B 1 199 ? -1.402 39.338 -22.590 1.00 33.26 188 ASP B CA 1
ATOM 4039 C C . ASP B 1 199 ? -2.282 38.757 -23.697 1.00 33.92 188 ASP B C 1
ATOM 4040 O O . ASP B 1 199 ? -3.514 38.715 -23.577 1.00 33.15 188 ASP B O 1
ATOM 4045 N N . SER B 1 200 ? -1.640 38.329 -24.785 1.00 34.48 189 SER B N 1
ATOM 4046 C CA . SER B 1 200 ? -2.330 37.673 -25.895 1.00 35.06 189 SER B CA 1
ATOM 4047 C C . SER B 1 200 ? -2.738 36.269 -25.483 1.00 35.19 189 SER B C 1
ATOM 4048 O O . SER B 1 200 ? -2.200 35.724 -24.515 1.00 35.03 189 SER B O 1
ATOM 4051 N N . GLU B 1 201 ? -3.695 35.697 -26.211 1.00 35.76 190 GLU B N 1
ATOM 4052 C CA . GLU B 1 201 ? -4.146 34.324 -25.980 1.00 36.55 190 GLU B CA 1
ATOM 4053 C C . GLU B 1 201 ? -3.013 33.306 -26.147 1.00 36.78 190 GLU B C 1
ATOM 4054 O O . GLU B 1 201 ? -2.911 32.349 -25.374 1.00 36.53 190 GLU B O 1
ATOM 4060 N N . GLY B 1 202 ? -2.183 33.519 -27.167 1.00 37.19 191 GLY B N 1
ATOM 4061 C CA . GLY B 1 202 ? -1.029 32.658 -27.453 1.00 37.50 191 GLY B CA 1
ATOM 4062 C C . GLY B 1 202 ? 0.036 32.655 -26.372 1.00 37.68 191 GLY B C 1
ATOM 4063 O O . GLY B 1 202 ? 0.572 31.598 -26.032 1.00 38.40 191 GLY B O 1
ATOM 4064 N N . ALA B 1 203 ? 0.340 33.836 -25.834 1.00 37.40 192 ALA B N 1
ATOM 4065 C CA . ALA B 1 203 ? 1.311 33.989 -24.749 1.00 36.98 192 ALA B CA 1
ATOM 4066 C C . ALA B 1 203 ? 0.818 33.462 -23.387 1.00 36.69 192 ALA B C 1
ATOM 4067 O O . ALA B 1 203 ? 1.620 33.120 -22.517 1.00 36.70 192 ALA B O 1
ATOM 4069 N N . TYR B 1 204 ? -0.499 33.418 -23.202 1.00 35.77 193 TYR B N 1
ATOM 4070 C CA . TYR B 1 204 ? -1.076 33.039 -21.918 1.00 34.83 193 TYR B CA 1
ATOM 4071 C C . TYR B 1 204 ? -2.372 32.278 -22.206 1.00 34.82 193 TYR B C 1
ATOM 4072 O O . TYR B 1 204 ? -3.475 32.815 -22.029 1.00 34.53 193 TYR B O 1
ATOM 4081 N N . PRO B 1 205 ? -2.242 31.025 -22.672 1.00 34.84 194 PRO B N 1
ATOM 4082 C CA . PRO B 1 205 ? -3.386 30.260 -23.176 1.00 34.83 194 PRO B CA 1
ATOM 4083 C C . PRO B 1 205 ? -4.385 29.791 -22.113 1.00 34.83 194 PRO B C 1
ATOM 4084 O O . PRO B 1 205 ? -4.053 29.705 -20.921 1.00 34.76 194 PRO B O 1
ATOM 4088 N N . TYR B 1 206 ? -5.602 29.495 -22.570 1.00 34.64 195 TYR B N 1
ATOM 4089 C CA . TYR B 1 206 ? -6.705 29.087 -21.713 1.00 34.82 195 TYR B CA 1
ATOM 4090 C C . TYR B 1 206 ? -6.535 27.650 -21.235 1.00 35.80 195 TYR B C 1
ATOM 4091 O O . TYR B 1 206 ? -6.398 26.723 -22.049 1.00 35.95 195 TYR B O 1
ATOM 4100 N N A GLU B 1 207 ? -6.556 27.462 -19.918 0.50 36.28 196 GLU B N 1
ATOM 4101 N N B GLU B 1 207 ? -6.563 27.473 -19.918 0.50 36.32 196 GLU B N 1
ATOM 4102 C CA A GLU B 1 207 ? -6.334 26.138 -19.331 0.50 36.80 196 GLU B CA 1
ATOM 4103 C CA B GLU B 1 207 ? -6.335 26.169 -19.302 0.50 36.90 196 GLU B CA 1
ATOM 4104 C C A GLU B 1 207 ? -7.586 25.529 -18.690 0.50 37.16 196 GLU B C 1
ATOM 4105 C C B GLU B 1 207 ? -7.632 25.446 -18.949 0.50 37.22 196 GLU B C 1
ATOM 4106 O O A GLU B 1 207 ? -7.515 24.464 -18.067 0.50 36.96 196 GLU B O 1
ATOM 4107 O O B GLU B 1 207 ? -7.635 24.223 -18.784 0.50 37.12 196 GLU B O 1
ATOM 4118 N N . MET B 1 208 ? -8.725 26.207 -18.846 1.00 37.54 197 MET B N 1
ATOM 4119 C CA . MET B 1 208 ? -10.036 25.691 -18.393 1.00 38.00 197 MET B CA 1
ATOM 4120 C C . MET B 1 208 ? -9.983 25.195 -16.942 1.00 38.04 197 MET B C 1
ATOM 4121 O O . MET B 1 208 ? -10.573 24.169 -16.582 1.00 38.43 197 MET B O 1
ATOM 4126 N N . ALA B 1 209 ? -9.257 25.950 -16.126 1.00 38.06 198 ALA B N 1
ATOM 4127 C CA . ALA B 1 209 ? -8.995 25.623 -14.737 1.00 38.13 198 ALA B CA 1
ATOM 4128 C C . ALA B 1 209 ? -8.324 26.832 -14.105 1.00 38.12 198 ALA B C 1
ATOM 4129 O O . ALA B 1 209 ? -7.755 27.673 -14.805 1.00 38.30 198 ALA B O 1
ATOM 4131 N N . ASP B 1 210 ? -8.384 26.913 -12.782 1.00 38.04 199 ASP B N 1
ATOM 4132 C CA . ASP B 1 210 ? -7.645 27.930 -12.048 1.00 37.97 199 ASP B CA 1
ATOM 4133 C C . ASP B 1 210 ? -6.142 27.690 -12.162 1.00 37.63 199 ASP B C 1
ATOM 4134 O O . ASP B 1 210 ? -5.698 26.558 -12.341 1.00 37.63 199 ASP B O 1
ATOM 4139 N N . GLY B 1 211 ? -5.369 28.767 -12.082 1.00 37.42 200 GLY B N 1
ATOM 4140 C CA . GLY B 1 211 ? -3.918 28.666 -12.006 1.00 37.34 200 GLY B CA 1
ATOM 4141 C C . GLY B 1 211 ? -3.356 29.805 -11.182 1.00 37.34 200 GLY B C 1
ATOM 4142 O O . GLY B 1 211 ? -4.101 30.515 -10.489 1.00 37.87 200 GLY B O 1
ATOM 4143 N N . ASN B 1 212 ? -2.038 29.974 -11.250 1.00 37.25 201 ASN B N 1
ATOM 4144 C CA A ASN B 1 212 ? -1.368 31.089 -10.588 0.50 36.84 201 ASN B CA 1
ATOM 4145 C CA B ASN B 1 212 ? -1.378 31.101 -10.591 0.50 36.97 201 ASN B CA 1
ATOM 4146 C C . ASN B 1 212 ? -0.935 32.148 -11.596 1.00 36.65 201 ASN B C 1
ATOM 4147 O O . ASN B 1 212 ? -0.470 31.822 -12.690 1.00 36.73 201 ASN B O 1
ATOM 4156 N N . CYS B 1 213 ? -1.105 33.405 -11.210 1.00 36.32 202 CYS B N 1
ATOM 4157 C CA . CYS B 1 213 ? -0.840 34.549 -12.062 1.00 36.26 202 CYS B CA 1
ATOM 4158 C C . CYS B 1 213 ? 0.591 34.600 -12.575 1.00 36.61 202 CYS B C 1
ATOM 4159 O O . CYS B 1 213 ? 1.536 34.700 -11.789 1.00 36.86 202 CYS B O 1
ATOM 4162 N N . HIS B 1 214 ? 0.745 34.529 -13.894 1.00 36.65 203 HIS B N 1
ATOM 4163 C CA . HIS B 1 214 ? 2.053 34.759 -14.505 1.00 36.86 203 HIS B CA 1
ATOM 4164 C C . HIS B 1 214 ? 2.002 35.746 -15.676 1.00 36.81 203 HIS B C 1
ATOM 4165 O O . HIS B 1 214 ? 2.557 35.494 -16.747 1.00 36.90 203 HIS B O 1
ATOM 4172 N N . TYR B 1 215 ? 1.336 36.878 -15.448 1.00 36.92 204 TYR B N 1
ATOM 4173 C CA . T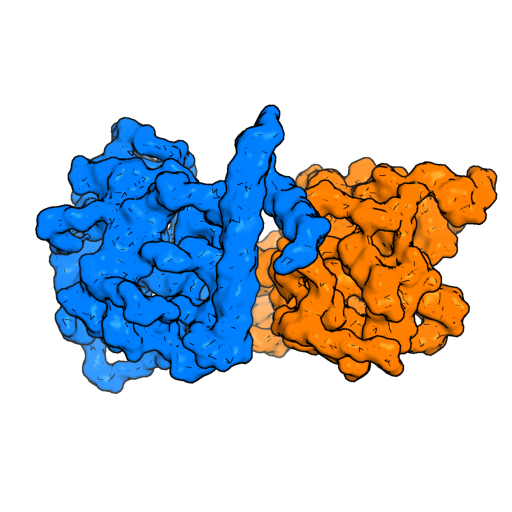YR B 1 215 ? 1.291 37.969 -16.418 1.00 37.01 204 TYR B CA 1
ATOM 4174 C C . TYR B 1 215 ? 2.703 38.409 -16.796 1.00 37.07 204 TYR B C 1
ATOM 4175 O O . TYR B 1 215 ? 3.598 38.472 -15.945 1.00 37.11 204 TYR B O 1
ATOM 4184 N N . ASP B 1 216 ? 2.879 38.703 -18.079 1.00 37.04 205 ASP B N 1
ATOM 4185 C CA . ASP B 1 216 ? 4.151 39.133 -18.633 1.00 37.19 205 ASP B CA 1
ATOM 4186 C C . ASP B 1 216 ? 3.995 40.508 -19.269 1.00 37.84 205 ASP B C 1
ATOM 4187 O O . ASP B 1 216 ? 3.374 40.627 -20.328 1.00 37.90 205 ASP B O 1
ATOM 4192 N N . PRO B 1 217 ? 4.579 41.548 -18.631 1.00 38.59 206 PRO B N 1
ATOM 4193 C CA . PRO B 1 217 ? 4.464 42.955 -19.050 1.00 39.12 206 PRO B CA 1
ATOM 4194 C C . PRO B 1 217 ? 5.031 43.249 -20.437 1.00 39.66 206 PRO B C 1
ATOM 4195 O O . PRO B 1 217 ? 4.740 44.316 -21.003 1.00 40.12 206 PRO B O 1
ATOM 4199 N N . ASN B 1 218 ? 5.837 42.329 -20.971 1.00 39.72 207 ASN B N 1
ATOM 4200 C CA . ASN B 1 218 ? 6.422 42.485 -22.305 1.00 39.64 207 ASN B CA 1
ATOM 4201 C C . ASN B 1 218 ? 5.613 41.818 -23.406 1.00 39.42 207 ASN B C 1
ATOM 4202 O O . ASN B 1 218 ? 5.983 41.907 -24.574 1.00 40.10 207 ASN B O 1
ATOM 4207 N N . GLN B 1 219 ? 4.520 41.149 -23.046 1.00 38.96 208 GLN B N 1
ATOM 4208 C CA A GLN B 1 219 ? 3.701 40.424 -24.018 0.50 38.35 208 GLN B CA 1
ATOM 4209 C CA B GLN B 1 219 ? 3.707 40.430 -24.031 0.50 38.28 208 GLN B CA 1
ATOM 4210 C C . GLN B 1 219 ? 2.274 40.967 -24.079 1.00 38.05 208 GLN B C 1
ATOM 4211 O O . GLN B 1 219 ? 1.329 40.240 -24.406 1.00 38.03 208 GLN B O 1
ATOM 4222 N N . VAL B 1 220 ? 2.129 42.252 -23.766 1.00 37.10 209 VAL B N 1
ATOM 4223 C CA . VAL B 1 220 ? 0.833 42.920 -23.758 1.00 36.15 209 VAL B CA 1
ATOM 4224 C C . VAL B 1 220 ? 0.256 42.973 -25.168 1.00 35.47 209 VAL B C 1
ATOM 4225 O O . VAL B 1 220 ? 0.941 43.374 -26.117 1.00 35.47 209 VAL B O 1
ATOM 4229 N N . ALA B 1 221 ? -0.997 42.542 -25.298 1.00 34.41 210 ALA B N 1
ATOM 4230 C CA . ALA B 1 221 ? -1.714 42.604 -26.564 1.00 33.66 210 ALA B CA 1
ATOM 4231 C C . ALA B 1 221 ? -2.643 43.825 -26.620 1.00 32.88 210 ALA B C 1
ATOM 4232 O O . ALA B 1 221 ? -2.935 44.350 -27.703 1.00 32.25 210 ALA B O 1
ATOM 4234 N N . ALA B 1 222 ? -3.101 44.268 -25.449 1.00 32.17 211 ALA B N 1
ATOM 4235 C CA . ALA B 1 222 ? -4.051 45.382 -25.351 1.00 31.85 211 ALA B CA 1
ATOM 4236 C C . ALA B 1 222 ? -3.996 46.080 -23.995 1.00 31.56 211 ALA B C 1
ATOM 4237 O O . ALA B 1 222 ? -3.717 45.458 -22.964 1.00 31.39 211 ALA B O 1
ATOM 4239 N N . ARG B 1 223 ? -4.279 47.379 -24.010 1.00 31.25 212 ARG B N 1
ATOM 4240 C CA . ARG B 1 223 ? -4.302 48.188 -22.801 1.00 31.13 212 ARG B CA 1
ATOM 4241 C C . ARG B 1 223 ? -5.616 48.930 -22.694 1.00 30.53 212 ARG B C 1
ATOM 4242 O O . ARG B 1 223 ? -6.215 49.283 -23.704 1.00 31.11 212 ARG B O 1
ATOM 4250 N N . LEU B 1 224 ? -6.066 49.152 -21.467 1.00 29.80 213 LEU B N 1
ATOM 4251 C CA . LEU B 1 224 ? -7.277 49.919 -21.240 1.00 29.25 213 LEU B CA 1
ATOM 4252 C C . LEU B 1 224 ? -6.963 51.162 -20.433 1.00 28.86 213 LEU B C 1
ATOM 4253 O O . LEU B 1 224 ? -6.082 51.141 -19.580 1.00 28.78 213 LEU B O 1
ATOM 4258 N N . SER B 1 225 ? -7.680 52.247 -20.715 1.00 28.41 214 SER B N 1
ATOM 4259 C CA . SER B 1 225 ? -7.632 53.425 -19.863 1.00 28.08 214 SER B CA 1
ATOM 4260 C C . SER B 1 225 ? -8.746 53.313 -18.829 1.00 27.15 214 SER B C 1
ATOM 4261 O O . SER B 1 225 ? -8.754 54.026 -17.830 1.00 27.01 214 SER B O 1
ATOM 4264 N N . GLY B 1 226 ? -9.684 52.399 -19.072 1.00 26.36 215 GLY B N 1
ATOM 4265 C CA . GLY B 1 226 ? -10.823 52.221 -18.184 1.00 25.37 215 GLY B CA 1
ATOM 4266 C C . GLY B 1 226 ? -12.009 51.602 -18.890 1.00 24.54 215 GLY B C 1
ATOM 4267 O O . GLY B 1 226 ? -11.850 50.757 -19.780 1.00 24.64 215 GLY B O 1
ATOM 4268 N N . TYR B 1 227 ? -13.199 52.030 -18.490 1.00 23.34 216 TYR B N 1
ATOM 4269 C CA . TYR B 1 227 ? -14.428 51.594 -19.132 1.00 22.95 216 TYR B CA 1
ATOM 4270 C C . TYR B 1 227 ? -15.574 52.555 -18.828 1.00 22.72 216 TYR B C 1
ATOM 4271 O O . TYR B 1 227 ? -15.524 53.321 -17.855 1.00 22.91 216 TYR B O 1
ATOM 4280 N N . VAL B 1 228 ? -16.597 52.515 -19.673 1.00 22.70 217 VAL B N 1
ATOM 4281 C CA . VAL B 1 228 ? -17.847 53.232 -19.432 1.00 22.88 217 VAL B CA 1
ATOM 4282 C C . VAL B 1 228 ? -18.931 52.205 -19.147 1.00 23.18 217 VAL B C 1
ATOM 4283 O O . VAL B 1 228 ? -18.900 51.114 -19.708 1.00 23.13 217 VAL B O 1
ATOM 4287 N N . TYR B 1 229 ? -19.859 52.532 -18.257 1.00 22.54 218 TYR B N 1
ATOM 4288 C CA . TYR B 1 229 ? -21.012 51.669 -18.039 1.00 22.21 218 TYR B CA 1
ATOM 4289 C C . TYR B 1 229 ? -22.300 52.465 -18.219 1.00 22.38 218 TYR B C 1
ATOM 4290 O O . TYR B 1 229 ? -22.354 53.660 -17.900 1.00 22.64 218 TYR B O 1
ATOM 4299 N N . LEU B 1 230 ? -23.325 51.802 -18.732 1.00 22.30 219 LEU B N 1
ATOM 4300 C CA . LEU B 1 230 ? -24.640 52.404 -18.863 1.00 23.05 219 LEU B CA 1
ATOM 4301 C C . LEU B 1 230 ? -25.357 52.449 -17.495 1.00 23.72 219 LEU B C 1
ATOM 4302 O O . LEU B 1 230 ? -25.661 51.417 -16.902 1.00 23.73 219 LEU B O 1
ATOM 4307 N N . SER B 1 231 ? -25.612 53.658 -17.003 1.00 24.58 220 SER B N 1
ATOM 4308 C CA . SER B 1 231 ? -26.128 53.861 -15.644 1.00 25.53 220 SER B CA 1
ATOM 4309 C C . SER B 1 231 ? -27.411 53.082 -15.313 1.00 25.25 220 SER B C 1
ATOM 4310 O O . SER B 1 231 ? -27.565 52.581 -14.206 1.00 26.53 220 SER B O 1
ATOM 4313 N N . GLY B 1 232 ? -28.334 53.008 -16.263 1.00 25.27 221 GLY B N 1
ATOM 4314 C CA . GLY B 1 232 ? -29.568 52.242 -16.091 1.00 24.43 221 GLY B CA 1
ATOM 4315 C C . GLY B 1 232 ? -29.915 51.475 -17.355 1.00 23.98 221 GLY B C 1
ATOM 4316 O O . GLY B 1 232 ? -29.250 51.632 -18.384 1.00 23.97 221 GLY B O 1
ATOM 4317 N N . PRO B 1 233 ? -30.963 50.638 -17.293 1.00 23.62 222 PRO B N 1
ATOM 4318 C CA . PRO B 1 233 ? -31.331 49.838 -18.445 1.00 23.26 222 PRO B CA 1
ATOM 4319 C C . PRO B 1 233 ? -32.166 50.619 -19.463 1.00 22.89 222 PRO B C 1
ATOM 4320 O O . PRO B 1 233 ? -33.347 50.341 -19.673 1.00 22.47 222 PRO B O 1
ATOM 4324 N N . ASP B 1 234 ? -31.529 51.600 -20.087 1.00 22.98 223 ASP B N 1
ATOM 4325 C CA . ASP B 1 234 ? -32.125 52.377 -21.158 1.00 22.57 223 ASP B CA 1
ATOM 4326 C C . ASP B 1 234 ? -31.790 51.646 -22.456 1.00 22.19 223 ASP B C 1
ATOM 4327 O O . ASP B 1 234 ? -30.663 51.708 -22.940 1.00 21.58 223 ASP B O 1
ATOM 4332 N N . GLU B 1 235 ? -32.771 50.944 -23.012 1.00 21.59 224 GLU B N 1
ATOM 4333 C CA . GLU B 1 235 ? -32.505 50.082 -24.163 1.00 21.95 224 GLU B CA 1
ATOM 4334 C C . GLU B 1 235 ? -32.274 50.865 -25.457 1.00 22.69 224 GLU B C 1
ATOM 4335 O O . GLU B 1 235 ? -31.575 50.374 -26.360 1.00 22.63 224 GLU B O 1
ATOM 4341 N N . ASN B 1 236 ? -32.851 52.072 -25.543 1.00 22.52 225 ASN B N 1
ATOM 4342 C CA A ASN B 1 236 ? -32.595 52.971 -26.667 0.50 23.23 225 ASN B CA 1
ATOM 4343 C CA B ASN B 1 236 ? -32.593 52.952 -26.679 0.50 23.34 225 ASN B CA 1
ATOM 4344 C C . ASN B 1 236 ? -31.152 53.462 -26.627 1.00 23.27 225 ASN B C 1
ATOM 4345 O O . ASN B 1 236 ? -30.433 53.390 -27.630 1.00 23.11 225 ASN B O 1
ATOM 4354 N N . MET B 1 237 ? -30.728 53.951 -25.454 1.00 23.44 226 MET B N 1
ATOM 4355 C CA . MET B 1 237 ? -29.330 54.371 -25.260 1.00 23.81 226 MET B CA 1
ATOM 4356 C C . MET B 1 237 ? -28.354 53.207 -25.454 1.00 23.21 226 MET B C 1
ATOM 4357 O O . MET B 1 237 ? -27.261 53.397 -25.984 1.00 23.27 226 MET B O 1
ATOM 4362 N N . LEU B 1 238 ? -28.753 52.009 -25.021 1.00 22.78 227 LEU B N 1
ATOM 4363 C CA . LEU B 1 238 ? -27.931 50.805 -25.206 1.00 22.03 227 LEU B CA 1
ATOM 4364 C C . LEU B 1 238 ? -27.688 50.491 -26.687 1.00 21.94 227 LEU B C 1
ATOM 4365 O O . LEU B 1 238 ? -26.567 50.143 -27.069 1.00 21.56 227 LEU B O 1
ATOM 4370 N N . ALA B 1 239 ? -28.739 50.588 -27.500 1.00 21.31 228 ALA B N 1
ATOM 4371 C CA . ALA B 1 239 ? -28.624 50.412 -28.952 1.00 21.99 228 ALA B CA 1
ATOM 4372 C C . ALA B 1 239 ? -27.691 51.455 -29.578 1.00 22.16 228 ALA B C 1
ATOM 4373 O O . ALA B 1 239 ? -26.831 51.115 -30.389 1.00 21.94 228 ALA B O 1
ATOM 4375 N N . ASP B 1 240 ? -27.855 52.712 -29.179 1.00 22.50 229 ASP B N 1
ATOM 4376 C CA . ASP B 1 240 ? -26.993 53.798 -29.644 1.00 23.78 229 ASP B CA 1
ATOM 4377 C C . ASP B 1 240 ? -25.523 53.604 -29.244 1.00 24.54 229 ASP B C 1
ATOM 4378 O O . ASP B 1 240 ? -24.619 53.909 -30.017 1.00 25.40 229 ASP B O 1
ATOM 4383 N N . MET B 1 241 ? -25.300 53.099 -28.036 1.00 24.86 230 MET B N 1
ATOM 4384 C CA . MET B 1 241 ? -23.965 52.753 -27.554 1.00 26.46 230 MET B CA 1
ATOM 4385 C C . MET B 1 241 ? -23.334 51.579 -28.319 1.00 25.78 230 MET B C 1
ATOM 4386 O O . MET B 1 241 ? -22.142 51.617 -28.649 1.00 25.67 230 MET B O 1
ATOM 4391 N N . VAL B 1 242 ? -24.122 50.535 -28.580 1.00 25.20 231 VAL B N 1
ATOM 4392 C CA . VAL B 1 242 ? -23.674 49.436 -29.438 1.00 25.34 231 VAL B CA 1
ATOM 4393 C C . VAL B 1 242 ? -23.236 49.975 -30.817 1.00 26.52 231 VAL B C 1
ATOM 4394 O O . VAL B 1 242 ? -22.129 49.690 -31.281 1.00 26.27 231 VAL B O 1
ATOM 4398 N N . ALA B 1 243 ? -24.097 50.787 -31.434 1.00 27.12 232 ALA B N 1
ATOM 4399 C CA . ALA B 1 243 ? -23.903 51.265 -32.811 1.00 27.98 232 ALA B CA 1
ATOM 4400 C C . ALA B 1 243 ? -22.697 52.184 -32.973 1.00 28.48 232 ALA B C 1
ATOM 4401 O O . ALA B 1 243 ? -22.149 52.309 -34.074 1.00 29.52 232 ALA B O 1
ATOM 4403 N N . THR B 1 244 ? -22.277 52.809 -31.878 1.00 28.92 233 THR B N 1
ATOM 4404 C CA . THR B 1 244 ? -21.236 53.826 -31.925 1.00 29.12 233 THR B CA 1
ATOM 4405 C C . THR B 1 244 ? -19.934 53.422 -31.250 1.00 28.87 233 THR B C 1
ATOM 4406 O O . THR B 1 244 ? -18.859 53.608 -31.829 1.00 29.83 233 THR B O 1
ATOM 4410 N N . LYS B 1 245 ? -20.030 52.898 -30.029 1.00 27.60 234 LYS B N 1
ATOM 4411 C CA . LYS B 1 245 ? -18.848 52.516 -29.245 1.00 26.40 234 LYS B CA 1
ATOM 4412 C C . LYS B 1 245 ? -18.367 51.105 -29.539 1.00 25.28 234 LYS B C 1
ATOM 4413 O O . LYS B 1 245 ? -17.174 50.823 -29.475 1.00 25.26 234 LYS B O 1
ATOM 4419 N N . GLY B 1 246 ? -19.289 50.205 -29.845 1.00 24.30 235 GLY B N 1
ATOM 4420 C CA . GLY B 1 246 ? -18.905 48.826 -30.134 1.00 23.12 235 GLY B CA 1
ATOM 4421 C C . GLY B 1 246 ? -19.649 47.794 -29.319 1.00 22.54 235 GLY B C 1
ATOM 4422 O O . GLY B 1 246 ? -20.535 48.139 -28.545 1.00 22.63 235 GLY B O 1
ATOM 4423 N N . PRO B 1 247 ? -19.298 46.506 -29.496 1.00 21.99 236 PRO B N 1
ATOM 4424 C CA . PRO B 1 247 ? -19.916 45.446 -28.691 1.00 21.64 236 PRO B CA 1
ATOM 4425 C C . PRO B 1 247 ? -19.850 45.735 -27.182 1.00 20.50 236 PRO B C 1
ATOM 4426 O O . PRO B 1 247 ? -18.853 46.262 -26.675 1.00 20.46 236 PRO B O 1
ATOM 4430 N N . VAL B 1 248 ? -20.927 45.401 -26.485 1.00 19.69 237 VAL B N 1
ATOM 4431 C CA . VAL B 1 248 ? -21.097 45.796 -25.090 1.00 18.80 237 VAL B CA 1
ATOM 4432 C C . VAL B 1 248 ? -21.187 44.579 -24.184 1.00 18.97 237 VAL B C 1
ATOM 4433 O O . VAL B 1 248 ? -22.012 43.685 -24.413 1.00 18.35 237 VAL B O 1
ATOM 4437 N N . ALA B 1 249 ? -20.353 44.559 -23.146 1.00 18.85 238 ALA B N 1
ATOM 4438 C CA . ALA B 1 249 ? -20.379 43.477 -22.156 1.00 18.87 238 ALA B CA 1
ATOM 4439 C C . ALA B 1 249 ? -21.636 43.602 -21.303 1.00 18.26 238 ALA B C 1
ATOM 4440 O O . ALA B 1 249 ? -21.904 44.665 -20.741 1.00 18.74 238 ALA B O 1
ATOM 4442 N N . VAL B 1 250 ? -22.412 42.529 -21.213 1.00 18.21 239 VAL B N 1
ATOM 4443 C CA . VAL B 1 250 ? -23.662 42.541 -20.433 1.00 17.13 239 VAL B CA 1
ATOM 4444 C C . VAL B 1 250 ? -23.860 41.243 -19.633 1.00 17.69 239 VAL B C 1
ATOM 4445 O O . VAL B 1 250 ? -23.146 40.261 -19.844 1.00 16.76 239 VAL B O 1
ATOM 4449 N N . ALA B 1 251 ? -24.818 41.249 -18.708 1.00 17.10 240 ALA B N 1
ATOM 4450 C CA . ALA B 1 251 ? -25.175 40.017 -18.007 1.00 18.08 240 ALA B CA 1
ATOM 4451 C C . ALA B 1 251 ? -26.678 39.930 -17.914 1.00 18.01 240 ALA B C 1
ATOM 4452 O O . ALA B 1 251 ? -27.378 40.952 -18.040 1.00 18.52 240 ALA B O 1
ATOM 4454 N N . PHE B 1 252 ? -27.182 38.717 -17.708 1.00 18.18 241 PHE B N 1
ATOM 4455 C CA . PHE B 1 252 ? -28.622 38.499 -17.696 1.00 18.02 241 PHE B CA 1
ATOM 4456 C C . PHE B 1 252 ? -28.994 37.199 -16.958 1.00 18.73 241 PHE B C 1
ATOM 4457 O O . PHE B 1 252 ? -28.122 36.411 -16.539 1.00 17.96 241 PHE B O 1
ATOM 4465 N N . ASP B 1 253 ? -30.299 37.010 -16.798 1.00 19.01 242 ASP B N 1
ATOM 4466 C CA . ASP B 1 253 ? -30.879 35.851 -16.145 1.00 19.66 242 ASP B CA 1
ATOM 4467 C C . ASP B 1 253 ? -30.898 34.665 -17.109 1.00 19.36 242 ASP B C 1
ATOM 4468 O O . ASP B 1 253 ? -31.799 34.521 -17.936 1.00 19.42 242 ASP B O 1
ATOM 4473 N N . ALA B 1 254 ? -29.890 33.810 -16.991 1.00 19.94 243 ALA B N 1
ATOM 4474 C CA . ALA B 1 254 ? -29.766 32.643 -17.855 1.00 20.76 243 ALA B CA 1
ATOM 4475 C C . ALA B 1 254 ? -30.330 31.361 -17.218 1.00 21.98 243 ALA B C 1
ATOM 4476 O O . ALA B 1 254 ? -29.830 30.262 -17.486 1.00 22.17 243 ALA B O 1
ATOM 4478 N N . ASP B 1 255 ? -31.366 31.497 -16.385 1.00 22.76 244 ASP B N 1
ATOM 4479 C CA . ASP B 1 255 ? -32.066 30.346 -15.800 1.00 23.43 244 ASP B CA 1
ATOM 4480 C C . ASP B 1 255 ? -32.583 29.415 -16.899 1.00 23.10 244 ASP B C 1
ATOM 4481 O O . ASP B 1 255 ? -32.928 29.866 -17.994 1.00 22.43 244 ASP B O 1
ATOM 4486 N N . ASP B 1 256 ? -32.633 28.115 -16.608 1.00 23.08 245 ASP B N 1
ATOM 4487 C CA . ASP B 1 256 ? -33.211 27.148 -17.543 1.00 23.39 245 ASP B CA 1
ATOM 4488 C C . ASP B 1 256 ? -34.596 27.645 -17.975 1.00 23.07 245 ASP B C 1
ATOM 4489 O O . ASP B 1 256 ? -35.337 28.194 -17.156 1.00 23.47 245 ASP B O 1
ATOM 4494 N N . PRO B 1 257 ? -34.977 27.412 -19.242 1.00 23.16 246 PRO B N 1
ATOM 4495 C CA . PRO B 1 257 ? -34.315 26.572 -20.236 1.00 22.66 246 PRO B CA 1
ATOM 4496 C C . PRO B 1 257 ? -33.412 27.343 -21.202 1.00 21.85 246 PRO B C 1
ATOM 4497 O O . PRO B 1 257 ? -33.182 26.888 -22.312 1.00 21.46 246 PRO B O 1
ATOM 4501 N N . PHE B 1 258 ? -32.909 28.504 -20.792 1.00 21.55 247 PHE B N 1
ATOM 4502 C CA . PHE B 1 258 ? -32.038 29.274 -21.683 1.00 20.09 247 PHE B CA 1
ATOM 4503 C C . PHE B 1 258 ? -30.958 28.429 -22.349 1.00 19.08 247 PHE B C 1
ATOM 4504 O O . PHE B 1 258 ? -30.736 28.524 -23.552 1.00 18.09 247 PHE B O 1
ATOM 4512 N N . GLY B 1 259 ? -30.281 27.612 -21.554 1.00 19.20 248 GLY B N 1
ATOM 4513 C CA . GLY B 1 259 ? -29.212 26.757 -22.044 1.00 18.70 248 GLY B CA 1
ATOM 4514 C C . GLY B 1 259 ? -29.568 25.927 -23.272 1.00 18.65 248 GLY B C 1
ATOM 4515 O O . GLY B 1 259 ? -28.696 25.645 -24.096 1.00 18.52 248 GLY B O 1
ATOM 4516 N N . SER B 1 260 ? -30.841 25.554 -23.408 1.00 18.91 249 SER B N 1
ATOM 4517 C CA . SER B 1 260 ? -31.283 24.720 -24.545 1.00 19.33 249 SER B CA 1
ATOM 4518 C C . SER B 1 260 ? -31.794 25.517 -25.755 1.00 20.05 249 SER B C 1
ATOM 4519 O O . SER B 1 260 ? -32.223 24.946 -26.769 1.00 19.29 249 SER B O 1
ATOM 4522 N N . TYR B 1 261 ? -31.730 26.842 -25.653 1.00 20.18 250 TYR B N 1
ATOM 4523 C CA . TYR B 1 261 ? -32.030 27.712 -26.786 1.00 20.66 250 TYR B CA 1
ATOM 4524 C C . TYR B 1 261 ? -31.309 27.264 -28.056 1.00 21.30 250 TYR B C 1
ATOM 4525 O O . TYR B 1 261 ? -30.089 27.013 -28.043 1.00 21.14 250 TYR B O 1
ATOM 4534 N N . SER B 1 262 ? -32.057 27.180 -29.158 1.00 22.20 251 SER B N 1
ATOM 4535 C CA . SER B 1 262 ? -31.477 26.781 -30.443 1.00 23.11 251 SER B CA 1
ATOM 4536 C C . SER B 1 262 ? -31.693 27.784 -31.580 1.00 23.11 251 SER B C 1
ATOM 4537 O O . SER B 1 262 ? -31.038 27.687 -32.622 1.00 23.83 251 SER B O 1
ATOM 4540 N N . GLY B 1 263 ? -32.612 28.732 -31.401 1.00 23.30 252 GLY B N 1
ATOM 4541 C CA . GLY B 1 263 ? -32.864 29.727 -32.445 1.00 22.51 252 GLY B CA 1
ATOM 4542 C C . GLY B 1 263 ? -34.053 30.602 -32.132 1.00 22.12 252 GLY B C 1
ATOM 4543 O O . GLY B 1 263 ? -34.779 30.363 -31.166 1.00 21.77 252 GLY B O 1
ATOM 4544 N N . GLY B 1 264 ? -34.257 31.620 -32.958 1.00 22.12 253 GLY B N 1
ATOM 4545 C CA . GLY B 1 264 ? -35.322 32.587 -32.702 1.00 21.47 253 GLY B CA 1
ATOM 4546 C C . GLY B 1 264 ? -34.932 33.619 -31.659 1.00 20.92 253 GLY B C 1
ATOM 4547 O O . GLY B 1 264 ? -33.740 33.871 -31.412 1.00 20.15 253 GLY B O 1
ATOM 4548 N N . VAL B 1 265 ? -35.943 34.234 -31.054 1.00 20.76 254 VAL B N 1
ATOM 4549 C CA . VAL B 1 265 ? -35.712 35.320 -30.102 1.00 20.60 254 VAL B CA 1
ATOM 4550 C C . VAL B 1 265 ? -36.099 34.850 -28.718 1.00 20.66 254 VAL B C 1
ATOM 4551 O O . VAL B 1 265 ? -37.268 34.563 -28.461 1.00 21.13 254 VAL B O 1
ATOM 4555 N N . TYR B 1 266 ? -35.123 34.791 -27.821 1.00 20.91 255 TYR B N 1
ATOM 4556 C CA . TYR B 1 266 ? -35.399 34.324 -26.474 1.00 20.98 255 TYR B CA 1
ATOM 4557 C C . TYR B 1 266 ? -36.292 35.313 -25.755 1.00 21.82 255 TYR B C 1
ATOM 4558 O O . TYR B 1 266 ? -35.983 36.516 -25.664 1.00 20.42 255 TYR B O 1
ATOM 4567 N N . TYR B 1 267 ? -37.426 34.795 -25.295 1.00 22.13 256 TYR B N 1
ATOM 4568 C CA . TYR B 1 267 ? -38.341 35.549 -24.463 1.00 23.66 256 TYR B CA 1
ATOM 4569 C C . TYR B 1 267 ? -38.940 34.577 -23.485 1.00 24.24 256 TYR B C 1
ATOM 4570 O O . TYR B 1 267 ? -39.670 33.674 -23.880 1.00 24.54 256 TYR B O 1
ATOM 4579 N N . ASN B 1 268 ? -38.625 34.767 -22.213 1.00 25.00 257 ASN B N 1
ATOM 4580 C CA . ASN B 1 268 ? -39.136 33.897 -21.175 1.00 26.36 257 ASN B CA 1
ATOM 4581 C C . ASN B 1 268 ? -39.929 34.716 -20.161 1.00 27.06 257 ASN B C 1
ATOM 4582 O O . ASN B 1 268 ? -39.344 35.521 -19.429 1.00 26.78 257 ASN B O 1
ATOM 4587 N N . PRO B 1 269 ? -41.258 34.486 -20.094 1.00 27.66 258 PRO B N 1
ATOM 4588 C CA . PRO B 1 269 ? -42.173 35.313 -19.292 1.00 28.42 258 PRO B CA 1
ATOM 4589 C C . PRO B 1 269 ? -41.852 35.325 -17.805 1.00 29.11 258 PRO B C 1
ATOM 4590 O O . PRO B 1 269 ? -42.289 36.231 -17.102 1.00 29.40 258 PRO B O 1
ATOM 4594 N N . THR B 1 270 ? -41.098 34.335 -17.326 1.00 29.89 259 THR B N 1
ATOM 4595 C CA . THR B 1 270 ? -40.704 34.297 -15.914 1.00 30.79 259 THR B CA 1
ATOM 4596 C C . THR B 1 270 ? -39.315 34.867 -15.632 1.00 30.92 259 THR B C 1
ATOM 4597 O O . THR B 1 270 ? -38.841 34.777 -14.501 1.00 31.09 259 THR B O 1
ATOM 4601 N N . CYS B 1 271 ? -38.662 35.443 -16.641 1.00 31.07 260 CYS B N 1
ATOM 4602 C CA . CYS B 1 271 ? -37.308 35.982 -16.458 1.00 30.84 260 CYS B CA 1
ATOM 4603 C C . CYS B 1 271 ? -37.298 37.140 -15.450 1.00 32.03 260 CYS B C 1
ATOM 4604 O O . CYS B 1 271 ? -38.270 37.883 -15.351 1.00 32.48 260 CYS B O 1
ATOM 4607 N N . GLU B 1 272 ? -36.205 37.288 -14.709 1.00 32.78 261 GLU B N 1
ATOM 4608 C CA . GLU B 1 272 ? -36.071 38.400 -13.757 1.00 34.29 261 GLU B CA 1
ATOM 4609 C C . GLU B 1 272 ? -35.067 39.454 -14.241 1.00 34.20 261 GLU B C 1
ATOM 4610 O O . GLU B 1 272 ? -34.090 39.122 -14.913 1.00 34.18 261 GLU B O 1
ATOM 4616 N N . THR B 1 273 ? -35.326 40.715 -13.893 1.00 34.67 262 THR B N 1
ATOM 4617 C CA . THR B 1 273 ? -34.539 41.862 -14.375 1.00 35.01 262 THR B CA 1
ATOM 4618 C C . THR B 1 273 ? -33.324 42.180 -13.519 1.00 35.35 262 THR B C 1
ATOM 4619 O O . THR B 1 273 ? -32.426 42.920 -13.945 1.00 35.73 262 THR B O 1
ATOM 4623 N N . ASN B 1 274 ? -33.302 41.641 -12.309 1.00 35.20 263 ASN B N 1
ATOM 4624 C CA . ASN B 1 274 ? -32.274 42.006 -11.350 1.00 35.12 263 ASN B CA 1
ATOM 4625 C C . ASN B 1 274 ? -31.367 40.830 -11.000 1.00 34.31 263 ASN B C 1
ATOM 4626 O O . ASN B 1 274 ? -30.592 40.895 -10.050 1.00 34.22 263 ASN B O 1
ATOM 4631 N N . LYS B 1 275 ? -31.453 39.768 -11.800 1.00 33.18 264 LYS B N 1
ATOM 4632 C CA . LYS B 1 275 ? -30.703 38.550 -11.555 1.00 31.99 264 LYS B CA 1
ATOM 4633 C C . LYS B 1 275 ? -29.696 38.325 -12.689 1.00 31.00 264 LYS B C 1
ATOM 4634 O O . LYS B 1 275 ? -30.078 37.997 -13.809 1.00 30.91 264 LYS B O 1
ATOM 4640 N N . PHE B 1 276 ? -28.418 38.507 -12.394 1.00 29.24 265 PHE B N 1
ATOM 4641 C CA . PHE B 1 276 ? -27.375 38.455 -13.412 1.00 27.71 265 PHE B CA 1
ATOM 4642 C C . PHE B 1 276 ? -26.501 37.232 -13.197 1.00 26.77 265 PHE B C 1
ATOM 4643 O O . PHE B 1 276 ? -25.641 37.206 -12.304 1.00 26.83 265 PHE B O 1
ATOM 4651 N N . THR B 1 277 ? -26.749 36.202 -14.002 1.00 24.87 266 THR B N 1
ATOM 4652 C CA . THR B 1 277 ? -26.110 34.901 -13.784 1.00 23.22 266 THR B CA 1
ATOM 4653 C C . THR B 1 277 ? -25.050 34.576 -14.832 1.00 22.59 266 THR B C 1
ATOM 4654 O O . THR B 1 277 ? -24.126 33.790 -14.575 1.00 23.23 266 THR B O 1
ATOM 4658 N N . HIS B 1 278 ? -25.183 35.177 -16.010 1.00 21.57 267 HIS B N 1
ATOM 4659 C CA . HIS B 1 278 ? -24.305 34.863 -17.121 1.00 20.62 267 HIS B CA 1
ATOM 4660 C C . HIS B 1 278 ? -23.913 36.117 -17.874 1.00 20.63 267 HIS B C 1
ATOM 4661 O O . HIS B 1 278 ? -24.759 36.965 -18.132 1.00 19.90 267 HIS B O 1
ATOM 4668 N N . ALA B 1 279 ? -22.627 36.211 -18.216 1.00 20.28 268 ALA B N 1
ATOM 4669 C CA . ALA B 1 279 ? -22.069 37.370 -18.901 1.00 19.67 268 ALA B CA 1
ATOM 4670 C C . ALA B 1 279 ? -21.867 37.069 -20.367 1.00 18.73 268 ALA B C 1
ATOM 4671 O O . ALA B 1 279 ? -21.341 36.016 -20.719 1.00 18.59 268 ALA B O 1
ATOM 4673 N N . VAL B 1 280 ? -22.277 38.001 -21.225 1.00 18.73 269 VAL B N 1
ATOM 4674 C CA . VAL B 1 280 ? -22.183 37.816 -22.676 1.00 18.25 269 VAL B CA 1
ATOM 4675 C C . VAL B 1 280 ? -21.799 39.135 -23.355 1.00 18.34 269 VAL B C 1
ATOM 4676 O O . VAL B 1 280 ? -21.376 40.087 -22.686 1.00 18.15 269 VAL B O 1
ATOM 4680 N N . LEU B 1 281 ? -21.950 39.199 -24.674 1.00 17.65 270 LEU B N 1
ATOM 4681 C CA . LEU B 1 281 ? -21.500 40.363 -25.417 1.00 18.28 270 LEU B CA 1
ATOM 4682 C C . LEU B 1 281 ? -22.489 40.677 -26.526 1.00 18.38 270 LEU B C 1
ATOM 4683 O O . LEU B 1 281 ? -22.667 39.876 -27.461 1.00 17.62 270 LEU B O 1
ATOM 4688 N N . ILE B 1 282 ? -23.164 41.822 -26.398 1.00 18.28 271 ILE B N 1
ATOM 4689 C CA . ILE B 1 282 ? -24.140 42.248 -27.396 1.00 18.48 271 ILE B CA 1
ATOM 4690 C C . ILE B 1 282 ? -23.356 42.781 -28.579 1.00 18.73 271 ILE B C 1
ATOM 4691 O O . ILE B 1 282 ? -22.511 43.659 -28.398 1.00 19.32 271 ILE B O 1
ATOM 4696 N N . VAL B 1 283 ? -23.613 42.247 -29.768 1.00 19.29 272 VAL B N 1
ATOM 4697 C CA . VAL B 1 283 ? -22.860 42.671 -30.963 1.00 19.69 272 VAL B CA 1
ATOM 4698 C C . VAL B 1 283 ? -23.749 43.388 -31.983 1.00 20.42 272 VAL B C 1
ATOM 4699 O O . VAL B 1 283 ? -23.284 43.805 -33.061 1.00 20.36 272 VAL B O 1
ATOM 4703 N N . GLY B 1 284 ? -25.034 43.495 -31.652 1.00 20.44 273 GLY B N 1
ATOM 4704 C CA . GLY B 1 284 ? -25.995 44.114 -32.544 1.00 20.72 273 GLY B CA 1
ATOM 4705 C C . GLY B 1 284 ? -27.417 43.998 -32.053 1.00 20.92 273 GLY B C 1
ATOM 4706 O O . GLY B 1 284 ? -27.679 43.564 -30.922 1.00 20.80 273 GLY B O 1
ATOM 4707 N N . TYR B 1 285 ? -28.338 44.381 -32.925 1.00 21.29 274 TYR B N 1
ATOM 4708 C CA . TYR B 1 285 ? -29.758 44.423 -32.622 1.00 21.91 274 TYR B CA 1
ATOM 4709 C C . TYR B 1 285 ? -30.578 44.442 -33.916 1.00 22.71 274 TYR B C 1
ATOM 4710 O O . TYR B 1 285 ? -30.080 44.812 -34.986 1.00 21.98 274 TYR B O 1
ATOM 4719 N N . GLY B 1 286 ? -31.838 44.043 -33.809 1.00 23.76 275 GLY B N 1
ATOM 4720 C CA . GLY B 1 286 ? -32.712 44.037 -34.968 1.00 25.76 275 GLY B CA 1
ATOM 4721 C C . GLY B 1 286 ? -34.131 43.684 -34.610 1.00 26.56 275 GLY B C 1
ATOM 4722 O O . GLY B 1 286 ? -34.580 43.905 -33.478 1.00 26.04 275 GLY B O 1
ATOM 4723 N N A ASN B 1 287 ? -34.840 43.141 -35.592 0.50 27.17 276 ASN B N 1
ATOM 4724 N N B ASN B 1 287 ? -34.823 43.102 -35.584 0.50 27.19 276 ASN B N 1
ATOM 4725 C CA A ASN B 1 287 ? -36.222 42.734 -35.434 0.50 28.15 276 ASN B CA 1
ATOM 4726 C CA B ASN B 1 287 ? -36.228 42.763 -35.470 0.50 28.19 276 ASN B CA 1
ATOM 4727 C C A ASN B 1 287 ? -36.499 41.542 -36.334 0.50 28.71 276 ASN B C 1
ATOM 4728 C C B ASN B 1 287 ? -36.526 41.556 -36.353 0.50 28.74 276 ASN B C 1
ATOM 4729 O O A ASN B 1 287 ? -36.039 41.490 -37.470 0.50 28.95 276 ASN B O 1
ATOM 4730 O O B ASN B 1 287 ? -36.100 41.505 -37.503 0.50 28.99 276 ASN B O 1
ATOM 4739 N N . GLU B 1 288 ? -37.233 40.572 -35.806 1.00 29.34 277 GLU B N 1
ATOM 4740 C CA . GLU B 1 288 ? -37.706 39.451 -36.606 1.00 30.74 277 GLU B CA 1
ATOM 4741 C C . GLU B 1 288 ? -39.050 38.983 -36.094 1.00 31.18 277 GLU B C 1
ATOM 4742 O O . GLU B 1 288 ? -39.282 38.944 -34.878 1.00 30.70 277 GLU B O 1
ATOM 4748 N N . ASN B 1 289 ? -39.939 38.659 -37.039 1.00 31.76 278 ASN B N 1
ATOM 4749 C CA . ASN B 1 289 ? -41.289 38.155 -36.743 1.00 32.25 278 ASN B CA 1
ATOM 4750 C C . ASN B 1 289 ? -42.066 39.058 -35.784 1.00 32.33 278 ASN B C 1
ATOM 4751 O O . ASN B 1 289 ? -42.774 38.577 -34.896 1.00 33.69 278 ASN B O 1
ATOM 4756 N N . GLY B 1 290 ? -41.914 40.370 -35.962 1.00 31.94 279 GLY B N 1
ATOM 4757 C CA . GLY B 1 290 ? -42.597 41.358 -35.127 1.00 31.51 279 GLY B CA 1
ATOM 4758 C C . GLY B 1 290 ? -42.072 41.420 -33.707 1.00 31.32 279 GLY B C 1
ATOM 4759 O O . GLY B 1 290 ? -42.848 41.567 -32.750 1.00 32.23 279 GLY B O 1
ATOM 4760 N N . GLN B 1 291 ? -40.758 41.289 -33.551 1.00 29.70 280 GLN B N 1
ATOM 4761 C CA . GLN B 1 291 ? -40.156 41.418 -32.227 1.00 28.31 280 GLN B CA 1
ATOM 4762 C C . GLN B 1 291 ? -38.741 41.960 -32.319 1.00 26.73 280 GLN B C 1
ATOM 4763 O O . GLN B 1 291 ? -37.909 41.388 -32.999 1.00 26.13 280 GLN B O 1
ATOM 4769 N N . ASP B 1 292 ? -38.494 43.072 -31.628 1.00 25.66 281 ASP B N 1
ATOM 4770 C CA . ASP B 1 292 ? -37.158 43.643 -31.509 1.00 24.39 281 ASP B CA 1
ATOM 4771 C C . ASP B 1 292 ? -36.268 42.682 -30.716 1.00 23.61 281 ASP B C 1
ATOM 4772 O O . ASP B 1 292 ? -36.732 42.016 -29.784 1.00 22.52 281 ASP B O 1
ATOM 4777 N N . TYR B 1 293 ? -34.993 42.625 -31.070 1.00 22.40 282 TYR B N 1
ATOM 4778 C CA . TYR B 1 293 ? -34.072 41.745 -30.361 1.00 22.36 282 TYR B CA 1
ATOM 4779 C C . TYR B 1 293 ? -32.686 42.348 -30.273 1.00 21.59 282 TYR B C 1
ATOM 4780 O O . TYR B 1 293 ? -32.321 43.207 -31.064 1.00 21.67 282 TYR B O 1
ATOM 4789 N N . TRP B 1 294 ? -31.935 41.868 -29.286 1.00 20.95 283 TRP B N 1
ATOM 4790 C CA . TRP B 1 294 ? -30.513 42.084 -29.182 1.00 20.03 283 TRP B CA 1
ATOM 4791 C C . TRP B 1 294 ? -29.848 40.871 -29.802 1.00 19.58 283 TRP B C 1
ATOM 4792 O O . TRP B 1 294 ? -30.306 39.759 -29.592 1.00 19.99 283 TRP B O 1
ATOM 4803 N N . LEU B 1 295 ? -28.781 41.087 -30.561 1.00 19.28 284 LEU B N 1
ATOM 4804 C CA . LEU B 1 295 ? -27.949 40.003 -31.077 1.00 18.86 284 LEU B CA 1
ATOM 4805 C C . LEU B 1 295 ? -26.726 39.839 -30.192 1.00 18.94 284 LEU B C 1
ATOM 4806 O O . LEU B 1 295 ? -25.966 40.796 -29.942 1.00 19.33 284 LEU B O 1
ATOM 4811 N N . VAL B 1 296 ? -26.523 38.627 -29.708 1.00 18.62 285 VAL B N 1
ATOM 4812 C CA . VAL B 1 296 ? -25.580 38.441 -28.619 1.00 18.37 285 VAL B CA 1
ATOM 4813 C C . VAL B 1 296 ? -24.644 37.263 -28.871 1.00 18.54 285 VAL B C 1
ATOM 4814 O O . VAL B 1 296 ? -25.085 36.192 -29.283 1.00 18.16 285 VAL B O 1
ATOM 4818 N N . LYS B 1 297 ? -23.361 37.485 -28.602 1.00 18.66 286 LYS B N 1
ATOM 4819 C CA . LYS B 1 297 ? -22.319 36.461 -28.713 1.00 19.34 286 LYS B CA 1
ATOM 4820 C C . LYS B 1 297 ? -22.193 35.735 -27.377 1.00 19.67 286 LYS B C 1
ATOM 4821 O O . LYS B 1 297 ? -22.041 36.374 -26.326 1.00 19.26 286 LYS B O 1
ATOM 4827 N N . ASN B 1 298 ? -22.245 34.403 -27.421 1.00 19.48 287 ASN B N 1
ATOM 4828 C CA . ASN B 1 298 ? -22.035 33.593 -26.227 1.00 19.27 287 ASN B CA 1
ATOM 4829 C C . ASN B 1 298 ? -20.621 33.006 -26.206 1.00 19.67 287 ASN B C 1
ATOM 4830 O O . ASN B 1 298 ? -19.872 33.160 -27.175 1.00 19.72 287 ASN B O 1
ATOM 4835 N N . SER B 1 299 ? -20.272 32.320 -25.116 1.00 19.65 288 SER B N 1
ATOM 4836 C CA . SER B 1 299 ? -18.940 31.729 -24.965 1.00 20.14 288 SER B CA 1
ATOM 4837 C C . SER B 1 299 ? -19.015 30.226 -24.674 1.00 20.92 288 SER B C 1
ATOM 4838 O O . SER B 1 299 ? -18.220 29.698 -23.873 1.00 21.02 288 SER B O 1
ATOM 4841 N N . TRP B 1 300 ? -19.972 29.555 -25.316 1.00 21.10 289 TRP B N 1
ATOM 4842 C CA . TRP B 1 300 ? -20.187 28.115 -25.159 1.00 22.11 289 TRP B CA 1
ATOM 4843 C C . TRP B 1 300 ? -19.847 27.312 -26.428 1.00 22.71 289 TRP B C 1
ATOM 4844 O O . TRP B 1 300 ? -20.360 26.207 -26.629 1.00 23.54 289 TRP B O 1
ATOM 4855 N N . GLY B 1 301 ? -18.975 27.865 -27.266 1.00 23.13 290 GLY B N 1
ATOM 4856 C CA . GLY B 1 301 ? -18.596 27.231 -28.523 1.00 24.17 290 GLY B CA 1
ATOM 4857 C C . GLY B 1 301 ? -19.524 27.576 -29.673 1.00 24.81 290 GLY B C 1
ATOM 4858 O O . GLY B 1 301 ? -20.687 27.951 -29.467 1.00 24.37 290 GLY B O 1
ATOM 4859 N N . ASP B 1 302 ? -19.014 27.436 -30.893 1.00 25.30 291 ASP B N 1
ATOM 4860 C CA . ASP B 1 302 ? -19.795 27.748 -32.087 1.00 26.40 291 ASP B CA 1
ATOM 4861 C C . ASP B 1 302 ? -20.843 26.685 -32.403 1.00 25.90 291 ASP B C 1
ATOM 4862 O O . ASP B 1 302 ? -21.613 26.833 -33.356 1.00 26.65 291 ASP B O 1
ATOM 4867 N N . GLY B 1 303 ? -20.868 25.621 -31.606 1.00 25.43 292 GLY B N 1
ATOM 4868 C CA . GLY B 1 303 ? -21.880 24.570 -31.732 1.00 24.98 292 GLY B CA 1
ATOM 4869 C C . GLY B 1 303 ? -23.178 24.922 -31.026 1.00 24.68 292 GLY B C 1
ATOM 4870 O O . GLY B 1 303 ? -24.226 24.351 -31.316 1.00 24.53 292 GLY B O 1
ATOM 4871 N N . TRP B 1 304 ? -23.111 25.880 -30.100 1.00 23.94 293 TRP B N 1
ATOM 4872 C CA . TRP B 1 304 ? -24.270 26.247 -29.306 1.00 23.06 293 TRP B CA 1
ATOM 4873 C C . TRP B 1 304 ? -25.078 27.348 -30.009 1.00 22.48 293 TRP B C 1
ATOM 4874 O O . TRP B 1 304 ? -24.512 28.261 -30.605 1.00 22.21 293 TRP B O 1
ATOM 4885 N N . GLY B 1 305 ? -26.402 27.258 -29.928 1.00 21.87 294 GLY B N 1
ATOM 4886 C CA . GLY B 1 305 ? -27.273 28.317 -30.439 1.00 22.50 294 GLY B CA 1
ATOM 4887 C C . GLY B 1 305 ? -27.091 28.507 -31.932 1.00 22.26 294 GLY B C 1
ATOM 4888 O O . GLY B 1 305 ? -26.980 27.531 -32.678 1.00 22.10 294 GLY B O 1
ATOM 4889 N N . LEU B 1 306 ? -27.054 29.762 -32.367 1.00 22.27 295 LEU B N 1
ATOM 4890 C CA . LEU B 1 306 ? -26.888 30.081 -33.776 1.00 22.14 295 LEU B CA 1
ATOM 4891 C C . LEU B 1 306 ? -25.412 30.364 -34.049 1.00 22.17 295 LEU B C 1
ATOM 4892 O O . LEU B 1 306 ? -24.955 31.504 -33.990 1.00 21.92 295 LEU B O 1
ATOM 4897 N N . ASP B 1 307 ? -24.662 29.295 -34.311 1.00 22.67 296 ASP B N 1
ATOM 4898 C CA . ASP B 1 307 ? -23.203 29.379 -34.490 1.00 23.09 296 ASP B CA 1
ATOM 4899 C C . ASP B 1 307 ? -22.511 30.174 -33.366 1.00 22.78 296 ASP B C 1
ATOM 4900 O O . ASP B 1 307 ? -21.570 30.947 -33.606 1.00 22.76 296 ASP B O 1
ATOM 4905 N N . GLY B 1 308 ? -22.990 29.974 -32.137 1.00 22.08 297 GLY B N 1
ATOM 4906 C CA . GLY B 1 308 ? -22.399 30.592 -30.954 1.00 20.98 297 GLY B CA 1
ATOM 4907 C C . GLY B 1 308 ? -23.114 31.850 -30.482 1.00 20.60 297 GLY B C 1
ATOM 4908 O O . GLY B 1 308 ? -22.787 32.389 -29.425 1.00 19.51 297 GLY B O 1
ATOM 4909 N N . TYR B 1 309 ? -24.082 32.318 -31.277 1.00 20.69 298 TYR B N 1
ATOM 4910 C CA . TYR B 1 309 ? -24.843 33.521 -30.961 1.00 20.13 298 TYR B CA 1
ATOM 4911 C C . TYR B 1 309 ? -26.282 33.194 -30.575 1.00 19.92 298 TYR B C 1
ATOM 4912 O O . TYR B 1 309 ? -26.790 32.089 -30.841 1.00 19.73 298 TYR B O 1
ATOM 4921 N N . PHE B 1 310 ? -26.949 34.175 -29.968 1.00 19.16 299 PHE B N 1
ATOM 4922 C CA . PHE B 1 310 ? -28.368 34.070 -29.698 1.00 19.19 299 PHE B CA 1
ATOM 4923 C C . PHE B 1 310 ? -29.022 35.436 -29.823 1.00 19.15 299 PHE B C 1
ATOM 4924 O O . PHE B 1 310 ? -28.342 36.466 -29.793 1.00 19.12 299 PHE B O 1
ATOM 4932 N N A LYS B 1 311 ? -30.343 35.432 -29.976 0.50 18.90 300 LYS B N 1
ATOM 4933 N N B LYS B 1 311 ? -30.336 35.428 -30.008 0.50 19.11 300 LYS B N 1
ATOM 4934 C CA A LYS B 1 311 ? -31.134 36.659 -29.997 0.50 18.90 300 LYS B CA 1
ATOM 4935 C CA B LYS B 1 311 ? -31.117 36.651 -29.966 0.50 19.33 300 LYS B CA 1
ATOM 4936 C C A LYS B 1 311 ? -32.084 36.656 -28.806 0.50 19.11 300 LYS B C 1
ATOM 4937 C C B LYS B 1 311 ? -31.963 36.628 -28.708 0.50 19.31 300 LYS B C 1
ATOM 4938 O O A LYS B 1 311 ? -32.682 35.626 -28.479 0.50 19.29 300 LYS B O 1
ATOM 4939 O O B LYS B 1 311 ? -32.365 35.559 -28.234 0.50 19.32 300 LYS B O 1
ATOM 4950 N N . ILE B 1 312 ? -32.210 37.810 -28.156 1.00 19.10 301 ILE B N 1
ATOM 4951 C CA . ILE B 1 312 ? -33.014 37.935 -26.938 1.00 19.17 301 ILE B CA 1
ATOM 4952 C C . ILE B 1 312 ? -33.848 39.202 -27.055 1.00 19.54 301 ILE B C 1
ATOM 4953 O O . ILE B 1 312 ? -33.384 40.190 -27.635 1.00 19.45 301 ILE B O 1
ATOM 4958 N N . ALA B 1 313 ? -35.078 39.150 -26.530 1.00 19.56 302 ALA B N 1
ATOM 4959 C CA . ALA B 1 313 ? -36.052 40.227 -26.702 1.00 19.66 302 ALA B CA 1
ATOM 4960 C C . ALA B 1 313 ? -35.482 41.582 -26.277 1.00 19.33 302 ALA B C 1
ATOM 4961 O O . ALA B 1 313 ? -34.891 41.707 -25.198 1.00 19.38 302 ALA B O 1
ATOM 4963 N N . ARG B 1 314 ? -35.692 42.588 -27.130 1.00 19.61 303 ARG B N 1
ATOM 4964 C CA . ARG B 1 314 ? -35.263 43.960 -26.903 1.00 19.56 303 ARG B CA 1
ATOM 4965 C C . ARG B 1 314 ? -36.495 44.855 -26.818 1.00 19.99 303 ARG B C 1
ATOM 4966 O O . ARG B 1 314 ? -37.531 44.563 -27.448 1.00 19.39 303 ARG B O 1
ATOM 4974 N N . ASN B 1 315 ? -36.387 45.933 -26.035 1.00 20.22 304 ASN B N 1
ATOM 4975 C CA . ASN B 1 315 ? -37.509 46.845 -25.814 1.00 21.61 304 ASN B CA 1
ATOM 4976 C C . ASN B 1 315 ? -38.702 46.114 -25.190 1.00 22.19 304 ASN B C 1
ATOM 4977 O O . ASN B 1 315 ? -39.862 46.447 -25.438 1.00 22.64 304 ASN B O 1
ATOM 4982 N N . ALA B 1 316 ? -38.391 45.098 -24.385 1.00 21.84 305 ALA B N 1
ATOM 4983 C CA . ALA B 1 316 ? -39.398 44.313 -23.695 1.00 21.69 305 ALA B CA 1
ATOM 4984 C C . ALA B 1 316 ? -39.159 44.459 -22.197 1.00 22.08 305 ALA B C 1
ATOM 4985 O O . ALA B 1 316 ? -39.026 43.471 -21.477 1.00 22.70 305 ALA B O 1
ATOM 4987 N N . ASN B 1 317 ? -39.094 45.710 -21.743 1.00 22.60 306 ASN B N 1
ATOM 4988 C CA . ASN B 1 317 ? -38.877 46.047 -20.337 1.00 22.92 306 ASN B CA 1
ATOM 4989 C C . ASN B 1 317 ? -37.625 45.393 -19.724 1.00 22.52 306 ASN B C 1
ATOM 4990 O O . ASN B 1 317 ? -37.679 44.795 -18.632 1.00 22.14 306 ASN B O 1
ATOM 4995 N N . ASN B 1 318 ? -36.500 45.508 -20.433 1.00 21.69 307 ASN B N 1
ATOM 4996 C CA . ASN B 1 318 ? -35.225 45.047 -19.903 1.00 21.33 307 ASN B CA 1
ATOM 4997 C C . ASN B 1 318 ? -35.284 43.541 -19.648 1.00 20.78 307 ASN B C 1
ATOM 4998 O O . ASN B 1 318 ? -35.008 43.059 -18.538 1.00 20.30 307 ASN B O 1
ATOM 5003 N N . HIS B 1 319 ? -35.696 42.806 -20.675 1.00 20.83 308 HIS B N 1
ATOM 5004 C CA . HIS B 1 319 ? -35.958 41.391 -20.531 1.00 20.53 308 HIS B CA 1
ATOM 5005 C C . HIS B 1 319 ? -34.732 40.630 -20.036 1.00 20.39 308 HIS B C 1
ATOM 5006 O O . HIS B 1 319 ? -33.641 40.726 -20.628 1.00 20.25 308 HIS B O 1
ATOM 5013 N N . CYS B 1 320 ? -34.929 39.895 -18.937 1.00 19.51 309 CYS B N 1
ATOM 5014 C CA . CYS B 1 320 ? -33.894 39.088 -18.285 1.00 19.64 309 CYS B CA 1
ATOM 5015 C C . CYS B 1 320 ? -32.761 39.943 -17.738 1.00 18.94 309 CYS B C 1
ATOM 5016 O O . CYS B 1 320 ? -31.697 39.428 -17.411 1.00 19.56 309 CYS B O 1
ATOM 5019 N N . GLY B 1 321 ? -32.998 41.246 -17.622 1.00 18.49 310 GLY B N 1
ATOM 5020 C CA . GLY B 1 321 ? -31.986 42.185 -17.127 1.00 18.04 310 GLY B CA 1
ATOM 5021 C C . GLY B 1 321 ? -30.867 42.449 -18.113 1.00 18.25 310 GLY B C 1
ATOM 5022 O O . GLY B 1 321 ? -29.789 42.916 -17.730 1.00 18.67 310 GLY B O 1
ATOM 5023 N N . ILE B 1 322 ? -31.128 42.160 -19.386 1.00 18.94 311 ILE B N 1
ATOM 5024 C CA . ILE B 1 322 ? -30.095 42.224 -20.450 1.00 19.03 311 ILE B CA 1
ATOM 5025 C C . ILE B 1 322 ? -29.435 43.612 -20.567 1.00 18.72 311 ILE B C 1
ATOM 5026 O O . ILE B 1 322 ? -28.264 43.724 -20.946 1.00 17.97 311 ILE B O 1
ATOM 5031 N N . ALA B 1 323 ? -30.188 44.668 -20.248 1.00 19.01 312 ALA B N 1
ATOM 5032 C CA . ALA B 1 323 ? -29.637 46.035 -20.324 1.00 19.93 312 ALA B CA 1
ATOM 5033 C C . ALA B 1 323 ? -29.190 46.593 -18.973 1.00 20.16 312 ALA B C 1
ATOM 5034 O O . ALA B 1 323 ? -28.765 47.752 -18.885 1.00 21.19 312 ALA B O 1
ATOM 5036 N N . GLY B 1 324 ? -29.268 45.765 -17.924 1.00 20.71 313 GLY B N 1
ATOM 5037 C CA . GLY B 1 324 ? -29.043 46.230 -16.554 1.00 20.78 313 GLY B CA 1
ATOM 5038 C C . GLY B 1 324 ? -27.619 46.536 -16.133 1.00 20.97 313 GLY B C 1
ATOM 5039 O O . GLY B 1 324 ? -27.386 47.404 -15.292 1.00 20.73 313 GLY B O 1
ATOM 5040 N N . VAL B 1 325 ? -26.659 45.821 -16.702 1.00 21.30 314 VAL B N 1
ATOM 5041 C CA . VAL B 1 325 ? -25.258 45.992 -16.325 1.00 21.49 314 VAL B CA 1
ATOM 5042 C C . VAL B 1 325 ? -24.360 46.020 -17.574 1.00 21.36 314 VAL B C 1
ATOM 5043 O O . VAL B 1 325 ? -23.459 45.188 -17.741 1.00 21.71 314 VAL B O 1
ATOM 5047 N N . ALA B 1 326 ? -24.613 46.992 -18.446 1.00 20.55 315 ALA B N 1
ATOM 5048 C CA . ALA B 1 326 ? -23.928 47.079 -19.728 1.00 20.05 315 ALA B CA 1
ATOM 5049 C C . ALA B 1 326 ? -22.696 47.959 -19.601 1.00 20.59 315 ALA B C 1
ATOM 5050 O O . ALA B 1 326 ? -22.765 49.068 -19.036 1.00 19.58 315 ALA B O 1
ATOM 5052 N N . SER B 1 327 ? -21.569 47.469 -20.111 1.00 20.33 316 SER B N 1
ATOM 5053 C CA . SER B 1 327 ? -20.347 48.283 -20.115 1.00 21.45 316 SER B CA 1
ATOM 5054 C C . SER B 1 327 ? -19.482 48.031 -21.346 1.00 21.17 316 SER B C 1
ATOM 5055 O O . SER B 1 327 ? -19.597 46.980 -21.980 1.00 21.39 316 SER B O 1
ATOM 5058 N N . VAL B 1 328 ? -18.648 49.018 -21.690 1.00 21.06 317 VAL B N 1
ATOM 5059 C CA . VAL B 1 328 ? -17.725 48.956 -22.819 1.00 20.89 317 VAL B CA 1
ATOM 5060 C C . VAL B 1 328 ? -16.344 49.367 -22.303 1.00 21.64 317 VAL B C 1
ATOM 5061 O O . VAL B 1 328 ? -16.202 50.440 -21.707 1.00 21.13 317 VAL B O 1
ATOM 5065 N N . PRO B 1 329 ? -15.312 48.526 -22.530 1.00 22.65 318 PRO B N 1
ATOM 5066 C CA . PRO B 1 329 ? -13.985 48.980 -22.108 1.00 23.87 318 PRO B CA 1
ATOM 5067 C C . PRO B 1 329 ? -13.461 50.074 -23.048 1.00 25.09 318 PRO B C 1
ATOM 5068 O O . PRO B 1 329 ? -13.876 50.147 -24.207 1.00 25.22 318 PRO B O 1
ATOM 5072 N N A THR B 1 330 ? -12.542 50.891 -22.534 0.50 25.98 319 THR B N 1
ATOM 5073 N N B THR B 1 330 ? -12.589 50.936 -22.546 0.50 26.07 319 THR B N 1
ATOM 5074 C CA A THR B 1 330 ? -11.933 52.002 -23.264 0.50 27.01 319 THR B CA 1
ATOM 5075 C CA B THR B 1 330 ? -11.968 51.930 -23.406 0.50 27.14 319 THR B CA 1
ATOM 5076 C C A THR B 1 330 ? -10.434 51.743 -23.454 0.50 27.73 319 THR B C 1
ATOM 5077 C C B THR B 1 330 ? -10.464 51.717 -23.481 0.50 27.84 319 THR B C 1
ATOM 5078 O O A THR B 1 330 ? -9.743 51.386 -22.495 0.50 27.66 319 THR B O 1
ATOM 5079 O O B THR B 1 330 ? -9.811 51.374 -22.491 0.50 27.78 319 THR B O 1
ATOM 5086 N N . LEU B 1 331 ? -9.929 51.916 -24.677 1.00 28.33 320 LEU B N 1
ATOM 5087 C CA . LEU B 1 331 ? -8.496 51.772 -24.926 1.00 29.50 320 LEU B CA 1
ATOM 5088 C C . LEU B 1 331 ? -7.719 52.987 -24.418 1.00 30.19 320 LEU B C 1
ATOM 5089 O O . LEU B 1 331 ? -6.484 52.954 -24.300 1.00 30.94 320 LEU B O 1
#

Sequence (634 aa):
LPSTFVAEKWENFKTTYARSYVNAKEETFRKQIFQKKLETFEEHNEKYRRQGLVSYTLGVNLFTDMTPEEEMKAYTHGLIMMPADLHKNGIPIKTREDLGLNASVRYPASFDWRDQGMVSPVKNQGSSCGSSWAFSSTGAIESQMMKIANGAGYDSSVSEQQLVDCVPNALGCSGGWMNDAFTYVAQNGGIDSEGAYPYEMADGNCHYDPNNQVAARLSGYVYLSSGPDENMMLADMVATKGPVAVAFDADDPFGSYSGGVYYNPTCETNKFTHAVLIVGYGNENGQDYWLVKNSWGDGWGLDGYYFKKIARNANNHCGIAGVASVPTTLFVAEKWENFKTTYARSYVNNAKEEETFRKQIFQKKLETFEEHNEKYRQGLVSYTLGVNLFTDMMTPEEEMKAYTHGLIMPADLHHKNGIPIKTREDLGLNASVRYPASFDWRDQGMVSSPVKNQQGSCGSSWAFSSTGAIESQMKIANGAGYDSSVSEQQLVVDCVPNALGCSGGWMMNDAFTYVAQNGGIDSEGAYPYEEMADGNNCHYDPNQQVAARLSGYVYLSGPDENNMLADMVATKGPVAVAFDADDPFGSYSGGVYYNPTCETNKFTHAVLIVGYGNNENGQDYWLVKNSWGDGWGLDGYFKKIARNANNHCGIAGVASVPTTL

Organism: Tenebrio molitor (NCBI:txid7067)

Radius of gyration: 26.52 Å; Cα contacts (8 Å, |Δi|>4): 1478; chains: 2; bounding box: 56×78×66 Å

InterPro domains:
  IPR000169 Cysteine peptidase, cysteine active site [PS00139] (139-150)
  IPR000668 Peptidase C1A, papain C-terminal [PF00112] (122-334)
  IPR000668 Peptidase C1A, papain C-terminal [PR00705] (139-154)
  IPR000668 Peptidase C1A, papain C-terminal [PR00705] (283-293)
  IPR000668 Peptidase C1A, papain C-terminal [PR00705] (298-304)
  IPR000668 Peptidase C1A, papain C-terminal [SM00645] (121-335)
  IPR013128 Peptidase C1A [PTHR12411] (25-328)
  IPR013201 Cathepsin propeptide inhibitor domain (I29) [PF08246] (27-87)
  IPR013201 Cathepsin propeptide inhibitor domain (I29) [SM00848] (27-87)
  IPR025661 Cysteine peptidase, asparagine active site [PS00640] (298-317)
  IPR038765 Papain-like cysteine peptidase superfamily [SSF54001] (22-335)
  IPR039417 Papain-like cysteine endopeptidase [cd02248] (122-334)

Foldseek 3Di:
DDPVVLVVVLVVLCVVLVPDQPDPVSVVLLSVQLVVLVVVQVVVVVCVVVVNFFFGFADDPCRSPDPVQCLLAFFQADQDPDQAVPAAEDADVVSVVDDPPDDDDQWDFLVVQLLFDAAAALHRFNQLLLVLQQRLQSSQCCVVPHNPDDRAFDSLLCLAPLPPAPHSNHGHNNSSLVCQQVVQATAGCVVHPRPSDYDHHDDDNVRGPGHFNHKHKYPALDLVVVQVCCRRVHKKKWFFNCPPPNQRTAAGADADPPADLPRGRGIWIFRIWHDDPHFTWTKIAARRALRGHPRRIHIYGTPPVCGRNGSPIIMHTHD/DLVVVLVCLCVVLVDDDDDPVLVVLQSVQLVVVVVVQVVVVVCVVVVNFFFGFADDNCSSPDPVQCLLAFQLADQDPDQQVVAAEDEACVSVVHDRPDDDDQWDFCVVQLLFAAAAALPSQSQLLLVLQQRLQSSQVCVVPHNVDDAAFDSLLQLAPLPPAPHSNYDHNQSSLVCQQVVFATAGCVVHPDDSDYDHHDDDNVRGPDGFPHKHKHPALPLSVVQVCCRPVHKKKWFFNCPPPNQRTAAGADADPPADQPDGRGIWIFRIWHDDPHFTWTKIAGRRALRGHPRRIYIYGGPPVCGRNRRGIIMHTHD

Solvent-accessible surface area: 26602 Å² total; per-residue (Å²): 93,94,88,114,40,2,36,39,50,3,78,25,5,36,74,75,68,87,59,86,54,115,77,76,169,67,42,72,88,38,58,89,29,0,68,122,42,6,83,72,11,81,116,25,33,73,93,65,131,128,67,127,41,40,8,29,8,14,55,4,18,0,0,1,28,17,95,130,65,9,131,25,14,3,54,7,11,78,88,40,118,55,54,74,106,96,14,102,39,2,128,66,75,104,63,17,64,50,105,78,124,72,227,53,83,86,69,36,26,15,92,65,7,10,16,21,3,87,26,44,72,0,6,77,2,2,0,0,0,0,14,3,0,1,5,0,0,0,0,19,7,22,60,69,85,26,10,42,88,132,5,38,0,0,1,2,0,0,9,24,12,8,104,132,12,111,6,24,82,0,3,4,4,12,21,0,0,16,27,1,29,138,45,31,0,0,1,32,33,73,37,2,66,50,112,92,48,88,39,131,70,116,48,54,82,132,88,47,33,9,148,12,86,15,2,16,26,5,57,27,74,56,15,96,15,0,9,20,0,0,17,46,47,0,0,0,0,0,0,0,2,0,45,89,45,0,0,9,0,38,7,14,3,1,90,16,111,115,23,75,57,96,79,21,10,0,1,3,3,0,0,0,9,2,82,44,141,75,56,39,35,0,12,0,16,4,9,3,11,76,60,2,20,62,102,0,15,0,40,0,0,22,72,26,133,16,12,1,0,0,0,21,20,1,1,0,0,47,82,182,42,61,126,82,1,91,88,8,35,115,101,91,77,76,92,58,125,63,81,123,16,52,94,18,12,66,82,27,0,66,130,45,14,108,68,13,112,119,25,42,72,100,93,202,96,65,117,40,33,8,29,5,13,61,6,35,0,0,3,26,24,101,110,57,8,92,28,16,2,58,7,17,48,55,12,42,72,53,72,53,100,17,94,63,1,148,62,36,139,63,6,72,32,94,83,101,61,218,53,77,88,68,32,26,15,104,123,90,29,25,20,2,106,27,45,74,0,8,80,5,1,0,0,0,0,14,4,0,1,4,0,0,1,0,20,23,19,56,67,81,29,41,78,93,125,8,40,0,0,1,5,0,0,9,25,15,8,74,12,13,94,5,23,84,0,1,3,3,7,10,0,0,7,23,0,26,127,55,33,0,0,2,33,41,69,46,2,62,44,117,93,48,88,39,105,71,116,43,56,87,133,89,37,34,5,143,13,84,10,1,15,28,4,57,28,72,63,16,102,22,0,9,20,0,0,14,44,56,0,0,0,0,0,0,0,2,0,40,89,41,0,0,8,0,37,7,12,2,1,87,18,112,115,27,100,49,125,73,21,10,0,1,3,3,0,0,0,8,1,80,58,158,78,43,42,35,0,14,0,15,4,10,4,10,100,66,2,22,68,112,0,16,0,31,0,0,24,70,34,133,15,12,1,0,0,0,19,19,0,1,2,2,58,82

CATH classification: 3.90.70.10